Protein 5WXD (pdb70)

Secondary structure (DSSP, 8-state):
--EEEEEEEEEEEEGGGEEEEEEEEEEETTEEEEEEESS-SS-S-EE-SGGGTTS-HHHHHHHHHHHHHHHHHHHHHHHHHHHHHT--TTS--EEEEEEEEEE-TT--EEEEEEEEEETTEEEEEE-TTSS-EEE-SHHHHHHHHHHHHTTHHHHHHHIIIIIIHHHHHHHHHHTTTTTT--BPPEEEEEEEESSSSEEEEEEEEEEEBSS--EEEEEETTEE-TTT-EEPPPEE-SSS-EEEEEEEEEETT--TTEEEEEE-TT-SS-EEE--/---B--EEEEEESSPP-TTS-EEEEEEEEEEBSS--EEEEEETTEE-SS-EE---EE-TTS-EEEEEEEEE---SS--EEEEEE-TT-SS-EEEEPPTT-/-----SS----

CATH classification: 3.30.500.10 (+1 more: 2.60.40.10)

GO terms:
  GO:0002502 peptide antigen assembly with MHC class I protein complex (P, IDA)
  GO:0042824 MHC class I peptide loading complex (C, IDA)
  GO:0001913 T cell mediated cytotoxicity (P, IDA)
  GO:0002419 T cell mediated cytotoxicity directed against tumor cell target (P, IDA)
  GO:0062061 TAP complex binding (F, IDA)
  GO:0036037 CD8-positive, alpha-beta T cell activation (P, IDA)
  GO:0005886 plasma membrane (C, IDA)
  GO:0042590 antigen processing and presentation of exogenous peptide antigen via MHC class I (P, IDA)
  GO:0030881 beta-2-microglobulin binding (F, IDA)
  GO:0042605 peptide antigen binding (F, IDA)
  GO:0042608 T cell receptor binding (F, IDA)
  GO:0042610 CD8 receptor binding (F, IDA)
  GO:0042612 MHC class I protein complex (C, IDA)
  GO:0019885 antigen processing and presentation of endogenous peptide antigen via MHC class I (P, IDA)
  GO:0050852 T cell receptor signaling pathway (P, IDA)
  GO:0005886 plasma membrane (C, EXP)
  GO:0002485 antigen processing and presentation of endogenous peptide antigen via MHC class I via ER pathway, TAP-dependent (P, IMP)
  GO:0005515 protein binding (F, IPI)
  GO:0098553 lumenal side of endoplasmic reticulum membrane (C, TAS)
  GO:0031901 early endosome membrane (C, TAS)

InterPro domains:
  IPR001039 MHC class I alpha chain, alpha1 alpha2 domains [PR01638] (83-112)
  IPR001039 MHC class I alpha chain, alpha1 alpha2 domains [PR01638] (115-131)
  IPR001039 MHC class I alpha chain, alpha1 alpha2 domains [PR01638] (136-153)
  IPR001039 MHC class I alpha chain, alpha1 alpha2 domains [PR01638] (181-199)
  IPR003006 Immunoglobulin/major histocompatibility complex, conserved site [PS00290] (281-287)
  IPR003597 Immunoglobulin C1-set [PF07654] (218-290)
  IPR003597 Immunoglobulin C1-set [SM00407] (222-293)
  IPR007110 Immunoglobulin-like domain [PS50835] (209-295)
  IPR010579 MHC class I, alpha chain, C-terminal [PF06623] (337-364)
  IPR011161 MHC class I-like antigen recognition-like [PF00129] (25-203)
  IPR011162 MHC classes I/II-like antigen recognition protein [SSF54452] (26-205)
  IPR013783 Immuno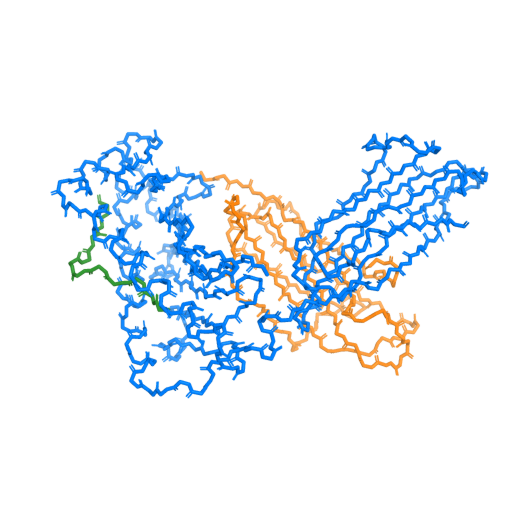globulin-like fold [G3DSA:2.60.40.10] (206-308)
  IPR036179 Immunoglobulin-like domain superfamily [SSF48726] (208-299)
  IPR037055 MHC class I-like antigen recognition-like superfamily [G3DSA:3.30.500.10] (24-205)
  IPR050208 Antigen-presenting and immune regulatory MHC class I-related [PTHR16675] (14-336)

Radius of gyration: 22.72 Å; Cα contacts (8 Å, |Δi|>4): 832; chains: 3; bounding box: 46×69×47 Å

Structure (mmCIF, N/CA/C/O backbone):
data_5WXD
#
_entry.id   5WXD
#
_cell.length_a   67.470
_cell.length_b   78.983
_cell.length_c   88.052
_cell.angle_alpha   90.00
_cell.angle_beta   90.00
_cell.angle_gamma   90.00
#
_symmetry.space_group_name_H-M   'P 21 21 21'
#
loop_
_entity.id
_entity.type
_entity.pdbx_description
1 polymer 'HLA class I histocompatibility antigen, A-24 alpha chain'
2 polymer Beta-2-microglobulin
3 polymer H7-25
#
loop_
_atom_site.group_PDB
_atom_site.id
_atom_site.type_symbol
_atom_site.label_atom_id
_atom_site.label_alt_id
_atom_site.label_comp_id
_atom_site.label_asym_id
_atom_site.label_entity_id
_atom_site.label_seq_id
_atom_site.pdbx_PDB_ins_code
_atom_site.Cartn_x
_atom_site.Cartn_y
_atom_site.Cartn_z
_atom_site.occupancy
_atom_site.B_iso_or_equiv
_atom_site.auth_seq_id
_atom_site.auth_comp_id
_atom_site.auth_asym_id
_atom_site.auth_atom_id
_atom_site.pdbx_PDB_model_num
ATOM 1 N N . GLY A 1 1 ? 34.079 165.343 17.994 1.00 65.97 1 GLY A N 1
ATOM 2 C CA . GLY A 1 1 ? 33.023 164.978 18.923 1.00 54.78 1 GLY A CA 1
ATOM 3 C C . GLY A 1 1 ? 32.268 163.723 18.527 1.00 52.40 1 GLY A C 1
ATOM 4 O O . GLY A 1 1 ? 32.864 162.661 18.344 1.00 55.86 1 GLY A O 1
ATOM 5 N N . SER A 1 2 ? 30.948 163.837 18.416 1.00 51.53 2 SER A N 1
ATOM 6 C CA . SER A 1 2 ? 30.133 162.727 17.948 1.00 54.88 2 SER A CA 1
ATOM 7 C C . SER A 1 2 ? 30.210 162.626 16.431 1.00 49.88 2 SER A C 1
ATOM 8 O O . SER A 1 2 ? 30.470 163.610 15.733 1.00 49.18 2 SER A O 1
ATOM 11 N N . HIS A 1 3 ? 29.982 161.418 15.921 1.00 44.03 3 HIS A N 1
ATOM 12 C CA . HIS A 1 3 ? 30.183 161.148 14.507 1.00 42.44 3 HIS A CA 1
ATOM 13 C C . HIS A 1 3 ? 29.022 160.332 13.961 1.00 41.68 3 HIS A C 1
ATOM 14 O O . HIS A 1 3 ? 28.272 159.697 14.707 1.00 41.22 3 HIS A O 1
ATOM 21 N N . SER A 1 4 ? 28.894 160.352 12.636 1.00 45.08 4 SER A N 1
ATOM 22 C CA . SER A 1 4 ? 27.767 159.745 11.948 1.00 44.82 4 SER A CA 1
ATOM 23 C C . SER A 1 4 ? 28.240 159.126 10.642 1.00 39.71 4 SER A C 1
ATOM 24 O O . SER A 1 4 ? 29.186 159.608 10.014 1.00 43.31 4 SER A O 1
ATOM 27 N N . MET A 1 5 ? 27.569 158.047 10.244 1.00 35.94 5 MET A N 1
ATOM 28 C CA . MET A 1 5 ? 27.798 157.402 8.957 1.00 38.16 5 MET A CA 1
ATOM 29 C C . MET A 1 5 ? 26.454 156.995 8.376 1.00 35.28 5 MET A C 1
ATOM 30 O O . MET A 1 5 ? 25.662 156.337 9.055 1.00 34.11 5 MET A O 1
ATOM 35 N N . ARG A 1 6 ? 26.201 157.381 7.124 1.00 32.45 6 ARG A N 1
ATOM 36 C CA . ARG A 1 6 ? 24.918 157.145 6.479 1.00 30.68 6 ARG A CA 1
ATOM 37 C C . ARG A 1 6 ? 25.106 156.660 5.047 1.00 31.09 6 ARG A C 1
ATOM 38 O O . ARG A 1 6 ? 26.057 157.043 4.360 1.00 30.61 6 ARG A O 1
ATOM 46 N N . TYR A 1 7 ? 24.179 155.809 4.607 1.00 28.80 7 TYR A N 1
ATOM 47 C CA . TYR A 1 7 ? 24.060 155.385 3.218 1.00 31.45 7 TYR A CA 1
ATOM 48 C C . TYR A 1 7 ? 22.721 155.879 2.685 1.00 32.04 7 TYR A C 1
ATOM 49 O O . TYR A 1 7 ? 21.689 155.700 3.339 1.00 29.50 7 TYR A O 1
ATOM 58 N N . PHE A 1 8 ? 22.737 156.505 1.508 1.00 30.74 8 PHE A N 1
ATOM 59 C CA . PHE A 1 8 ? 21.541 157.087 0.905 1.00 32.21 8 PHE A CA 1
ATOM 60 C C . PHE A 1 8 ? 21.267 156.385 -0.419 1.00 32.88 8 PHE A C 1
ATOM 61 O O . PHE A 1 8 ? 22.118 156.394 -1.313 1.00 36.09 8 PHE A O 1
ATOM 69 N N . SER A 1 9 ? 20.083 155.790 -0.547 1.00 29.61 9 SER A N 1
ATOM 70 C CA . SER A 1 9 ? 19.698 155.051 -1.744 1.00 27.77 9 SER A CA 1
ATOM 71 C C . SER A 1 9 ? 18.534 155.752 -2.432 1.00 33.28 9 SER A C 1
ATOM 72 O O . SER A 1 9 ? 17.536 156.084 -1.783 1.00 35.70 9 SER A O 1
ATOM 75 N N . THR A 1 10 ? 18.669 155.984 -3.740 1.00 30.95 10 THR A N 1
ATOM 76 C CA . THR A 1 10 ? 17.632 156.608 -4.558 1.00 24.99 10 THR A CA 1
ATOM 77 C C . THR A 1 10 ? 17.352 155.722 -5.763 1.00 26.90 10 THR A C 1
ATOM 78 O O . THR A 1 10 ? 18.270 155.398 -6.525 1.00 31.47 10 THR A O 1
ATOM 82 N N . SER A 1 11 ? 16.090 155.331 -5.928 1.00 29.07 11 SER A N 1
ATOM 83 C CA . SER A 1 11 ? 15.640 154.523 -7.053 1.00 29.51 11 SER A CA 1
ATOM 84 C C . SER A 1 11 ? 14.532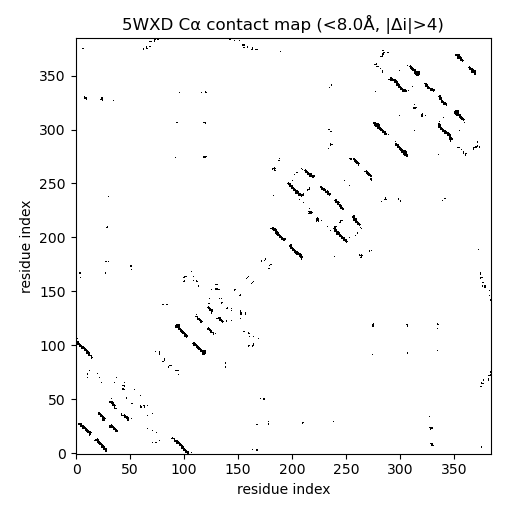 155.267 -7.783 1.00 31.76 11 SER A C 1
ATOM 85 O O . SER A 1 11 ? 13.652 155.859 -7.152 1.00 35.95 11 SER A O 1
ATOM 88 N N . VAL A 1 12 ? 14.584 155.246 -9.112 1.00 29.68 12 VAL A N 1
ATOM 89 C CA . VAL A 1 12 ? 13.632 155.975 -9.943 1.00 30.65 12 VAL A CA 1
ATOM 90 C C . VAL A 1 12 ? 13.251 155.103 -11.129 1.00 34.13 12 VAL A C 1
ATOM 91 O O . VAL A 1 12 ? 14.124 154.613 -11.852 1.00 38.96 12 VAL A O 1
ATOM 95 N N . SER A 1 13 ? 11.954 154.900 -11.323 1.00 37.06 13 SER A N 1
ATOM 96 C CA . SER A 1 13 ? 11.478 154.169 -12.485 1.00 39.22 13 SER A CA 1
ATOM 97 C C . SER A 1 13 ? 11.417 155.083 -13.702 1.00 44.61 13 SER A C 1
ATOM 98 O O . SER A 1 13 ? 11.226 156.297 -13.589 1.00 48.54 13 SER A O 1
ATOM 101 N N . ARG A 1 14 ? 11.591 154.485 -14.875 1.00 43.88 14 ARG A N 1
ATOM 102 C CA . ARG A 1 14 ? 11.555 155.205 -16.147 1.00 41.58 14 ARG A CA 1
ATOM 103 C C . ARG A 1 14 ? 10.786 154.347 -17.140 1.00 51.89 14 ARG A C 1
ATOM 104 O O . ARG A 1 14 ? 11.380 153.622 -17.948 1.00 61.05 14 ARG A O 1
ATOM 112 N N . PRO A 1 15 ? 9.446 154.431 -17.127 1.00 51.38 15 PRO A N 1
ATOM 113 C CA . PRO A 1 15 ? 8.629 153.346 -17.716 1.00 60.01 15 PRO A CA 1
ATOM 114 C C . PRO A 1 15 ? 8.942 152.960 -19.155 1.00 59.44 15 PRO A C 1
ATOM 115 O O . PRO A 1 15 ? 9.091 151.767 -19.452 1.00 64.24 15 PRO A O 1
ATOM 119 N N . GLY A 1 16 ? 9.049 153.930 -20.062 1.00 48.84 16 GLY A N 1
ATOM 120 C CA . GLY A 1 16 ? 9.351 153.595 -21.445 1.00 53.08 16 GLY A CA 1
ATOM 121 C C . GLY A 1 16 ? 10.797 153.201 -21.674 1.00 52.82 16 GLY A C 1
ATOM 122 O O . GLY A 1 16 ? 11.109 152.460 -22.615 1.00 57.45 16 GLY A O 1
ATOM 123 N N . ARG A 1 17 ? 11.694 153.693 -20.832 1.00 47.86 17 ARG A N 1
ATOM 124 C CA . ARG A 1 17 ? 13.129 153.494 -20.968 1.00 49.37 17 ARG A CA 1
ATOM 125 C C . ARG A 1 17 ? 13.645 152.256 -20.242 1.00 55.75 17 ARG A C 1
ATOM 126 O O . ARG A 1 17 ? 14.861 152.021 -20.226 1.00 59.48 17 ARG A O 1
ATOM 134 N N . GLY A 1 18 ? 12.757 151.431 -19.696 1.00 56.96 18 GLY A N 1
ATOM 135 C CA . GLY A 1 18 ? 13.199 150.195 -19.068 1.00 52.44 18 GLY A CA 1
ATOM 136 C C . GLY A 1 18 ? 13.476 150.273 -17.575 1.00 59.95 18 GLY A C 1
ATOM 137 O O . GLY A 1 18 ? 12.802 151.018 -16.856 1.00 61.17 18 GLY A O 1
ATOM 138 N N . GLU A 1 19 ? 14.457 149.495 -17.095 1.00 65.15 19 GLU A N 1
ATOM 139 C CA . GLU A 1 19 ? 14.754 149.265 -15.677 1.00 59.65 19 GLU A CA 1
ATOM 140 C C . GLU A 1 19 ? 14.858 150.549 -14.857 1.00 53.23 19 GLU A C 1
ATOM 141 O O . GLU A 1 19 ? 15.324 151.574 -15.369 1.00 53.03 19 GLU A O 1
ATOM 147 N N . PRO A 1 20 ? 14.422 150.545 -13.595 1.00 53.53 20 PRO A N 1
ATOM 148 C CA . PRO A 1 20 ? 14.638 151.716 -12.739 1.00 49.71 20 PRO A CA 1
ATOM 149 C C . PRO A 1 20 ? 16.119 151.999 -12.510 1.00 42.57 20 PRO A C 1
ATOM 150 O O . PRO A 1 20 ? 16.973 151.118 -12.630 1.00 39.68 20 PRO A O 1
ATOM 154 N N . ARG A 1 21 ? 16.414 153.256 -12.188 1.00 37.12 21 ARG A N 1
ATOM 155 C CA . ARG A 1 21 ? 17.776 153.721 -11.950 1.00 32.98 21 ARG A CA 1
ATOM 156 C C . ARG A 1 21 ? 18.038 153.780 -10.451 1.00 38.42 21 ARG A C 1
ATOM 157 O O . ARG A 1 21 ? 17.292 154.433 -9.716 1.00 39.17 21 ARG A O 1
ATOM 165 N N . PHE A 1 22 ? 19.098 153.110 -10.005 1.00 40.02 22 PHE A N 1
ATOM 166 C CA . PHE A 1 22 ? 19.444 153.034 -8.591 1.00 33.71 22 PHE A CA 1
ATOM 167 C C . PHE A 1 22 ? 20.769 153.745 -8.351 1.00 32.97 22 PHE A C 1
ATOM 168 O O . PHE A 1 22 ? 21.762 153.465 -9.030 1.00 39.10 22 PHE A O 1
ATOM 176 N N . ILE A 1 23 ? 20.778 154.654 -7.379 1.00 28.16 23 ILE A N 1
ATOM 177 C CA . ILE A 1 23 ? 21.955 155.436 -7.020 1.00 28.46 23 ILE A CA 1
ATOM 178 C C . ILE A 1 23 ? 22.097 155.418 -5.507 1.00 31.07 23 ILE A C 1
ATOM 179 O O . ILE A 1 23 ? 21.154 155.767 -4.788 1.00 31.69 23 ILE A O 1
ATOM 184 N N . ALA A 1 24 ? 23.272 155.009 -5.026 1.00 32.47 24 ALA A N 1
ATOM 185 C CA . ALA A 1 24 ? 23.556 154.933 -3.600 1.00 27.42 24 ALA A CA 1
ATOM 186 C C . ALA A 1 24 ? 24.905 155.572 -3.304 1.00 26.16 24 ALA A C 1
ATOM 187 O O . ALA A 1 24 ? 25.846 155.451 -4.092 1.00 26.98 24 ALA A O 1
ATOM 189 N N . VAL A 1 25 ? 24.990 156.259 -2.168 1.00 25.65 25 VAL A N 1
ATOM 190 C CA . VAL A 1 25 ? 26.199 156.975 -1.780 1.00 28.46 25 VAL A CA 1
ATOM 191 C C . VAL A 1 25 ? 26.437 156.787 -0.291 1.00 32.98 25 VAL A C 1
ATOM 192 O O . VAL A 1 25 ? 25.497 156.817 0.510 1.00 33.73 25 VAL A O 1
ATOM 196 N N . GLY A 1 26 ? 27.702 156.589 0.074 1.00 31.61 26 GLY A N 1
ATOM 197 C CA . GLY A 1 26 ? 28.094 156.569 1.467 1.00 36.09 26 GLY A CA 1
ATOM 198 C C . GLY A 1 26 ? 28.561 157.926 1.968 1.00 42.26 26 GLY A C 1
ATOM 199 O O . GLY A 1 26 ? 29.071 158.748 1.214 1.00 45.88 26 GLY A O 1
ATOM 200 N N . TYR A 1 27 ? 28.389 158.146 3.268 1.00 38.07 27 TYR A N 1
ATOM 201 C CA . TYR A 1 27 ? 28.874 159.354 3.921 1.00 40.11 27 TYR A CA 1
ATOM 202 C C . TYR A 1 27 ? 29.358 159.032 5.325 1.00 43.31 27 TYR A C 1
ATOM 203 O O . TYR A 1 27 ? 28.749 158.223 6.029 1.00 43.73 27 TYR A O 1
ATOM 212 N N . VAL A 1 28 ? 30.459 159.666 5.718 1.00 43.70 28 VAL A N 1
ATOM 213 C CA . VAL A 1 28 ? 30.883 159.749 7.111 1.00 39.86 28 VAL A CA 1
ATOM 214 C C . VAL A 1 28 ? 30.886 161.223 7.481 1.00 38.16 28 VAL A C 1
ATOM 215 O O . VAL A 1 28 ? 31.668 162.003 6.923 1.00 38.97 28 VAL A O 1
ATOM 219 N N . ASP A 1 29 ? 30.005 161.603 8.407 1.00 42.35 29 ASP A N 1
ATOM 220 C CA . ASP A 1 29 ? 29.718 163.011 8.710 1.00 48.50 29 ASP A CA 1
ATOM 221 C C . ASP A 1 29 ? 29.321 163.677 7.391 1.00 47.56 29 ASP A C 1
ATOM 222 O O . ASP A 1 29 ? 28.440 163.157 6.693 1.00 52.94 29 ASP A O 1
ATOM 227 N N . ASP A 1 30 ? 29.930 164.798 7.013 1.00 41.85 30 ASP A N 1
ATOM 228 C CA . ASP A 1 30 ? 29.664 165.454 5.742 1.00 41.86 30 ASP A CA 1
ATOM 229 C C . ASP A 1 30 ? 30.648 165.041 4.652 1.00 42.12 30 ASP A C 1
ATOM 230 O O . ASP A 1 30 ? 30.621 165.612 3.555 1.00 41.33 30 ASP A O 1
ATOM 235 N N . THR A 1 31 ? 31.526 164.082 4.934 1.00 42.64 31 THR A N 1
ATOM 236 C CA . THR A 1 31 ? 32.473 163.567 3.953 1.00 41.64 31 THR A CA 1
ATOM 237 C C . THR A 1 31 ? 31.877 162.345 3.265 1.00 43.54 31 THR A C 1
ATOM 238 O O . THR A 1 31 ? 31.469 161.390 3.934 1.00 44.50 31 THR A O 1
ATOM 242 N N . GLN A 1 32 ? 31.826 162.380 1.935 1.00 40.66 32 GLN A N 1
ATOM 243 C CA . GLN A 1 32 ? 31.450 161.214 1.150 1.00 38.26 32 GLN A CA 1
ATOM 244 C C . GLN A 1 32 ? 32.644 160.283 0.984 1.00 40.80 32 GLN A C 1
ATOM 245 O O . GLN A 1 32 ? 33.794 160.722 0.911 1.00 42.85 32 GLN A O 1
ATOM 251 N N . PHE A 1 33 ? 32.363 158.981 0.925 1.00 44.59 33 PHE A N 1
ATOM 252 C CA . PHE A 1 33 ? 33.439 158.015 0.739 1.00 49.11 33 PHE A CA 1
ATOM 253 C C . PHE A 1 33 ? 33.190 157.060 -0.430 1.00 48.89 33 PHE A C 1
ATOM 254 O O . PHE A 1 33 ? 34.048 156.968 -1.312 1.00 51.51 33 PHE A O 1
ATOM 262 N N . VAL A 1 34 ? 32.090 156.306 -0.452 1.00 45.68 34 VAL A N 1
ATOM 263 C CA . VAL A 1 34 ? 31.831 155.447 -1.612 1.00 47.69 34 VAL A CA 1
ATOM 264 C C . VAL A 1 34 ? 30.610 155.893 -2.414 1.00 43.25 34 VAL A C 1
ATOM 265 O O . VAL A 1 34 ? 29.923 156.855 -2.049 1.00 43.06 34 VAL A O 1
ATOM 269 N N . ARG A 1 35 ? 30.340 155.189 -3.517 1.00 43.98 35 ARG A N 1
ATOM 270 C CA . ARG A 1 35 ? 29.172 155.423 -4.361 1.00 40.80 35 ARG A CA 1
ATOM 271 C C . ARG A 1 35 ? 28.875 154.147 -5.140 1.00 42.21 35 ARG A C 1
ATOM 272 O O . ARG A 1 35 ? 29.735 153.273 -5.281 1.00 44.27 35 ARG A O 1
ATOM 280 N N . PHE A 1 36 ? 27.646 154.050 -5.648 1.00 39.22 36 PHE A N 1
ATOM 281 C CA . PHE A 1 36 ? 27.280 152.987 -6.575 1.00 39.75 36 PHE A CA 1
ATOM 282 C C . PHE A 1 36 ? 26.199 153.502 -7.515 1.00 41.74 36 PHE A C 1
ATOM 283 O O . PHE A 1 36 ? 25.330 154.278 -7.106 1.00 40.96 36 PHE A O 1
ATOM 291 N N . ASP A 1 37 ? 26.251 153.059 -8.771 1.00 39.62 37 ASP A N 1
ATOM 292 C CA . ASP A 1 37 ? 25.327 153.521 -9.802 1.00 40.14 37 ASP A CA 1
ATOM 293 C C . ASP A 1 37 ? 24.868 152.338 -10.639 1.00 43.57 37 ASP A C 1
ATOM 294 O O . ASP A 1 37 ? 25.695 151.541 -11.096 1.00 42.68 37 ASP A O 1
ATOM 299 N N . SER A 1 38 ? 23.552 152.236 -10.848 1.00 40.55 38 SER A N 1
ATOM 300 C CA . SER A 1 38 ? 23.015 151.141 -11.650 1.00 38.49 38 SER A CA 1
ATOM 301 C C . SER A 1 38 ? 23.473 151.246 -13.100 1.00 44.73 38 SER A C 1
ATOM 302 O O . SER A 1 38 ? 23.859 150.246 -13.715 1.00 47.94 38 SER A O 1
ATOM 305 N N . ASP A 1 39 ? 23.454 152.455 -13.660 1.00 41.91 39 ASP A N 1
ATOM 306 C CA . ASP A 1 39 ? 23.783 152.631 -15.068 1.00 40.09 39 ASP A CA 1
ATOM 307 C C . ASP A 1 39 ? 25.278 152.749 -15.328 1.00 41.23 39 ASP A C 1
ATOM 308 O O . ASP A 1 39 ? 25.681 152.821 -16.494 1.00 46.49 39 ASP A O 1
ATOM 313 N N . ALA A 1 40 ? 26.102 152.766 -14.285 1.00 44.00 40 ALA A N 1
ATOM 314 C CA . ALA A 1 40 ? 27.543 152.818 -14.480 1.00 46.08 40 ALA A CA 1
ATOM 315 C C . ALA A 1 40 ? 28.041 151.498 -15.055 1.00 48.50 40 ALA A C 1
ATOM 316 O O . ALA A 1 40 ? 27.568 150.420 -14.680 1.00 49.91 40 ALA A O 1
ATOM 318 N N . ALA A 1 41 ? 28.991 151.587 -15.987 1.00 43.04 41 ALA A N 1
ATOM 319 C CA . ALA A 1 41 ? 29.536 150.380 -16.594 1.00 47.84 41 ALA A CA 1
ATOM 320 C C . ALA A 1 41 ? 30.395 149.586 -15.623 1.00 47.90 41 ALA A C 1
ATOM 321 O O . ALA A 1 41 ? 30.608 148.389 -15.841 1.00 50.13 41 ALA A O 1
ATOM 323 N N . SER A 1 42 ? 30.890 150.225 -14.560 1.00 47.91 42 SER A N 1
ATOM 324 C CA . SER A 1 42 ? 31.736 149.525 -13.600 1.00 53.95 42 SER A CA 1
ATOM 325 C C . SER A 1 42 ? 30.964 148.424 -12.887 1.00 45.96 42 SER A C 1
ATOM 326 O O . SER A 1 42 ? 31.488 147.322 -12.683 1.00 41.61 42 SER A O 1
ATOM 329 N N . GLN A 1 43 ? 29.717 148.708 -12.506 1.00 43.77 43 GLN A N 1
ATOM 330 C CA . GLN A 1 43 ? 28.876 147.782 -11.750 1.00 44.44 43 GLN A CA 1
ATOM 331 C C . GLN A 1 43 ? 29.539 147.359 -10.445 1.00 50.23 43 GLN A C 1
ATOM 332 O O . GLN A 1 43 ? 29.305 146.257 -9.940 1.00 49.93 43 GLN A O 1
ATOM 338 N N . ARG A 1 44 ? 30.366 148.239 -9.896 1.00 53.19 44 ARG A N 1
ATOM 339 C CA . ARG A 1 44 ? 31.069 148.002 -8.648 1.00 54.34 44 ARG A CA 1
ATOM 340 C C . ARG A 1 44 ? 30.949 149.232 -7.761 1.00 50.35 44 ARG A C 1
ATOM 341 O O . ARG A 1 44 ? 30.801 150.357 -8.247 1.00 51.38 44 ARG A O 1
ATOM 349 N N . MET A 1 45 ? 30.999 149.003 -6.453 1.00 44.52 45 MET A N 1
ATOM 350 C CA . MET A 1 45 ? 31.105 150.106 -5.512 1.00 45.14 45 MET A CA 1
ATOM 351 C C . MET A 1 45 ? 32.427 150.828 -5.728 1.00 48.17 45 MET A C 1
ATOM 352 O O . MET A 1 45 ? 33.488 150.200 -5.746 1.00 53.95 45 MET A O 1
ATOM 357 N N . GLU A 1 46 ? 32.368 152.157 -5.900 1.00 45.97 46 GLU A N 1
ATOM 358 C CA . GLU A 1 46 ? 33.628 152.821 -6.198 1.00 46.30 46 GLU A CA 1
ATOM 359 C C . GLU A 1 46 ? 34.002 153.788 -5.083 1.00 44.89 46 GLU A C 1
ATOM 360 O O . GLU A 1 46 ? 33.119 154.421 -4.496 1.00 46.65 46 GLU A O 1
ATOM 366 N N . PRO A 1 47 ? 35.287 153.915 -4.757 1.00 46.27 47 PRO A N 1
ATOM 367 C CA . PRO A 1 47 ? 35.698 154.888 -3.737 1.00 50.98 47 PRO A CA 1
ATOM 368 C C . PRO A 1 47 ? 35.580 156.314 -4.250 1.00 55.35 47 PRO A C 1
ATOM 369 O O . PRO A 1 47 ? 36.105 156.646 -5.317 1.00 59.66 47 PRO A O 1
ATOM 373 N N . ARG A 1 48 ? 34.907 157.162 -3.483 1.00 56.44 48 ARG A N 1
ATOM 374 C CA . ARG A 1 48 ? 34.977 158.602 -3.688 1.00 51.09 48 ARG A CA 1
ATOM 375 C C . ARG A 1 48 ? 35.892 159.301 -2.685 1.00 51.03 48 ARG A C 1
ATOM 376 O O . ARG A 1 48 ? 36.004 160.530 -2.720 1.00 57.93 48 ARG A O 1
ATOM 384 N N . ALA A 1 49 ? 36.533 158.558 -1.782 1.00 52.88 49 ALA A N 1
ATOM 385 C CA . ALA A 1 49 ? 37.424 159.168 -0.812 1.00 57.59 49 ALA A CA 1
ATOM 386 C C . ALA A 1 49 ? 38.825 158.580 -0.928 1.00 60.59 49 ALA A C 1
ATOM 387 O O . ALA A 1 49 ? 38.972 157.374 -1.150 1.00 65.02 49 ALA A O 1
ATOM 389 N N . PRO A 1 50 ? 39.872 159.397 -0.774 1.00 60.20 50 PRO A N 1
ATOM 390 C CA . PRO A 1 50 ? 41.232 158.864 -0.946 1.00 69.87 50 PRO A CA 1
ATOM 391 C C . PRO A 1 50 ? 41.645 157.899 0.148 1.00 72.09 50 PRO A C 1
ATOM 392 O O . PRO A 1 50 ? 42.411 156.966 -0.123 1.00 72.88 50 PRO A O 1
ATOM 396 N N . TRP A 1 51 ? 41.165 158.092 1.376 1.00 67.42 51 TRP A N 1
ATOM 397 C CA . TRP A 1 51 ? 41.554 157.229 2.480 1.00 67.85 51 TRP A CA 1
ATOM 398 C C . TRP A 1 51 ? 40.839 155.886 2.468 1.00 64.97 51 TRP A C 1
ATOM 399 O O . TRP A 1 51 ? 41.228 154.992 3.225 1.00 72.75 51 TRP A O 1
ATO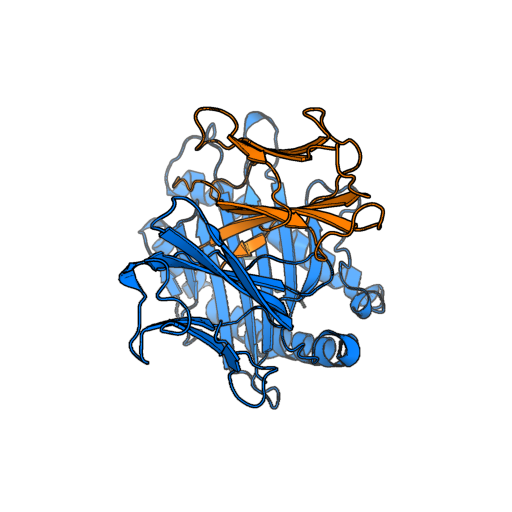M 410 N N . ILE A 1 52 ? 39.801 155.718 1.646 1.00 58.88 52 ILE A N 1
ATOM 411 C CA . ILE A 1 52 ? 39.133 154.429 1.527 1.00 63.35 52 ILE A CA 1
ATOM 412 C C . ILE A 1 52 ? 39.616 153.632 0.323 1.00 70.11 52 ILE A C 1
ATOM 413 O O . ILE A 1 52 ? 39.199 152.479 0.144 1.00 67.37 52 ILE A O 1
ATOM 418 N N . GLU A 1 53 ? 40.495 154.205 -0.503 1.00 75.93 53 GLU A N 1
ATOM 419 C CA . GLU A 1 53 ? 41.048 153.460 -1.628 1.00 78.50 53 GLU A CA 1
ATOM 420 C C . GLU A 1 53 ? 41.991 152.352 -1.176 1.00 84.71 53 GLU A C 1
ATOM 421 O O . GLU A 1 53 ? 42.300 151.453 -1.966 1.00 83.17 53 GLU A O 1
ATOM 427 N N . GLN A 1 54 ? 42.448 152.394 0.075 1.00 76.95 54 GLN A N 1
ATOM 428 C CA . GLN A 1 54 ? 43.408 151.427 0.588 1.00 69.64 54 GLN A CA 1
ATOM 429 C C . GLN A 1 54 ? 42.779 150.084 0.933 1.00 74.49 54 GLN A C 1
ATOM 430 O O . GLN A 1 54 ? 43.510 149.143 1.261 1.00 82.69 54 GLN A O 1
ATOM 436 N N . GLU A 1 55 ? 41.457 149.971 0.870 1.00 69.87 55 GLU A N 1
ATOM 437 C CA . GLU A 1 55 ? 40.798 148.746 1.292 1.00 66.35 55 GLU A CA 1
ATOM 438 C C . GLU A 1 55 ? 41.052 147.629 0.288 1.00 71.85 55 GLU A C 1
ATOM 439 O O . GLU A 1 55 ? 41.114 147.859 -0.923 1.00 66.82 55 GLU A O 1
ATOM 445 N N . GLY A 1 56 ? 41.213 146.413 0.803 1.00 74.47 56 GLY A N 1
ATOM 446 C CA . GLY A 1 56 ? 41.461 145.258 -0.024 1.00 77.90 56 GLY A CA 1
ATOM 447 C C . GLY A 1 56 ? 40.269 144.901 -0.887 1.00 76.76 56 GLY A C 1
ATOM 448 O O . GLY A 1 56 ? 39.137 145.324 -0.632 1.00 76.17 56 GLY A O 1
ATOM 449 N N . PRO A 1 57 ? 40.507 144.110 -1.936 1.00 77.78 57 PRO A N 1
ATOM 450 C CA . PRO A 1 57 ? 39.404 143.714 -2.825 1.00 68.91 57 PRO A CA 1
ATOM 451 C C . PRO A 1 57 ? 38.389 142.797 -2.165 1.00 65.28 57 PRO A C 1
ATOM 452 O O . PRO A 1 57 ? 37.248 142.723 -2.641 1.00 63.22 57 PRO A O 1
ATOM 456 N N . GLU A 1 58 ? 38.771 142.096 -1.093 1.00 64.30 58 GLU A N 1
ATOM 457 C CA . GLU A 1 58 ? 37.798 141.360 -0.292 1.00 68.93 58 GLU A CA 1
ATOM 458 C C . GLU A 1 58 ? 36.697 142.291 0.201 1.00 67.74 58 GLU A C 1
ATOM 459 O O . GLU A 1 58 ? 35.513 141.932 0.197 1.00 62.73 58 GLU A O 1
ATOM 465 N N . TYR A 1 59 ? 37.078 143.499 0.617 1.00 69.87 59 TYR A N 1
ATOM 466 C CA . TYR A 1 59 ? 36.116 144.498 1.067 1.00 70.13 59 TYR A CA 1
ATOM 467 C C . TYR A 1 59 ? 35.200 144.938 -0.070 1.00 62.94 59 TYR A C 1
ATOM 468 O O . TYR A 1 59 ? 33.971 144.933 0.065 1.00 61.95 59 TYR A O 1
ATOM 477 N N . TRP A 1 60 ? 35.790 145.326 -1.205 1.00 57.96 60 TRP A N 1
ATOM 478 C CA . TRP A 1 60 ? 34.999 145.854 -2.312 1.00 54.50 60 TRP A CA 1
ATOM 479 C C . TRP A 1 60 ? 34.023 144.816 -2.847 1.00 54.01 60 TRP A C 1
ATOM 480 O O . TRP A 1 60 ? 32.873 145.139 -3.160 1.00 51.00 60 TRP A O 1
ATOM 491 N N . ASP A 1 61 ? 34.462 143.562 -2.957 1.00 60.62 61 ASP A N 1
ATOM 492 C CA . ASP A 1 61 ? 33.572 142.513 -3.445 1.00 63.01 61 ASP A CA 1
ATOM 493 C C . ASP A 1 61 ? 32.402 142.288 -2.496 1.00 58.93 61 ASP A C 1
ATOM 494 O O . ASP A 1 61 ? 31.278 142.015 -2.936 1.00 56.49 61 ASP A O 1
ATOM 499 N N . GLU A 1 62 ? 32.652 142.376 -1.190 1.00 61.48 62 GLU A N 1
ATOM 500 C CA . GLU A 1 62 ? 31.580 142.182 -0.220 1.00 64.42 62 GLU A CA 1
ATOM 501 C C . GLU A 1 62 ? 30.565 143.315 -0.295 1.00 57.58 62 GLU A C 1
ATOM 502 O O . GLU A 1 62 ? 29.355 143.070 -0.359 1.00 53.73 62 GLU A O 1
ATOM 508 N N . GLU A 1 63 ? 31.041 144.564 -0.283 1.00 56.95 63 GLU A N 1
ATOM 509 C CA . GLU A 1 63 ? 30.135 145.709 -0.327 1.00 55.78 63 GLU A CA 1
ATOM 510 C C . GLU A 1 63 ? 29.315 145.715 -1.612 1.00 55.83 63 GLU A C 1
ATOM 511 O O . GLU A 1 63 ? 28.089 145.880 -1.579 1.00 48.13 63 GLU A O 1
ATOM 517 N N . THR A 1 64 ? 29.975 145.526 -2.757 1.00 59.13 64 THR A N 1
ATOM 518 C CA . THR A 1 64 ? 29.268 145.577 -4.030 1.00 49.58 64 THR A CA 1
ATOM 519 C C . THR A 1 64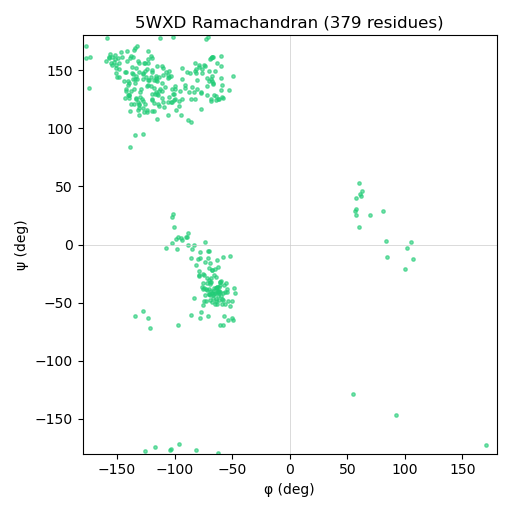 ? 28.254 144.449 -4.169 1.00 46.61 64 THR A C 1
ATOM 520 O O . THR A 1 64 ? 27.319 144.567 -4.968 1.00 41.98 64 THR A O 1
ATOM 524 N N . GLY A 1 65 ? 28.411 143.366 -3.407 1.00 48.55 65 GLY A N 1
ATOM 525 C CA . GLY A 1 65 ? 27.402 142.323 -3.416 1.00 52.91 65 GLY A CA 1
ATOM 526 C C . GLY A 1 65 ? 26.157 142.720 -2.647 1.00 52.32 65 GLY A C 1
ATOM 527 O O . GLY A 1 65 ? 25.035 142.397 -3.050 1.00 45.68 65 GLY A O 1
ATOM 528 N N . LYS A 1 66 ? 26.333 143.437 -1.535 1.00 51.42 66 LYS A N 1
ATOM 529 C CA . LYS A 1 66 ? 25.184 143.819 -0.722 1.00 49.80 66 LYS A CA 1
ATOM 530 C C . LYS A 1 66 ? 24.414 144.969 -1.357 1.00 49.22 66 LYS A C 1
ATOM 531 O O . LYS A 1 66 ? 23.179 145.010 -1.285 1.00 47.44 66 LYS A O 1
ATOM 537 N N . VAL A 1 67 ? 25.122 145.911 -1.986 1.00 47.42 67 VAL A N 1
ATOM 538 C CA . VAL A 1 67 ? 24.450 147.063 -2.580 1.00 42.95 67 VAL A CA 1
ATOM 539 C C . VAL A 1 67 ? 23.627 146.636 -3.790 1.00 44.25 67 VAL A C 1
ATOM 540 O O . VAL A 1 67 ? 22.552 147.190 -4.051 1.00 40.49 67 VAL A O 1
ATOM 544 N N . LYS A 1 68 ? 24.109 145.640 -4.539 1.00 49.03 68 LYS A N 1
ATOM 545 C CA . LYS A 1 68 ? 23.307 145.074 -5.617 1.00 45.59 68 LYS A CA 1
ATOM 546 C C . LYS A 1 68 ? 22.072 144.373 -5.067 1.00 45.77 68 LYS A C 1
ATOM 547 O O . LYS A 1 68 ? 20.991 144.452 -5.664 1.00 43.69 68 LYS A O 1
ATOM 553 N N . ALA A 1 69 ? 22.205 143.698 -3.922 1.00 46.00 69 ALA A N 1
ATOM 554 C CA . ALA A 1 69 ? 21.045 143.068 -3.297 1.00 44.87 69 ALA A CA 1
ATOM 555 C C . ALA A 1 69 ? 20.002 144.110 -2.915 1.00 52.13 69 ALA A C 1
ATOM 556 O O . ALA A 1 69 ? 18.795 143.892 -3.080 1.00 62.55 69 ALA A O 1
ATOM 558 N N . HIS A 1 70 ? 20.455 145.260 -2.410 1.00 47.86 70 HIS A N 1
ATOM 559 C CA . HIS A 1 70 ? 19.528 146.336 -2.078 1.00 45.54 70 HIS A CA 1
ATOM 560 C C . HIS A 1 70 ? 18.902 146.930 -3.334 1.00 43.45 70 HIS A C 1
ATOM 561 O O . HIS A 1 70 ? 17.706 147.246 -3.352 1.00 41.65 70 HIS A O 1
ATOM 568 N N . SER A 1 71 ? 19.697 147.089 -4.396 1.00 48.72 71 SER A N 1
ATOM 569 C CA . SER A 1 71 ? 19.195 147.715 -5.615 1.00 48.26 71 SER A CA 1
ATOM 570 C C . SER A 1 71 ? 17.997 146.953 -6.168 1.00 49.71 71 SER A C 1
ATOM 571 O O . SER A 1 71 ? 16.965 147.548 -6.498 1.00 48.13 71 SER A O 1
ATOM 574 N N . GLN A 1 72 ? 18.112 145.626 -6.260 1.00 46.20 72 GLN A N 1
ATOM 575 C CA . GLN A 1 72 ? 16.993 144.829 -6.750 1.00 47.03 72 GLN A CA 1
ATOM 576 C C . GLN A 1 72 ? 15.869 144.767 -5.727 1.00 48.62 72 GLN A C 1
ATOM 577 O O . GLN A 1 72 ? 14.697 144.633 -6.099 1.00 53.75 72 GLN A O 1
ATOM 583 N N . THR A 1 73 ? 16.209 144.864 -4.441 1.00 45.23 73 THR A N 1
ATOM 584 C CA . THR A 1 73 ? 15.192 144.958 -3.399 1.00 46.08 73 THR A CA 1
ATOM 585 C C . THR A 1 73 ? 14.307 146.173 -3.628 1.00 46.86 73 THR A C 1
ATOM 586 O O . THR A 1 73 ? 13.075 146.086 -3.573 1.00 48.31 73 THR A O 1
ATOM 590 N N . ASP A 1 74 ? 14.933 147.320 -3.895 1.00 47.90 74 ASP A N 1
ATOM 591 C CA . ASP A 1 74 ? 14.187 148.550 -4.119 1.00 45.95 74 ASP A CA 1
ATOM 592 C C . ASP A 1 74 ? 13.461 148.527 -5.454 1.00 47.23 74 ASP A C 1
ATOM 593 O O . ASP A 1 74 ? 12.366 149.091 -5.566 1.00 50.36 74 ASP A O 1
ATOM 598 N N . ARG A 1 75 ? 14.038 147.877 -6.471 1.00 41.67 75 ARG A N 1
ATOM 599 C CA . ARG A 1 75 ? 13.337 147.761 -7.748 1.00 40.31 75 ARG A CA 1
ATOM 600 C C . ARG A 1 75 ? 12.030 146.997 -7.589 1.00 42.04 75 ARG A C 1
ATOM 601 O O . ARG A 1 75 ? 11.006 147.372 -8.174 1.00 43.68 75 ARG A O 1
ATOM 609 N N . GLU A 1 76 ? 12.046 145.915 -6.807 1.00 45.69 76 GLU A N 1
ATOM 610 C CA . GLU A 1 76 ? 10.811 145.203 -6.506 1.00 52.42 76 GLU A CA 1
ATOM 611 C C . GLU A 1 76 ? 9.965 145.963 -5.498 1.00 47.60 76 GLU A C 1
ATOM 612 O O . GLU A 1 76 ? 8.732 145.913 -5.569 1.00 46.86 76 GLU A O 1
ATOM 618 N N . ASN A 1 77 ? 10.607 146.670 -4.561 1.00 46.69 77 ASN A N 1
ATOM 619 C CA . ASN A 1 77 ? 9.870 147.565 -3.675 1.00 45.02 77 ASN A CA 1
ATOM 620 C C . ASN A 1 77 ? 9.037 148.557 -4.471 1.00 41.75 77 ASN A C 1
ATOM 621 O O . ASN A 1 77 ? 7.912 148.888 -4.082 1.00 44.33 77 ASN A O 1
ATOM 626 N N . LEU A 1 78 ? 9.576 149.041 -5.593 1.00 36.03 78 LEU A N 1
ATOM 627 C CA . LEU A 1 78 ? 8.830 149.968 -6.434 1.00 37.00 78 LEU A CA 1
ATOM 628 C C . LEU A 1 78 ? 7.634 149.279 -7.079 1.00 40.34 78 LEU A C 1
ATOM 629 O O . LEU A 1 78 ? 6.540 149.851 -7.135 1.00 37.93 78 LEU A O 1
ATOM 634 N N . ARG A 1 79 ? 7.821 148.045 -7.559 1.00 42.71 79 ARG A N 1
ATOM 635 C CA . ARG A 1 79 ? 6.711 147.301 -8.147 1.00 44.63 79 ARG A CA 1
ATOM 636 C C . ARG A 1 79 ? 5.619 147.038 -7.120 1.00 45.86 79 ARG A C 1
ATOM 637 O O . ARG A 1 79 ? 4.426 147.153 -7.427 1.00 46.07 79 ARG A O 1
ATOM 645 N N . ILE A 1 80 ? 6.007 146.689 -5.892 1.00 44.07 80 ILE A N 1
ATOM 646 C CA . ILE A 1 80 ? 5.018 146.445 -4.847 1.00 43.85 80 ILE A CA 1
ATOM 647 C C . ILE A 1 80 ? 4.239 147.718 -4.551 1.00 48.37 80 ILE A C 1
ATOM 648 O O . ILE A 1 80 ? 3.030 147.681 -4.294 1.00 51.06 80 ILE A O 1
ATOM 653 N N . ALA A 1 81 ? 4.916 148.867 -4.596 1.00 46.08 81 ALA A N 1
ATOM 654 C CA . ALA A 1 81 ? 4.267 150.122 -4.238 1.00 41.79 81 ALA A CA 1
ATOM 655 C C . ALA A 1 81 ? 3.294 150.582 -5.319 1.00 49.35 81 ALA A C 1
ATOM 656 O O . ALA A 1 81 ? 2.185 151.029 -5.003 1.00 49.62 81 ALA A O 1
ATOM 658 N N . LEU A 1 82 ? 3.687 150.482 -6.594 1.00 48.10 82 LEU A N 1
ATOM 659 C CA . LEU A 1 82 ? 2.751 150.789 -7.674 1.00 49.00 82 LEU A CA 1
ATOM 660 C C . LEU A 1 82 ? 1.528 149.882 -7.610 1.00 50.57 82 LEU A C 1
ATOM 661 O O . LEU A 1 82 ? 0.419 150.297 -7.967 1.00 55.30 82 LEU A O 1
ATOM 666 N N . ARG A 1 83 ? 1.703 148.648 -7.128 1.00 44.48 83 ARG A N 1
ATOM 667 C CA . ARG A 1 83 ? 0.557 147.778 -6.880 1.00 48.24 83 ARG A CA 1
ATOM 668 C C . ARG A 1 83 ? -0.215 148.251 -5.657 1.00 48.77 83 ARG A C 1
ATOM 669 O O . ARG A 1 83 ? -1.448 148.382 -5.693 1.00 49.22 83 ARG A O 1
ATOM 677 N N . TYR A 1 84 ? 0.507 148.516 -4.561 1.00 53.40 84 TYR A N 1
ATOM 678 C CA . TYR A 1 84 ? -0.128 148.875 -3.294 1.00 52.60 84 TYR A CA 1
ATOM 679 C C . TYR A 1 84 ? -1.044 150.080 -3.447 1.00 55.36 84 TYR A C 1
ATOM 680 O O . TYR A 1 84 ? -2.211 150.039 -3.042 1.00 56.75 84 TYR A O 1
ATOM 689 N N . TYR A 1 85 ? -0.532 151.164 -4.031 1.00 53.15 85 TYR A N 1
ATOM 690 C CA . TYR A 1 85 ? -1.296 152.394 -4.198 1.00 53.65 85 TYR A CA 1
ATOM 691 C C . TYR A 1 85 ? -2.147 152.405 -5.459 1.00 56.03 85 TYR A C 1
ATOM 692 O O . TYR A 1 85 ? -2.991 153.295 -5.608 1.00 58.54 85 TYR A O 1
ATOM 701 N N . ASN A 1 86 ? -1.939 151.447 -6.361 1.00 54.59 86 ASN A N 1
ATOM 702 C CA . ASN A 1 86 ? -2.644 151.380 -7.641 1.00 60.77 86 ASN A CA 1
ATOM 703 C C . ASN A 1 86 ? -2.388 152.632 -8.478 1.00 62.68 86 ASN A C 1
ATOM 704 O O . ASN A 1 86 ? -3.311 153.304 -8.939 1.00 64.39 86 ASN A O 1
ATOM 709 N N . GLN A 1 87 ? -1.112 152.955 -8.662 1.00 55.82 87 GLN A N 1
ATOM 710 C CA . GLN A 1 87 ? -0.719 153.959 -9.638 1.00 53.87 87 GLN A CA 1
ATOM 711 C C . GLN A 1 87 ? -0.384 153.287 -10.961 1.00 51.01 87 GLN A C 1
ATOM 712 O O . GLN A 1 87 ? 0.182 152.191 -10.990 1.00 49.79 87 GLN A O 1
ATOM 718 N N . SER A 1 88 ? -0.751 153.943 -12.060 1.00 50.91 88 SER A N 1
ATOM 719 C CA . SER A 1 88 ? -0.489 153.371 -13.374 1.00 59.98 88 SER A CA 1
ATOM 720 C C . SER A 1 88 ? 1.012 153.281 -13.631 1.00 53.21 88 SER A C 1
ATOM 721 O O . SER A 1 88 ? 1.802 154.093 -13.141 1.00 53.12 88 SER A O 1
ATOM 724 N N . GLU A 1 89 ? 1.404 152.269 -14.411 1.00 44.40 89 GLU A N 1
ATOM 725 C CA . GLU A 1 89 ? 2.813 152.063 -14.722 1.00 49.64 89 GLU A CA 1
ATOM 726 C C . GLU A 1 89 ? 3.374 153.123 -15.656 1.00 57.61 89 GLU A C 1
ATOM 727 O O . GLU A 1 89 ? 4.596 153.185 -15.820 1.00 60.30 89 GLU A O 1
ATOM 733 N N . ALA A 1 90 ? 2.525 153.957 -16.261 1.00 56.52 90 ALA A N 1
ATOM 734 C CA . ALA A 1 90 ? 3.029 155.031 -17.110 1.00 51.93 90 ALA A CA 1
ATOM 735 C C . ALA A 1 90 ? 3.752 156.095 -16.297 1.00 54.13 90 ALA A C 1
ATOM 736 O O . ALA A 1 90 ? 4.654 156.765 -16.815 1.00 62.39 90 ALA A O 1
ATOM 738 N N . GLY A 1 91 ? 3.366 156.267 -15.037 1.00 58.37 91 GLY A N 1
ATOM 739 C CA . GLY A 1 91 ? 4.010 157.257 -14.201 1.00 61.40 91 GLY A CA 1
ATOM 740 C C . GLY A 1 91 ? 5.370 156.800 -13.711 1.00 61.52 91 GLY A C 1
ATOM 741 O O . GLY A 1 91 ? 5.640 155.608 -13.548 1.00 64.85 91 GLY A O 1
ATOM 742 N N . SER A 1 92 ? 6.239 157.777 -13.475 1.00 53.26 92 SER A N 1
ATOM 743 C CA . SER A 1 92 ? 7.575 157.540 -12.946 1.00 46.16 92 SER A CA 1
ATOM 744 C C . SER A 1 92 ? 7.587 157.917 -11.471 1.00 39.11 92 SER A C 1
ATOM 745 O O . SER A 1 92 ? 7.285 159.062 -11.119 1.00 47.41 92 SER A O 1
ATOM 748 N N . HIS A 1 93 ? 7.945 156.964 -10.616 1.00 34.70 93 HIS A N 1
ATOM 749 C CA . HIS A 1 93 ? 7.882 157.156 -9.177 1.00 37.89 93 HIS A CA 1
ATOM 750 C C . HIS A 1 93 ? 9.249 156.915 -8.543 1.00 35.69 93 HIS A C 1
ATOM 751 O O . HIS A 1 93 ? 10.122 156.260 -9.119 1.00 31.85 93 HIS A O 1
ATOM 758 N N . THR A 1 94 ? 9.421 157.455 -7.339 1.00 35.20 94 THR A N 1
ATOM 759 C CA . THR A 1 94 ? 10.711 157.511 -6.668 1.00 31.83 94 THR A CA 1
ATOM 760 C C . THR A 1 94 ? 10.625 156.835 -5.308 1.00 38.86 94 THR A C 1
ATOM 761 O O . THR A 1 94 ? 9.616 156.955 -4.608 1.00 42.34 94 THR A O 1
ATOM 765 N N . LEU A 1 95 ? 11.686 156.121 -4.942 1.00 37.48 95 LEU A N 1
ATOM 766 C CA . LEU A 1 95 ? 11.818 155.538 -3.611 1.00 36.15 95 LEU A CA 1
ATOM 767 C C . LEU A 1 95 ? 13.197 155.882 -3.072 1.00 36.14 95 LEU A C 1
ATOM 768 O O . LEU A 1 95 ? 14.211 155.437 -3.620 1.00 32.60 95 LEU A O 1
ATOM 773 N N . GLN A 1 96 ? 13.237 156.659 -1.998 1.00 37.09 96 GLN A N 1
ATOM 774 C CA . GLN A 1 96 ? 14.485 156.999 -1.337 1.00 30.07 96 GLN A CA 1
ATOM 775 C C . GLN A 1 96 ? 14.632 156.176 -0.065 1.00 27.59 96 GLN A C 1
ATOM 776 O O . GLN A 1 96 ? 13.649 155.873 0.615 1.00 29.18 96 GLN A O 1
ATOM 782 N N . MET A 1 97 ? 15.871 155.809 0.250 1.00 27.85 97 MET A N 1
ATOM 783 C CA . MET A 1 97 ? 16.140 154.980 1.414 1.00 29.76 97 MET A CA 1
ATOM 784 C C . MET A 1 97 ? 17.410 155.458 2.101 1.00 28.64 97 MET A C 1
ATOM 785 O O . MET A 1 97 ? 18.404 155.765 1.437 1.00 29.71 97 MET A O 1
ATOM 790 N N . MET A 1 98 ? 17.372 155.524 3.432 1.00 27.56 98 MET A N 1
ATOM 791 C CA . MET A 1 98 ? 18.528 155.930 4.220 1.00 26.82 98 MET A CA 1
ATOM 792 C C . MET A 1 98 ? 18.676 155.013 5.424 1.00 30.75 98 MET A C 1
ATOM 793 O O . MET A 1 98 ? 17.683 154.605 6.032 1.00 31.09 98 MET A O 1
ATOM 798 N N . PHE A 1 99 ? 19.923 154.695 5.764 1.00 28.25 99 PHE A N 1
ATOM 799 C CA . PHE A 1 99 ? 20.219 153.974 6.990 1.00 25.67 99 PHE A CA 1
ATOM 800 C C . PHE A 1 99 ? 21.607 154.369 7.470 1.00 28.19 99 PHE A C 1
ATOM 801 O O . PHE A 1 99 ? 22.458 154.792 6.683 1.00 29.74 99 PHE A O 1
ATOM 809 N N . GLY A 1 100 ? 21.822 154.245 8.773 1.00 32.02 100 GLY A N 1
ATOM 810 C CA . GLY A 1 100 ? 23.097 154.606 9.355 1.00 34.85 100 GLY A CA 1
ATOM 811 C C . GLY A 1 100 ? 23.038 154.606 10.871 1.00 36.28 100 GLY A C 1
ATOM 812 O O . GLY A 1 100 ? 22.045 154.204 11.477 1.00 30.57 100 GLY A O 1
ATOM 813 N N . CYS A 1 101 ? 24.130 155.084 11.467 1.00 40.76 101 CYS A N 1
ATOM 814 C CA . CYS A 1 101 ? 24.288 155.041 12.913 1.00 45.40 101 CYS A CA 1
ATOM 815 C C . CYS A 1 101 ? 25.127 156.229 13.371 1.00 45.44 101 CYS A C 1
ATOM 816 O O . CYS A 1 101 ? 25.841 156.853 12.581 1.00 42.17 101 CYS A O 1
ATOM 819 N N . ASP A 1 102 ? 25.021 156.540 14.662 1.00 48.54 102 ASP A N 1
ATOM 820 C CA . ASP A 1 102 ? 25.781 157.609 15.295 1.00 45.74 102 ASP A CA 1
ATOM 821 C C . ASP A 1 102 ? 26.563 157.053 16.476 1.00 47.74 102 ASP A C 1
ATOM 822 O O . ASP A 1 102 ? 26.153 156.075 17.109 1.00 46.30 102 ASP A O 1
ATOM 827 N N . VAL A 1 103 ? 27.701 157.684 16.766 1.00 49.95 103 VAL A N 1
ATOM 828 C CA . VAL A 1 103 ? 28.535 157.304 17.897 1.00 53.05 103 VAL A CA 1
ATOM 829 C C . VAL A 1 103 ? 28.902 158.553 18.687 1.00 57.09 103 VAL A C 1
ATOM 830 O O . VAL A 1 103 ? 28.866 159.675 18.177 1.00 60.95 103 VAL A O 1
ATOM 834 N N . GLY A 1 104 ? 29.253 158.341 19.956 1.00 60.12 104 GLY A N 1
ATOM 835 C CA . GLY A 1 104 ? 29.695 159.418 20.814 1.00 61.20 104 GLY A CA 1
ATOM 836 C C . GLY A 1 104 ? 31.162 159.757 20.607 1.00 58.42 104 GLY A C 1
ATOM 837 O O . GLY A 1 104 ? 31.850 159.197 19.754 1.00 63.78 104 GLY A O 1
ATOM 838 N N . SER A 1 105 ? 31.644 160.702 21.423 1.00 49.72 105 SER A N 1
ATOM 839 C CA . SER A 1 105 ? 33.036 161.134 21.316 1.00 52.18 105 SER A CA 1
ATOM 840 C C . SER A 1 105 ? 33.995 159.978 21.579 1.00 61.72 105 SER A C 1
ATOM 841 O O . SER A 1 105 ? 35.020 159.845 20.901 1.00 70.41 105 SER A O 1
ATOM 844 N N . ASP A 1 106 ? 33.678 159.129 22.556 1.00 60.17 106 ASP A N 1
ATOM 845 C CA . ASP A 1 106 ? 34.487 157.949 22.827 1.00 59.78 106 ASP A CA 1
ATOM 846 C C . ASP A 1 106 ? 34.208 156.804 21.861 1.00 62.14 106 ASP A C 1
ATOM 847 O O . ASP A 1 106 ? 34.982 155.841 21.828 1.00 70.78 106 ASP A O 1
ATOM 852 N N . GLY A 1 107 ? 33.134 156.886 21.076 1.00 59.68 107 GLY A N 1
ATOM 853 C CA . GLY A 1 107 ? 32.823 155.877 20.082 1.00 56.43 107 GLY A CA 1
ATOM 854 C C . GLY A 1 107 ? 31.680 154.944 20.423 1.00 56.53 107 GLY A C 1
ATOM 855 O O . GLY A 1 107 ? 31.398 154.037 19.631 1.00 54.17 107 GLY A O 1
ATOM 856 N N . ARG A 1 108 ? 31.010 155.121 21.559 1.00 58.52 108 ARG A N 1
ATOM 857 C CA . ARG A 1 108 ? 29.895 154.243 21.883 1.00 65.23 108 ARG A CA 1
ATOM 858 C C . ARG A 1 108 ? 28.684 154.570 21.017 1.00 57.43 108 ARG A C 1
ATOM 859 O O . ARG A 1 108 ? 28.509 155.697 20.548 1.00 50.57 108 ARG A O 1
ATOM 867 N N . PHE A 1 109 ? 27.844 153.559 20.810 1.00 53.73 109 PHE A N 1
ATOM 868 C CA . PHE A 1 109 ? 26.647 153.713 19.996 1.00 46.66 109 PHE A CA 1
ATOM 869 C C . PHE A 1 109 ? 25.731 154.783 20.584 1.00 52.06 109 PHE A C 1
ATOM 870 O O . PHE A 1 109 ? 25.610 154.931 21.803 1.00 56.37 109 PHE A O 1
ATOM 878 N N . LEU A 1 110 ? 25.087 155.542 19.697 1.00 53.11 110 LEU A N 1
ATOM 879 C CA . LEU A 1 110 ? 24.172 156.602 20.113 1.00 51.48 110 LEU A CA 1
ATOM 880 C C . LEU A 1 110 ? 22.778 156.371 19.547 1.00 48.27 110 LEU A C 1
ATOM 881 O O . LEU A 1 110 ? 21.865 156.022 20.299 1.00 45.93 110 LEU A O 1
ATOM 886 N N . ARG A 1 111 ? 22.585 156.557 18.246 1.00 46.50 111 ARG A N 1
ATOM 887 C CA . ARG A 1 111 ? 21.292 156.407 17.600 1.00 50.49 111 ARG A CA 1
ATOM 888 C C . ARG A 1 111 ? 21.450 155.565 16.344 1.00 46.44 111 ARG A C 1
ATOM 889 O O . ARG A 1 111 ? 22.562 155.256 15.909 1.00 43.74 111 ARG A O 1
ATOM 897 N N . GLY A 1 112 ? 20.319 155.188 15.759 1.00 43.35 112 GLY A N 1
ATOM 898 C CA . GLY A 1 112 ? 20.343 154.464 14.504 1.00 38.72 112 GLY A CA 1
ATOM 899 C C . GLY A 1 112 ? 19.121 154.797 13.679 1.00 39.04 112 GLY A C 1
ATOM 900 O O . GLY A 1 112 ? 18.078 155.204 14.202 1.00 41.35 112 GLY A O 1
ATOM 901 N N . TYR A 1 113 ? 19.264 154.612 12.372 1.00 30.78 113 TYR A N 1
ATOM 902 C CA . TYR A 1 113 ? 18.238 155.020 11.424 1.00 30.72 113 TYR A CA 1
ATOM 903 C C . TYR A 1 113 ? 18.103 153.961 10.344 1.00 29.09 113 TYR A C 1
ATOM 904 O O . TYR A 1 113 ? 19.108 153.531 9.771 1.00 32.87 113 TYR A O 1
ATOM 913 N N . HIS A 1 114 ? 16.874 153.513 10.094 1.00 29.60 114 HIS A N 1
ATOM 914 C CA . HIS A 1 114 ? 16.572 152.689 8.925 1.00 27.25 114 HIS A CA 1
ATOM 915 C C . HIS A 1 114 ? 15.243 153.208 8.389 1.00 35.86 114 HIS A C 1
ATOM 916 O O . HIS A 1 114 ? 14.221 153.091 9.074 1.00 41.42 114 HIS A O 1
ATOM 923 N N . GLN A 1 115 ? 15.229 153.782 7.183 1.00 37.37 115 GLN A N 1
ATOM 924 C CA . GLN A 1 115 ? 13.983 154.401 6.733 1.00 37.84 115 GLN A CA 1
ATOM 925 C C . GLN A 1 115 ? 13.894 154.466 5.211 1.00 33.59 115 GLN A C 1
ATOM 926 O O . GLN A 1 115 ? 14.908 154.449 4.505 1.00 32.80 115 GLN A O 1
ATOM 932 N N . TYR A 1 116 ? 12.649 154.537 4.727 1.00 35.26 116 TYR A N 1
ATOM 933 C CA . TYR A 1 116 ? 12.301 154.680 3.319 1.00 36.89 116 TYR A CA 1
ATOM 934 C C . TYR A 1 116 ? 11.390 155.888 3.127 1.00 37.92 116 TYR A C 1
ATOM 935 O O . TYR A 1 116 ? 10.699 156.327 4.053 1.00 39.19 116 TYR A O 1
ATOM 944 N N . ALA A 1 117 ? 11.393 156.431 1.909 1.00 37.09 117 ALA A N 1
ATOM 945 C CA . ALA A 1 117 ? 10.447 157.476 1.530 1.00 36.60 117 ALA A CA 1
ATOM 946 C C . ALA A 1 117 ? 10.006 157.276 0.089 1.00 36.69 117 ALA A C 1
ATOM 947 O O . ALA A 1 117 ? 10.840 157.053 -0.795 1.00 37.72 117 ALA A O 1
ATOM 949 N N . TYR A 1 118 ? 8.700 157.376 -0.144 1.00 37.81 118 TYR A N 1
ATOM 950 C CA . TYR A 1 118 ? 8.111 157.176 -1.463 1.00 39.67 118 TYR A CA 1
ATOM 951 C C . TYR A 1 118 ? 7.629 158.517 -1.998 1.00 40.66 118 TYR A C 1
ATOM 952 O O . TYR A 1 118 ? 6.764 159.157 -1.388 1.00 46.10 118 TYR A O 1
ATOM 961 N N . ASP A 1 119 ? 8.204 158.940 -3.127 1.00 36.14 119 ASP A N 1
ATOM 962 C CA . ASP A 1 119 ? 7.835 160.183 -3.807 1.00 38.37 119 ASP A CA 1
ATOM 963 C C . ASP A 1 119 ? 7.991 161.396 -2.891 1.00 40.16 119 ASP A C 1
ATOM 964 O O . ASP A 1 119 ? 7.167 162.313 -2.895 1.00 43.94 119 ASP A O 1
ATOM 969 N N . GLY A 1 120 ? 9.064 161.407 -2.102 1.00 36.34 120 GLY A N 1
ATOM 970 C CA . GLY A 1 120 ? 9.370 162.527 -1.241 1.00 36.09 120 GLY A CA 1
ATOM 971 C C . GLY A 1 120 ? 8.678 162.527 0.107 1.00 40.89 120 GLY A C 1
ATOM 972 O O . GLY A 1 120 ? 9.039 163.341 0.967 1.00 39.93 120 GLY A O 1
ATOM 973 N N . LYS A 1 121 ? 7.698 161.654 0.321 1.00 42.44 121 LYS A N 1
ATOM 974 C CA . LYS A 1 121 ? 6.995 161.558 1.591 1.00 45.05 121 LYS A CA 1
ATOM 975 C C . LYS A 1 121 ? 7.408 160.292 2.327 1.00 47.37 121 LYS A C 1
ATOM 976 O O . LYS A 1 121 ? 7.739 159.275 1.709 1.00 39.97 121 LYS A O 1
ATOM 982 N N . ASP A 1 122 ? 7.397 160.373 3.657 1.00 46.56 122 ASP A N 1
ATOM 983 C CA . ASP A 1 122 ? 7.727 159.217 4.480 1.00 42.62 122 ASP A CA 1
ATOM 984 C C . ASP A 1 122 ? 6.779 158.063 4.187 1.00 40.85 122 ASP A C 1
ATOM 985 O O . ASP A 1 122 ? 5.555 158.219 4.227 1.00 47.84 122 ASP A O 1
ATOM 990 N N . TYR A 1 123 ? 7.353 156.902 3.879 1.00 38.51 123 TYR A N 1
ATOM 991 C CA . TYR A 1 123 ? 6.572 155.684 3.715 1.00 45.03 123 TYR A CA 1
ATOM 992 C C . TYR A 1 123 ? 6.613 154.873 5.002 1.00 46.27 123 TYR A C 1
ATOM 993 O O . TYR A 1 123 ? 5.604 154.746 5.704 1.00 49.02 123 TYR A O 1
ATOM 1002 N N . ILE A 1 124 ? 7.788 154.326 5.311 1.00 40.37 124 ILE A N 1
ATOM 1003 C CA . ILE A 1 124 ? 8.045 153.608 6.551 1.00 36.26 124 ILE A CA 1
ATOM 1004 C C . ILE A 1 124 ? 9.374 154.098 7.116 1.00 43.68 124 ILE A C 1
ATOM 1005 O O . ILE A 1 124 ? 10.143 154.784 6.442 1.00 45.39 124 ILE A O 1
ATOM 1010 N N . ALA A 1 125 ? 9.649 153.716 8.364 1.00 42.07 125 ALA A N 1
ATOM 1011 C CA . ALA A 1 125 ? 10.866 154.124 9.058 1.00 38.92 125 ALA A CA 1
ATOM 1012 C C . ALA A 1 125 ? 10.938 153.397 10.391 1.00 41.23 125 ALA A C 1
ATOM 1013 O O . ALA A 1 125 ? 9.933 152.892 10.903 1.00 44.68 125 ALA A O 1
ATOM 1015 N N . LEU A 1 126 ? 12.138 153.364 10.955 1.00 38.34 126 LEU A N 1
ATOM 1016 C CA . LEU A 1 126 ? 12.385 152.652 12.199 1.00 44.98 126 LEU A CA 1
ATOM 1017 C C . LEU A 1 126 ? 12.432 153.649 13.347 1.00 46.01 126 LEU A C 1
ATOM 1018 O O . LEU A 1 126 ? 13.137 154.662 13.271 1.00 41.78 126 LEU A O 1
ATOM 1023 N N . LYS A 1 127 ? 11.675 153.362 14.401 1.00 41.51 127 LYS A N 1
ATOM 1024 C CA . LYS A 1 127 ? 11.633 154.250 15.549 1.00 42.24 127 LYS A CA 1
ATOM 1025 C C . LYS A 1 127 ? 12.983 154.256 16.260 1.00 44.63 127 LYS A C 1
ATOM 1026 O O . LYS A 1 127 ? 13.821 153.370 16.067 1.00 41.64 127 LYS A O 1
ATOM 1032 N N . GLU A 1 128 ? 13.200 155.293 17.074 1.00 46.32 128 GLU A N 1
ATOM 1033 C CA . GLU A 1 128 ? 14.472 155.416 17.779 1.00 48.37 128 GLU A CA 1
ATOM 1034 C C . GLU A 1 128 ? 14.708 154.234 18.709 1.00 42.39 128 GLU A C 1
ATOM 1035 O O . GLU A 1 128 ? 15.843 153.769 18.852 1.00 45.80 128 GLU A O 1
ATOM 1041 N N . ASP A 1 129 ? 13.650 153.720 19.337 1.00 42.52 129 ASP A N 1
ATOM 1042 C CA . ASP A 1 129 ? 13.822 152.573 20.223 1.00 45.61 129 ASP A CA 1
ATOM 1043 C C . ASP A 1 129 ? 14.308 151.336 19.481 1.00 46.09 129 ASP A C 1
ATOM 1044 O O . ASP A 1 129 ? 14.717 150.365 20.128 1.00 48.33 129 ASP A O 1
ATOM 1049 N N . LEU A 1 130 ? 14.257 151.351 18.151 1.00 53.72 130 LEU A N 1
ATOM 1050 C CA . LEU A 1 130 ? 14.715 150.301 17.246 1.00 49.82 130 LEU A CA 1
ATOM 1051 C C . LEU A 1 130 ? 14.002 148.973 17.466 1.00 48.76 130 LEU A C 1
ATOM 1052 O O . LEU A 1 130 ? 14.477 147.935 16.988 1.00 50.05 130 LEU A O 1
ATOM 1057 N N . ARG A 1 131 ? 12.884 148.964 18.188 1.00 44.49 131 ARG A N 1
ATOM 1058 C CA . ARG A 1 131 ? 12.028 147.792 18.269 1.00 47.66 131 ARG A CA 1
ATOM 1059 C C . ARG A 1 131 ? 10.724 147.928 17.495 1.00 48.58 131 ARG A C 1
ATOM 1060 O O . ARG A 1 131 ? 9.945 146.969 17.457 1.00 54.78 131 ARG A O 1
ATOM 1068 N N . SER A 1 132 ? 10.454 149.083 16.889 1.00 46.06 132 SER A N 1
ATOM 1069 C CA . SER A 1 132 ? 9.146 149.354 16.309 1.00 47.66 132 SER A CA 1
ATOM 1070 C C . SER A 1 132 ? 9.295 150.122 15.002 1.00 50.14 132 SER A C 1
ATOM 1071 O O . SER A 1 132 ? 10.358 150.662 14.685 1.00 51.23 132 SER A O 1
ATOM 1074 N N . TRP A 1 133 ? 8.200 150.177 14.243 1.00 51.19 133 TRP A N 1
ATOM 1075 C CA . TRP A 1 133 ? 8.145 150.876 12.965 1.00 49.78 133 TRP A CA 1
ATOM 1076 C C . TRP A 1 133 ? 7.082 151.966 13.002 1.00 47.13 133 TRP A C 1
ATOM 1077 O O . TRP A 1 133 ? 6.025 151.798 13.618 1.00 43.20 133 TRP A O 1
ATOM 1088 N N . THR A 1 134 ? 7.365 153.081 12.336 1.00 43.82 134 THR A N 1
ATOM 1089 C CA . THR A 1 134 ? 6.375 154.124 12.100 1.00 47.09 134 THR A CA 1
ATOM 1090 C C . THR A 1 134 ? 5.900 154.001 10.660 1.00 46.22 134 THR A C 1
ATOM 1091 O O . THR A 1 134 ? 6.710 154.057 9.729 1.00 42.31 134 THR A O 1
ATOM 1095 N N . ALA A 1 135 ? 4.593 153.837 10.479 1.00 47.12 135 ALA A N 1
ATOM 1096 C CA . ALA A 1 135 ? 4.008 153.631 9.159 1.00 46.69 135 ALA A CA 1
ATOM 1097 C C . ALA A 1 135 ? 2.907 154.660 8.948 1.00 48.39 135 ALA A C 1
ATOM 1098 O O . ALA A 1 135 ? 1.885 154.631 9.641 1.00 53.27 135 ALA A O 1
ATOM 1100 N N . ALA A 1 136 ? 3.122 155.571 8.000 1.00 49.93 136 ALA A N 1
ATOM 1101 C CA . ALA A 1 136 ? 2.175 156.644 7.722 1.00 55.90 136 ALA A CA 1
ATOM 1102 C C . ALA A 1 136 ? 0.807 156.129 7.287 1.00 56.74 136 ALA A C 1
ATOM 1103 O O . ALA A 1 136 ? -0.171 156.241 8.033 1.00 58.39 136 ALA A O 1
ATOM 1105 N N . ASP A 1 137 ? 0.733 155.553 6.091 1.00 54.02 137 ASP A N 1
ATOM 1106 C CA . ASP A 1 137 ? -0.532 155.220 5.454 1.00 59.81 137 ASP A CA 1
ATOM 1107 C C . ASP A 1 137 ? -0.835 153.730 5.591 1.00 61.80 137 ASP A C 1
ATOM 1108 O O . ASP A 1 137 ? -0.044 152.952 6.129 1.00 63.11 137 ASP A O 1
ATOM 1113 N N . MET A 1 138 ? -1.997 153.325 5.070 1.00 55.19 138 MET A N 1
ATOM 1114 C CA . MET A 1 138 ? -2.404 151.929 5.167 1.00 57.96 138 MET A CA 1
ATOM 1115 C C . MET A 1 138 ? -1.620 151.027 4.225 1.00 56.91 138 MET A C 1
ATOM 1116 O O . MET A 1 138 ? -1.662 149.802 4.384 1.00 58.58 138 MET A O 1
ATOM 1121 N N . ALA A 1 139 ? -0.915 151.594 3.247 1.00 46.81 139 ALA A N 1
ATOM 1122 C CA . ALA A 1 139 ? 0.006 150.789 2.454 1.00 43.52 139 ALA A CA 1
ATOM 1123 C C . ALA A 1 139 ? 1.211 150.370 3.292 1.00 44.55 139 ALA A C 1
ATOM 1124 O O . ALA A 1 139 ? 1.640 149.211 3.252 1.00 49.27 139 ALA A O 1
ATOM 1126 N N . ALA A 1 140 ? 1.748 151.298 4.087 1.00 45.11 140 ALA A N 1
ATOM 1127 C CA . ALA A 1 140 ? 2.910 150.997 4.915 1.00 46.53 140 ALA A CA 1
ATOM 1128 C C . ALA A 1 140 ? 2.569 150.050 6.059 1.00 52.09 140 ALA A C 1
ATOM 1129 O O . ALA A 1 140 ? 3.425 149.263 6.480 1.00 55.59 140 ALA A O 1
ATOM 1131 N N . GLN A 1 141 ? 1.335 150.103 6.573 1.00 54.87 141 GLN A N 1
ATOM 1132 C CA . GLN A 1 141 ? 0.945 149.158 7.617 1.00 58.07 141 GLN A CA 1
ATOM 1133 C C . GLN A 1 141 ? 1.043 147.721 7.127 1.00 53.77 141 GLN A C 1
ATOM 1134 O O . GLN A 1 141 ? 1.337 146.817 7.916 1.00 47.93 141 GLN A O 1
ATOM 1140 N N . ILE A 1 142 ? 0.802 147.490 5.835 1.00 48.35 142 ILE A N 1
ATOM 1141 C CA . ILE A 1 142 ? 0.970 146.150 5.278 1.00 48.34 142 ILE A CA 1
ATOM 1142 C C . ILE A 1 142 ? 2.424 145.722 5.382 1.00 47.01 142 ILE A C 1
ATOM 1143 O O . ILE A 1 142 ? 2.741 144.632 5.875 1.00 48.67 142 ILE A O 1
ATOM 1148 N N . THR A 1 143 ? 3.330 146.579 4.910 1.00 45.97 143 THR A N 1
ATOM 1149 C CA . THR A 1 143 ? 4.755 146.285 4.990 1.00 49.45 143 THR A CA 1
ATOM 1150 C C . THR A 1 143 ? 5.214 146.196 6.439 1.00 46.65 143 THR A C 1
ATOM 1151 O O . THR A 1 143 ? 6.057 145.360 6.783 1.00 45.40 143 THR A O 1
ATOM 1155 N N . LYS A 1 144 ? 4.664 147.053 7.302 1.00 47.18 144 LYS A N 1
ATOM 1156 C CA . LYS A 1 144 ? 4.941 146.959 8.731 1.00 50.84 144 LYS A CA 1
ATOM 1157 C C . LYS A 1 144 ? 4.525 145.596 9.270 1.00 53.63 144 LYS A C 1
ATOM 1158 O O . LYS A 1 144 ? 5.318 144.903 9.916 1.00 49.35 144 LYS A O 1
ATOM 1164 N N . ARG A 1 145 ? 3.282 145.188 8.994 1.00 55.23 145 ARG A N 1
ATOM 1165 C CA . ARG A 1 145 ? 2.824 143.868 9.413 1.00 58.49 145 ARG A CA 1
ATOM 1166 C C . ARG A 1 145 ? 3.666 142.764 8.789 1.00 53.73 145 ARG A C 1
ATOM 1167 O O . ARG A 1 145 ? 3.874 141.714 9.409 1.00 53.53 145 ARG A O 1
ATOM 1175 N N . 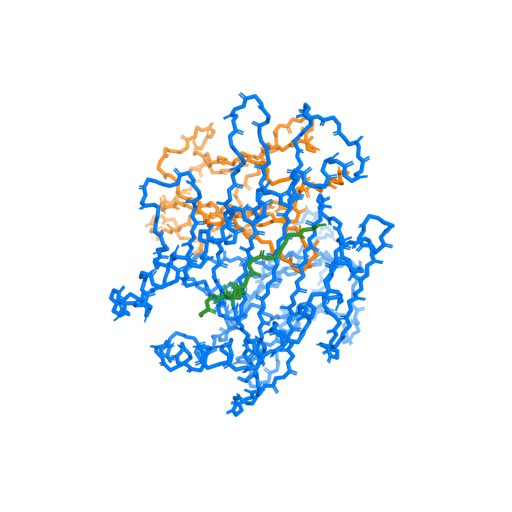LYS A 1 146 ? 4.163 142.985 7.572 1.00 51.03 146 LYS A N 1
ATOM 1176 C CA . LYS A 1 146 ? 5.092 142.042 6.958 1.00 50.15 146 LYS A CA 1
ATOM 1177 C C . LYS A 1 146 ? 6.417 142.011 7.711 1.00 52.30 146 LYS A C 1
ATOM 1178 O O . LYS A 1 146 ? 6.948 140.937 8.015 1.00 54.58 146 LYS A O 1
ATOM 1184 N N . TRP A 1 147 ? 6.958 143.188 8.033 1.00 49.00 147 TRP A N 1
ATOM 1185 C CA . TRP A 1 147 ? 8.287 143.271 8.628 1.00 49.98 147 TRP A CA 1
ATOM 1186 C C . TRP A 1 147 ? 8.284 142.953 10.120 1.00 54.72 147 TRP A C 1
ATOM 1187 O O . TRP A 1 147 ? 9.308 142.507 10.649 1.00 47.28 147 TRP A O 1
ATOM 1198 N N . GLU A 1 148 ? 7.166 143.177 10.816 1.00 63.69 148 GLU A N 1
ATOM 1199 C CA . GLU A 1 148 ? 7.059 142.685 12.187 1.00 61.69 148 GLU A CA 1
ATOM 1200 C C . GLU A 1 148 ? 7.106 141.163 12.222 1.00 56.80 148 GLU A C 1
ATOM 1201 O O . GLU A 1 148 ? 7.831 140.575 13.032 1.00 49.66 148 GLU A O 1
ATOM 1207 N N . ALA A 1 149 ? 6.332 140.504 11.351 1.00 58.62 149 ALA A N 1
ATOM 1208 C CA . ALA A 1 149 ? 6.235 139.048 11.414 1.00 58.51 149 ALA A CA 1
ATOM 1209 C C . ALA A 1 149 ? 7.545 138.390 11.008 1.00 62.22 149 ALA A C 1
ATOM 1210 O O . ALA A 1 149 ? 7.888 137.310 11.500 1.00 69.18 149 ALA A O 1
ATOM 1212 N N . ALA A 1 150 ? 8.278 139.017 10.094 1.00 56.61 150 ALA A N 1
ATOM 1213 C CA . ALA A 1 150 ? 9.556 138.495 9.632 1.00 56.97 150 ALA A CA 1
ATOM 1214 C C . ALA A 1 150 ? 10.711 138.870 10.553 1.00 55.16 150 ALA A C 1
ATOM 1215 O O . ALA A 1 150 ? 11.854 138.477 10.287 1.00 50.64 150 ALA A O 1
ATOM 1217 N N . HIS A 1 151 ? 10.434 139.610 11.629 1.00 59.27 151 HIS A N 1
ATOM 1218 C CA . HIS A 1 151 ? 11.448 139.979 12.616 1.00 62.64 151 HIS A CA 1
ATOM 1219 C C . HIS A 1 151 ? 12.554 140.817 11.980 1.00 62.40 151 HIS A C 1
ATOM 1220 O O . HIS A 1 151 ? 13.742 140.609 12.232 1.00 60.17 151 HIS A O 1
ATOM 1227 N N . VAL A 1 152 ? 12.153 141.774 11.139 1.00 57.97 152 VAL A N 1
ATOM 1228 C CA . VAL A 1 152 ? 13.125 142.619 10.453 1.00 52.14 152 VAL A CA 1
ATOM 1229 C C . VAL A 1 152 ? 13.751 143.611 11.426 1.00 55.27 152 VAL A C 1
ATOM 1230 O O . VAL A 1 152 ? 14.955 143.889 11.359 1.00 55.12 152 VAL A O 1
ATOM 1234 N N . ALA A 1 153 ? 12.953 144.140 12.360 1.00 51.51 153 ALA A N 1
ATOM 1235 C CA . ALA A 1 153 ? 13.460 145.156 13.279 1.00 49.42 153 ALA A CA 1
ATOM 1236 C C . ALA A 1 153 ? 14.623 144.624 14.106 1.00 47.58 153 ALA A C 1
ATOM 1237 O O . ALA A 1 153 ? 15.567 145.363 14.411 1.00 40.62 153 ALA A O 1
ATOM 1239 N N . GLU A 1 154 ? 14.585 143.337 14.460 1.00 51.14 154 GLU A N 1
ATOM 1240 C CA . GLU A 1 154 ? 15.658 142.760 15.262 1.00 52.30 154 GLU A CA 1
ATOM 1241 C C . GLU A 1 154 ? 16.942 142.609 14.453 1.00 56.13 154 GLU A C 1
ATOM 1242 O O . GLU A 1 154 ? 18.037 142.853 14.971 1.00 49.09 154 GLU A O 1
ATOM 1248 N N . GLN A 1 155 ? 16.830 142.214 13.181 1.00 61.29 155 GLN A N 1
ATOM 1249 C CA . GLN A 1 155 ? 18.027 141.972 12.379 1.00 55.87 155 GLN A CA 1
ATOM 1250 C C . GLN A 1 155 ? 18.759 143.270 12.059 1.00 52.83 155 GLN A C 1
ATOM 1251 O O . GLN A 1 155 ? 19.994 143.324 12.122 1.00 54.37 155 GLN A O 1
ATOM 1257 N N . GLN A 1 156 ? 18.018 144.323 11.704 1.00 53.66 156 GLN A N 1
ATOM 1258 C CA . GLN A 1 156 ? 18.651 145.608 11.425 1.00 53.89 156 GLN A CA 1
ATOM 1259 C C . GLN A 1 156 ? 19.261 146.206 12.686 1.00 49.56 156 GLN A C 1
ATOM 1260 O O . GLN A 1 156 ? 20.353 146.785 12.639 1.00 41.63 156 GLN A O 1
ATOM 1266 N N . ARG A 1 157 ? 18.565 146.079 13.819 1.00 49.46 157 ARG A N 1
ATOM 1267 C CA . ARG A 1 157 ? 19.119 146.506 15.100 1.00 45.48 157 ARG A CA 1
ATOM 1268 C C . ARG A 1 157 ? 20.467 145.847 15.364 1.00 50.52 157 ARG A C 1
ATOM 1269 O O . ARG A 1 157 ? 21.396 146.494 15.861 1.00 47.90 157 ARG A O 1
ATOM 1277 N N . ALA A 1 158 ? 20.596 144.560 15.031 1.00 53.78 158 ALA A N 1
ATOM 1278 C CA . ALA A 1 158 ? 21.883 143.889 15.190 1.00 49.95 158 ALA A CA 1
ATOM 1279 C C . ALA A 1 158 ? 22.919 144.471 14.237 1.00 51.93 158 ALA A C 1
ATOM 1280 O O . ALA A 1 158 ? 24.070 144.706 14.622 1.00 46.84 158 ALA A O 1
ATOM 1282 N N . TYR A 1 159 ? 22.526 144.707 12.983 1.00 55.14 159 TYR A N 1
ATOM 1283 C CA . TYR A 1 159 ? 23.402 145.392 12.037 1.00 52.75 159 TYR A CA 1
ATOM 1284 C C . TYR A 1 159 ? 23.813 146.761 12.563 1.00 53.10 159 TYR A C 1
ATOM 1285 O O . TYR A 1 159 ? 25.004 147.041 12.746 1.00 50.21 159 TYR A O 1
ATOM 1294 N N . LEU A 1 160 ? 22.824 147.638 12.775 1.00 51.35 160 LEU A N 1
ATOM 1295 C CA . LEU A 1 160 ? 23.074 149.025 13.159 1.00 50.36 160 LEU A CA 1
ATOM 1296 C C . LEU A 1 160 ? 24.041 149.115 14.329 1.00 55.19 160 LEU A C 1
ATOM 1297 O O . LEU A 1 160 ? 24.999 149.896 14.305 1.00 51.67 160 LEU A O 1
ATOM 1302 N N . GLU A 1 161 ? 23.788 148.333 15.378 1.00 57.67 161 GLU A N 1
ATOM 1303 C CA . GLU A 1 161 ? 24.655 148.382 16.546 1.00 55.10 161 GLU A CA 1
ATOM 1304 C C . GLU A 1 161 ? 25.977 147.659 16.302 1.00 54.20 161 GLU A C 1
ATOM 1305 O O . GLU A 1 161 ? 27.049 148.224 16.542 1.00 55.60 161 GLU A O 1
ATOM 1311 N N . GLY A 1 162 ? 25.929 146.408 15.846 1.00 53.71 162 GLY A N 1
ATOM 1312 C CA . GLY A 1 162 ? 27.163 145.689 15.590 1.00 61.14 162 GLY A CA 1
ATOM 1313 C C . GLY A 1 162 ? 27.977 146.137 14.392 1.00 59.63 162 GLY A C 1
ATOM 1314 O O . GLY A 1 162 ? 29.108 146.599 14.553 1.00 60.50 162 GLY A O 1
ATOM 1315 N N . THR A 1 163 ? 27.409 146.039 13.187 1.00 56.55 163 THR A N 1
ATOM 1316 C CA . THR A 1 163 ? 28.218 146.229 11.985 1.00 63.20 163 THR A CA 1
ATOM 1317 C C . THR A 1 163 ? 28.391 147.705 11.630 1.00 62.31 163 THR A C 1
ATOM 1318 O O . THR A 1 163 ? 29.499 148.141 11.293 1.00 57.61 163 THR A O 1
ATOM 1322 N N . CYS A 1 164 ? 27.301 148.480 11.669 1.00 58.77 164 CYS A N 1
ATOM 1323 C CA . CYS A 1 164 ? 27.372 149.888 11.281 1.00 53.92 164 CYS A CA 1
ATOM 1324 C C . CYS A 1 164 ? 28.390 150.643 12.126 1.00 56.92 164 CYS A C 1
ATOM 1325 O O . CYS A 1 164 ? 29.162 151.460 11.609 1.00 54.71 164 CYS A O 1
ATOM 1328 N N . VAL A 1 165 ? 28.417 150.364 13.431 1.00 56.77 165 VAL A N 1
ATOM 1329 C CA . VAL A 1 165 ? 29.328 151.072 14.329 1.00 51.79 165 VAL A CA 1
ATOM 1330 C C . VAL A 1 165 ? 30.772 150.669 14.054 1.00 54.87 165 VAL A C 1
ATOM 1331 O O . VAL A 1 165 ? 31.659 151.523 13.933 1.00 56.61 165 VAL A O 1
ATOM 1335 N N . ASP A 1 166 ? 31.033 149.361 13.950 1.00 56.93 166 ASP A N 1
ATOM 1336 C CA . ASP A 1 166 ? 32.414 148.902 13.809 1.00 61.41 166 ASP A CA 1
ATOM 1337 C C . ASP A 1 166 ? 33.049 149.417 12.526 1.00 58.62 166 ASP A C 1
ATOM 1338 O O . ASP A 1 166 ? 34.245 149.731 12.503 1.00 55.70 166 ASP A O 1
ATOM 1343 N N . GLY A 1 167 ? 32.271 149.502 11.446 1.00 57.45 167 GLY A N 1
ATOM 1344 C CA . GLY A 1 167 ? 32.789 150.100 10.225 1.00 57.19 167 GLY A CA 1
ATOM 1345 C C . GLY A 1 167 ? 33.129 151.566 10.407 1.00 57.13 167 GLY A C 1
ATOM 1346 O O . GLY A 1 167 ? 34.214 152.017 10.030 1.00 54.19 167 GLY A O 1
ATOM 1347 N N . LEU A 1 168 ? 32.201 152.327 10.997 1.00 54.91 168 LEU A N 1
ATOM 1348 C CA . LEU A 1 168 ? 32.443 153.733 11.308 1.00 55.60 168 LEU A CA 1
ATOM 1349 C C . LEU A 1 168 ? 33.697 153.901 12.157 1.00 57.39 168 LEU A C 1
ATOM 1350 O O . LEU A 1 168 ? 34.417 154.900 12.033 1.00 55.68 168 LEU A O 1
ATOM 1355 N N . ARG A 1 169 ? 33.978 152.920 13.018 1.00 55.75 169 ARG A N 1
ATOM 1356 C CA . ARG A 1 169 ? 35.138 153.005 13.895 1.00 53.91 169 ARG A CA 1
ATOM 1357 C C . ARG A 1 169 ? 36.429 152.883 13.101 1.00 59.41 169 ARG A C 1
ATOM 1358 O O . ARG A 1 169 ? 37.379 153.643 13.323 1.00 62.85 169 ARG A O 1
ATOM 1366 N N . ARG A 1 170 ? 36.479 151.938 12.158 1.00 60.64 170 ARG A N 1
ATOM 1367 C CA . ARG A 1 170 ? 37.677 151.794 11.339 1.00 63.15 170 ARG A CA 1
ATOM 1368 C C . ARG A 1 170 ? 37.824 152.963 10.374 1.00 63.36 170 ARG A C 1
ATOM 1369 O O . ARG A 1 170 ? 38.939 153.452 10.151 1.00 58.17 170 ARG A O 1
ATOM 1377 N N . TYR A 1 171 ? 36.709 153.438 9.807 1.00 63.27 171 TYR A N 1
ATOM 1378 C CA . TYR A 1 171 ? 36.774 154.580 8.900 1.00 59.07 171 TYR A CA 1
ATOM 1379 C C . TYR A 1 171 ? 37.357 155.804 9.598 1.00 57.54 171 TYR A C 1
ATOM 1380 O O . TYR A 1 171 ? 38.208 156.502 9.034 1.00 53.96 171 TYR A O 1
ATOM 1389 N N . LEU A 1 172 ? 36.920 156.073 10.831 1.00 57.86 172 LEU A N 1
ATOM 1390 C CA . LEU A 1 172 ? 37.415 157.234 11.559 1.00 55.68 172 LEU A CA 1
ATOM 1391 C C . LEU A 1 172 ? 38.885 157.099 11.924 1.00 59.86 172 LEU A C 1
ATOM 1392 O O . LEU A 1 172 ? 39.548 158.111 12.169 1.00 57.99 172 LEU A O 1
ATOM 1397 N N . GLU A 1 173 ? 39.400 155.871 11.976 1.00 62.60 173 GLU A N 1
ATOM 1398 C CA . GLU A 1 173 ? 40.839 155.648 12.057 1.00 65.85 173 GLU A CA 1
ATOM 1399 C C . GLU A 1 173 ? 41.493 155.851 10.696 1.00 68.76 173 GLU A C 1
ATOM 1400 O O . GLU A 1 173 ? 42.411 156.667 10.554 1.00 69.00 173 GLU A O 1
ATOM 1406 N N . ASN A 1 174 ? 41.046 155.077 9.698 1.00 63.72 174 ASN A N 1
ATOM 1407 C CA . ASN A 1 174 ? 41.613 155.134 8.354 1.00 65.73 174 ASN A CA 1
ATOM 1408 C C . ASN A 1 174 ? 41.748 156.571 7.862 1.00 70.19 174 ASN A C 1
ATOM 1409 O O . ASN A 1 174 ? 42.774 156.950 7.281 1.00 70.20 174 ASN A O 1
ATOM 1414 N N . GLY A 1 175 ? 40.739 157.394 8.123 1.00 69.62 175 GLY A N 1
ATOM 1415 C CA . GLY A 1 175 ? 40.700 158.766 7.653 1.00 67.30 175 GLY A CA 1
ATOM 1416 C C . GLY A 1 175 ? 41.032 159.817 8.690 1.00 64.12 175 GLY A C 1
ATOM 1417 O O . GLY A 1 175 ? 40.612 160.967 8.540 1.00 62.97 175 GLY A O 1
ATOM 1418 N N . LYS A 1 176 ? 41.777 159.439 9.737 1.00 63.90 176 LYS A N 1
ATOM 1419 C CA . LYS A 1 176 ? 42.092 160.371 10.821 1.00 71.13 176 LYS A CA 1
ATOM 1420 C C . LYS A 1 176 ? 42.602 161.711 10.294 1.00 67.85 176 LYS A C 1
ATOM 1421 O O . LYS A 1 176 ? 42.291 162.766 10.865 1.00 55.07 176 LYS A O 1
ATOM 1427 N N . GLU A 1 177 ? 43.396 161.686 9.216 1.00 78.92 177 GLU A N 1
ATOM 1428 C CA . GLU A 1 177 ? 43.845 162.914 8.565 1.00 75.86 177 GLU A CA 1
ATOM 1429 C C . GLU A 1 177 ? 42.666 163.844 8.291 1.00 64.95 177 GLU A C 1
ATOM 1430 O O . GLU A 1 177 ? 42.573 164.941 8.852 1.00 63.99 177 GLU A O 1
ATOM 1436 N N . THR A 1 178 ? 41.733 163.396 7.453 1.00 59.69 178 THR A N 1
ATOM 1437 C CA . THR A 1 178 ? 40.619 164.225 7.000 1.00 54.79 178 THR A CA 1
ATOM 1438 C C . THR A 1 178 ? 39.443 164.200 7.978 1.00 56.12 178 THR A C 1
ATOM 1439 O O . THR A 1 178 ? 39.035 165.247 8.490 1.00 59.82 178 THR A O 1
ATOM 1443 N N . LEU A 1 179 ? 38.876 163.012 8.214 1.00 58.46 179 LEU A N 1
ATOM 1444 C CA . LEU A 1 179 ? 37.621 162.869 8.951 1.00 53.60 179 LEU A CA 1
ATOM 1445 C C . LEU A 1 179 ? 37.624 163.641 10.268 1.00 53.04 179 LEU A C 1
ATOM 1446 O O . LEU A 1 179 ? 36.845 164.583 10.456 1.00 54.29 179 LEU A O 1
ATOM 1451 N N . GLN A 1 180 ? 38.494 163.248 11.198 1.00 53.77 180 GLN A N 1
ATOM 1452 C CA . GLN A 1 180 ? 38.444 163.771 12.559 1.00 52.87 180 GLN A CA 1
ATOM 1453 C C . GLN A 1 180 ? 38.888 165.227 12.669 1.00 50.18 180 GLN A C 1
ATOM 1454 O O . GLN A 1 180 ? 38.793 165.794 13.762 1.00 44.94 180 GLN A O 1
ATOM 1460 N N . ARG A 1 181 ? 39.366 165.844 11.592 1.00 54.18 181 ARG A N 1
ATOM 1461 C CA . ARG A 1 181 ? 39.729 167.252 11.649 1.00 50.45 181 ARG A CA 1
ATOM 1462 C C . ARG A 1 181 ? 38.482 168.121 11.794 1.00 46.46 181 ARG A C 1
ATOM 1463 O O . ARG A 1 181 ? 37.358 167.703 11.501 1.00 43.76 181 ARG A O 1
ATOM 1471 N N . THR A 1 182 ? 38.697 169.347 12.270 1.00 42.48 182 THR A N 1
ATOM 1472 C CA . THR A 1 182 ? 37.670 170.382 12.289 1.00 43.46 182 THR A CA 1
ATOM 1473 C C . THR A 1 182 ? 38.284 171.685 11.796 1.00 42.62 182 THR A C 1
ATOM 1474 O O . THR A 1 182 ? 39.255 172.177 12.379 1.00 49.98 182 THR A O 1
ATOM 1478 N N . ASP A 1 183 ? 37.725 172.236 10.718 1.00 36.77 183 ASP A N 1
ATOM 1479 C CA . ASP A 1 183 ? 38.272 173.429 10.084 1.00 45.03 183 ASP A CA 1
ATOM 1480 C C . ASP A 1 183 ? 37.501 174.655 10.536 1.00 48.32 183 ASP A C 1
ATOM 1481 O O . ASP A 1 183 ? 36.302 174.763 10.233 1.00 48.29 183 ASP A O 1
ATOM 1486 N N . PRO A 1 184 ? 38.122 175.598 11.238 1.00 53.94 184 PRO A N 1
ATOM 1487 C CA . PRO A 1 184 ? 37.435 176.829 11.604 1.00 46.62 184 PRO A CA 1
ATOM 1488 C C . PRO A 1 184 ? 37.142 177.665 10.365 1.00 43.89 184 PRO A C 1
ATOM 1489 O O . PRO A 1 184 ? 37.941 177.672 9.406 1.00 45.50 184 PRO A O 1
ATOM 1493 N N . PRO A 1 185 ? 36.018 178.371 10.325 1.00 43.06 185 PRO A N 1
ATOM 1494 C CA . PRO A 1 185 ? 35.714 179.207 9.164 1.00 39.99 185 PRO A CA 1
ATOM 1495 C C . PRO A 1 185 ? 36.516 180.498 9.151 1.00 40.61 185 PRO A C 1
ATOM 1496 O O . PRO A 1 185 ? 36.846 181.072 10.192 1.00 43.43 185 PRO A O 1
ATOM 1500 N N . LYS A 1 186 ? 36.830 180.950 7.939 1.00 41.76 186 LYS A N 1
ATOM 1501 C CA . LYS A 1 186 ? 37.408 182.269 7.712 1.00 51.31 186 LYS A CA 1
ATOM 1502 C C . LYS A 1 186 ? 36.282 183.232 7.355 1.00 44.46 186 LYS A C 1
ATOM 1503 O O . LYS A 1 186 ? 35.590 183.041 6.350 1.00 38.84 186 LYS A O 1
ATOM 1509 N N . THR A 1 187 ? 36.109 184.265 8.174 1.00 43.04 187 THR A N 1
ATOM 1510 C CA . THR A 1 187 ? 34.931 185.116 8.130 1.00 44.75 187 THR A CA 1
ATOM 1511 C C . THR A 1 187 ? 35.312 186.560 7.828 1.00 46.28 187 THR A C 1
ATOM 1512 O O . THR A 1 187 ? 36.457 186.979 8.021 1.00 53.61 187 THR A O 1
ATOM 1516 N N . HIS A 1 188 ? 34.322 187.321 7.363 1.00 38.46 188 HIS A N 1
ATOM 1517 C CA . HIS A 1 188 ? 34.469 188.726 6.998 1.00 40.90 188 HIS A CA 1
ATOM 1518 C C . HIS A 1 188 ? 33.098 189.250 6.589 1.00 38.08 188 HIS A C 1
ATOM 1519 O O . HIS A 1 188 ? 32.140 188.487 6.435 1.00 39.14 188 HIS A O 1
ATOM 1526 N N . MET A 1 189 ? 33.022 190.565 6.402 1.00 36.35 189 MET A N 1
ATOM 1527 C CA . MET A 1 189 ? 31.804 191.236 5.977 1.00 41.70 189 MET A CA 1
ATOM 1528 C C . MET A 1 189 ? 32.023 191.947 4.649 1.00 52.91 189 MET A C 1
ATOM 1529 O O . MET A 1 189 ? 33.127 192.413 4.350 1.00 63.34 189 MET A O 1
ATOM 1534 N N . THR A 1 190 ? 30.955 192.027 3.856 1.00 50.64 190 THR A N 1
ATOM 1535 C CA . THR A 1 190 ? 30.946 192.798 2.622 1.00 54.94 190 THR A CA 1
ATOM 1536 C C . THR A 1 190 ? 29.757 193.750 2.633 1.00 61.78 190 THR A C 1
ATOM 1537 O O . THR A 1 190 ? 28.700 193.446 3.194 1.00 55.95 190 THR A O 1
ATOM 1541 N N . HIS A 1 191 ? 29.941 194.907 1.996 1.00 67.91 191 HIS A N 1
ATOM 1542 C CA . HIS A 1 191 ? 29.010 196.028 2.091 1.00 63.09 191 HIS A CA 1
ATOM 1543 C C . HIS A 1 191 ? 28.600 196.447 0.687 1.00 64.59 191 HIS A C 1
ATOM 1544 O O . HIS A 1 191 ? 29.455 196.805 -0.130 1.00 68.16 191 HIS A O 1
ATOM 1551 N N . HIS A 1 192 ? 27.295 196.397 0.409 1.00 60.39 192 HIS A N 1
ATOM 1552 C CA . HIS A 1 192 ? 26.765 196.531 -0.947 1.00 62.29 192 HIS A CA 1
ATOM 1553 C C . HIS A 1 192 ? 25.575 197.473 -1.026 1.00 73.45 192 HIS A C 1
ATOM 1554 O O . HIS A 1 192 ? 24.429 197.063 -0.799 1.00 80.46 192 HIS A O 1
ATOM 1561 N N . PRO A 1 193 ? 25.809 198.744 -1.336 1.00 67.72 193 PRO A N 1
ATOM 1562 C CA . PRO A 1 193 ? 24.696 199.691 -1.453 1.00 69.12 193 PRO A CA 1
ATOM 1563 C C . PRO A 1 193 ? 23.697 199.271 -2.524 1.00 76.02 193 PRO A C 1
ATOM 1564 O O . PRO A 1 193 ? 24.024 198.554 -3.473 1.00 69.61 193 PRO A O 1
ATOM 1568 N N . ILE A 1 194 ? 22.453 199.709 -2.340 1.00 87.96 194 ILE A N 1
ATOM 1569 C CA . ILE A 1 194 ? 21.400 199.499 -3.326 1.00 95.54 194 ILE A CA 1
ATOM 1570 C C . ILE A 1 194 ? 20.839 200.858 -3.720 1.00 98.64 194 ILE A C 1
ATOM 1571 O O . ILE A 1 194 ? 20.928 201.263 -4.884 1.00 91.75 194 ILE A O 1
ATOM 1576 N N . SER A 1 195 ? 20.250 201.565 -2.763 1.00 100.77 195 SER A N 1
ATOM 1577 C CA . SER A 1 195 ? 19.865 202.950 -2.955 1.00 96.64 195 SER A CA 1
ATOM 1578 C C . SER A 1 195 ? 20.875 203.840 -2.236 1.00 98.70 195 SER A C 1
ATOM 1579 O O . SER A 1 195 ? 21.892 203.376 -1.712 1.00 98.44 195 SER A O 1
ATOM 1582 N N . ASP A 1 196 ? 20.612 205.145 -2.243 1.00 102.05 196 ASP A N 1
ATOM 1583 C CA . ASP A 1 196 ? 21.431 206.045 -1.446 1.00 104.30 196 ASP A CA 1
ATOM 1584 C C . ASP A 1 196 ? 21.040 206.014 0.025 1.00 102.14 196 ASP A C 1
ATOM 1585 O O . ASP A 1 196 ? 21.860 206.366 0.879 1.00 100.46 196 ASP A O 1
ATOM 1590 N N . HIS A 1 197 ? 19.814 205.605 0.341 1.00 98.16 197 HIS A N 1
ATOM 1591 C CA . HIS A 1 197 ? 19.378 205.457 1.723 1.00 96.82 197 HIS A CA 1
ATOM 1592 C C . HIS A 1 197 ? 19.440 204.025 2.251 1.00 97.08 197 HIS A C 1
ATOM 1593 O O . HIS A 1 197 ? 19.014 203.786 3.386 1.00 91.60 197 HIS A O 1
ATOM 1600 N N . GLU A 1 198 ? 19.952 203.067 1.480 1.00 101.99 198 GLU A N 1
ATOM 1601 C CA . GLU A 1 198 ? 20.036 201.699 1.974 1.00 96.30 198 GLU A CA 1
ATOM 1602 C C . GLU A 1 198 ? 21.331 201.042 1.516 1.00 94.49 198 GLU A C 1
ATOM 1603 O O . GLU A 1 198 ? 21.949 201.460 0.532 1.00 93.72 198 GLU A O 1
ATOM 1609 N N . ALA A 1 199 ? 21.730 200.000 2.246 1.00 87.00 199 ALA A N 1
ATOM 1610 C CA . ALA A 1 199 ? 22.910 199.213 1.916 1.00 76.10 199 ALA A CA 1
ATOM 1611 C C . ALA A 1 199 ? 22.723 197.793 2.434 1.00 71.07 199 ALA A C 1
ATOM 1612 O O . ALA A 1 199 ? 21.919 197.541 3.336 1.00 72.69 199 ALA A O 1
ATOM 1614 N N . THR A 1 200 ? 23.484 196.864 1.859 1.00 64.43 200 THR A N 1
ATOM 1615 C CA . THR A 1 200 ? 23.380 195.446 2.186 1.00 61.59 200 THR A CA 1
ATOM 1616 C C . THR A 1 200 ? 24.636 194.998 2.921 1.00 61.52 200 THR A C 1
ATOM 1617 O O . THR A 1 200 ? 25.752 195.182 2.422 1.00 70.48 200 THR A O 1
ATOM 1621 N N . LEU A 1 201 ? 24.450 194.405 4.099 1.00 51.48 201 LEU A N 1
ATOM 1622 C CA . LEU A 1 201 ? 25.533 193.840 4.895 1.00 52.63 201 LEU A CA 1
ATOM 1623 C C . LEU A 1 201 ? 25.480 192.322 4.792 1.00 48.92 201 LEU A C 1
ATOM 1624 O O . LEU A 1 201 ? 24.465 191.713 5.140 1.00 47.15 201 LEU A O 1
ATOM 1629 N N . ARG A 1 202 ? 26.573 191.717 4.334 1.00 46.08 202 ARG A N 1
ATOM 1630 C CA . ARG A 1 202 ? 26.667 190.271 4.185 1.00 42.50 202 ARG A CA 1
ATOM 1631 C C . ARG A 1 202 ? 27.799 189.737 5.055 1.00 42.34 202 ARG A C 1
ATOM 1632 O O . ARG A 1 202 ? 28.924 190.243 4.993 1.00 46.34 202 ARG A O 1
ATOM 1640 N N . CYS A 1 203 ? 27.502 188.719 5.862 1.00 40.57 203 CYS A N 1
ATOM 1641 C CA . CYS A 1 203 ? 28.479 188.102 6.754 1.00 32.61 203 CYS A CA 1
ATOM 1642 C C . CYS A 1 203 ? 28.795 186.702 6.239 1.00 37.45 203 CYS A C 1
ATOM 1643 O O . CYS A 1 203 ? 27.896 185.864 6.120 1.00 41.72 203 CYS A O 1
ATOM 1646 N N . TRP A 1 204 ? 30.072 186.446 5.965 1.00 38.24 204 TRP A N 1
ATOM 1647 C CA . TRP A 1 204 ? 30.519 185.220 5.321 1.00 37.10 204 TRP A CA 1
ATOM 1648 C C . TRP A 1 204 ? 31.190 184.271 6.305 1.00 33.18 204 TRP A C 1
ATOM 1649 O O . TRP A 1 204 ? 31.815 184.692 7.282 1.00 39.42 204 TRP A O 1
ATOM 1660 N N . ALA A 1 205 ? 31.045 182.978 6.025 1.00 27.33 205 ALA A N 1
ATOM 1661 C CA . ALA A 1 205 ? 31.819 181.919 6.653 1.00 33.16 205 ALA A CA 1
ATOM 1662 C C . ALA A 1 205 ? 32.339 181.016 5.545 1.00 40.25 205 ALA A C 1
ATOM 1663 O O . ALA A 1 205 ? 31.548 180.483 4.758 1.00 38.76 205 ALA A O 1
ATOM 1665 N N . LEU A 1 206 ? 33.661 180.855 5.470 1.00 38.51 206 LEU A N 1
ATOM 1666 C CA . LEU A 1 206 ? 34.299 180.179 4.349 1.00 35.20 206 LEU A CA 1
ATOM 1667 C C . LEU A 1 206 ? 35.216 179.065 4.833 1.00 39.35 206 LEU A C 1
ATOM 1668 O O . LEU A 1 206 ? 35.897 179.204 5.854 1.00 43.06 206 LEU A O 1
ATOM 1673 N N . GLY A 1 207 ? 35.227 177.965 4.084 1.00 41.49 207 GLY A N 1
ATOM 1674 C CA . GLY A 1 207 ? 36.195 176.897 4.288 1.00 36.03 207 GLY A CA 1
ATOM 1675 C C . GLY A 1 207 ? 36.113 176.213 5.633 1.00 34.52 207 GLY A C 1
ATOM 1676 O O . GLY A 1 207 ? 37.145 176.003 6.283 1.00 43.58 207 GLY A O 1
ATOM 1677 N N . PHE A 1 208 ? 34.910 175.858 6.072 1.00 35.95 208 PHE A N 1
ATOM 1678 C CA . PHE A 1 208 ? 34.725 175.228 7.369 1.00 41.30 208 PHE A CA 1
ATOM 1679 C C . PHE A 1 208 ? 34.235 173.793 7.222 1.00 42.33 208 PHE A C 1
ATOM 1680 O O . PHE A 1 208 ? 33.467 173.463 6.314 1.00 44.96 208 PHE A O 1
ATOM 1688 N N . TYR A 1 209 ? 34.709 172.941 8.125 1.00 38.76 209 TYR A N 1
ATOM 1689 C CA . TYR A 1 209 ? 34.189 171.590 8.283 1.00 38.85 209 TYR A CA 1
ATOM 1690 C C . TYR A 1 209 ? 34.140 171.280 9.778 1.00 45.97 209 TYR A C 1
ATOM 1691 O O . TYR A 1 209 ? 35.048 171.664 10.518 1.00 48.72 209 TYR A O 1
ATOM 1700 N N . PRO A 1 210 ? 33.083 170.585 10.235 1.00 44.54 210 PRO A N 1
ATOM 1701 C CA . PRO A 1 210 ? 31.918 170.127 9.466 1.00 42.08 210 PRO A CA 1
ATOM 1702 C C . PRO A 1 210 ? 30.987 171.265 9.046 1.00 44.81 210 PRO A C 1
ATOM 1703 O O . PRO A 1 210 ? 31.232 172.419 9.395 1.00 45.49 210 PRO A O 1
ATOM 1707 N N . ALA A 1 211 ? 29.922 170.934 8.313 1.00 44.76 211 ALA A N 1
ATOM 1708 C CA . ALA A 1 211 ? 29.069 171.957 7.724 1.00 41.74 211 ALA A CA 1
ATOM 1709 C C . ALA A 1 211 ? 28.053 172.533 8.702 1.00 40.50 211 ALA A C 1
ATOM 1710 O O . ALA A 1 211 ? 27.496 173.602 8.429 1.00 37.18 211 ALA A O 1
ATOM 1712 N N . GLU A 1 212 ? 27.791 171.858 9.820 1.00 44.15 212 GLU A N 1
ATOM 1713 C CA . GLU A 1 212 ? 26.860 172.394 10.805 1.00 43.45 212 GLU A CA 1
ATOM 1714 C C . GLU A 1 212 ? 27.392 173.711 11.359 1.00 41.64 212 GLU A C 1
ATOM 1715 O O . GLU A 1 212 ? 28.520 173.780 11.854 1.00 43.43 212 GLU A O 1
ATOM 1721 N N . ILE A 1 213 ? 26.571 174.759 11.272 1.00 40.49 213 ILE A N 1
ATOM 1722 C CA . ILE A 1 213 ? 26.991 176.105 11.649 1.00 43.62 213 ILE A CA 1
ATOM 1723 C C . ILE A 1 213 ? 25.747 176.919 11.978 1.00 47.42 213 ILE A C 1
ATOM 1724 O O . ILE A 1 213 ? 24.632 176.564 11.591 1.00 49.72 213 ILE A O 1
ATOM 1729 N N . THR A 1 214 ? 25.937 178.018 12.705 1.00 44.57 214 THR A N 1
ATOM 1730 C CA . THR A 1 214 ? 24.854 178.935 13.041 1.00 45.43 214 THR A CA 1
ATOM 1731 C C . THR A 1 214 ? 25.300 180.353 12.725 1.00 42.63 214 THR A C 1
ATOM 1732 O O . THR A 1 214 ? 26.265 180.848 13.315 1.00 45.66 214 THR A O 1
ATOM 1736 N N . LEU A 1 215 ? 24.606 181.000 11.797 1.00 41.02 215 LEU A N 1
ATOM 1737 C CA . LEU A 1 215 ? 24.847 182.398 11.476 1.00 38.25 215 LEU A CA 1
ATOM 1738 C C . LEU A 1 215 ? 23.737 183.264 12.062 1.00 44.40 215 LEU A C 1
ATOM 1739 O O . LEU A 1 215 ? 22.572 182.861 12.113 1.00 52.81 215 LEU A O 1
ATOM 1744 N N . THR A 1 216 ? 24.110 184.461 12.513 1.00 43.52 216 THR A N 1
ATOM 1745 C CA . THR A 1 216 ? 23.187 185.308 13.253 1.00 42.34 216 THR A CA 1
ATOM 1746 C C . THR A 1 216 ? 23.498 186.773 12.970 1.00 45.95 216 THR A C 1
ATOM 1747 O O . THR A 1 216 ? 24.658 187.153 12.789 1.00 50.92 216 THR A O 1
ATOM 1751 N N . TRP A 1 217 ? 22.441 187.585 12.910 1.00 45.50 217 TRP A N 1
ATOM 1752 C CA . TRP A 1 217 ? 22.540 189.037 12.848 1.00 46.97 217 TRP A CA 1
ATOM 1753 C C . TRP A 1 217 ? 21.846 189.643 14.059 1.00 60.94 217 TRP A C 1
ATOM 1754 O O . TRP A 1 217 ? 20.895 189.071 14.601 1.00 66.16 217 TRP A O 1
ATOM 1765 N N . GLN A 1 218 ? 22.333 190.808 14.484 1.00 66.33 218 GLN A N 1
ATOM 1766 C CA . GLN A 1 218 ? 21.774 191.497 15.638 1.00 66.37 218 GLN A CA 1
ATOM 1767 C C . GLN A 1 218 ? 21.855 193.000 15.417 1.00 71.31 218 GLN A C 1
ATOM 1768 O O . GLN A 1 218 ? 22.616 193.485 14.576 1.00 71.27 218 GLN A O 1
ATOM 1774 N N . ARG A 1 219 ? 21.046 193.733 16.182 1.00 76.00 219 ARG A N 1
ATOM 1775 C CA . ARG A 1 219 ? 21.135 195.187 16.261 1.00 78.67 219 ARG A CA 1
ATOM 1776 C C . ARG A 1 219 ? 21.140 195.582 17.730 1.00 74.60 219 ARG A C 1
ATOM 1777 O O . ARG A 1 219 ? 20.188 195.279 18.458 1.00 69.54 219 ARG A O 1
ATOM 1785 N N . ASP A 1 220 ? 22.212 196.250 18.159 1.00 73.71 220 ASP A N 1
ATOM 1786 C CA . ASP A 1 220 ? 22.380 196.683 19.547 1.00 73.68 220 ASP A CA 1
ATOM 1787 C C . ASP A 1 220 ? 22.308 195.508 20.521 1.00 73.62 220 ASP A C 1
ATOM 1788 O O . ASP A 1 220 ? 21.882 195.664 21.668 1.00 75.09 220 ASP A O 1
ATOM 1793 N N . GLY A 1 221 ? 22.731 194.326 20.077 1.00 70.94 221 GLY A N 1
ATOM 1794 C CA . GLY A 1 221 ? 22.639 193.128 20.885 1.00 68.99 221 GLY A CA 1
ATOM 1795 C C . GLY A 1 221 ? 21.299 192.425 20.848 1.00 69.22 221 GLY A C 1
ATOM 1796 O O . GLY A 1 221 ? 21.126 191.426 21.557 1.00 67.42 221 GLY A O 1
ATOM 1797 N N . GLU A 1 222 ? 20.348 192.911 20.052 1.00 69.48 222 GLU A N 1
ATOM 1798 C CA . GLU A 1 222 ? 19.016 192.333 19.944 1.00 73.18 222 GLU A CA 1
ATOM 1799 C C . GLU A 1 222 ? 18.847 191.678 18.578 1.00 68.93 222 GLU A C 1
ATOM 1800 O O . GLU A 1 222 ? 19.381 192.159 17.576 1.00 68.12 222 GLU A O 1
ATOM 1806 N N . ASP A 1 223 ? 18.084 190.582 18.543 1.00 68.69 223 ASP A N 1
ATOM 1807 C CA . ASP A 1 223 ? 18.100 189.678 17.394 1.00 70.01 223 ASP A CA 1
ATOM 1808 C C . ASP A 1 223 ? 17.177 190.156 16.275 1.00 74.15 223 ASP A C 1
ATOM 1809 O O . ASP A 1 223 ? 16.014 190.502 16.507 1.00 74.82 223 ASP A O 1
ATOM 1814 N N . GLN A 1 224 ? 17.726 190.183 15.057 1.00 78.22 224 GLN A N 1
ATOM 1815 C CA . GLN A 1 224 ? 17.131 190.813 13.881 1.00 86.58 224 GLN A CA 1
ATOM 1816 C C . GLN A 1 224 ? 16.440 189.864 12.902 1.00 91.52 224 GLN A C 1
ATOM 1817 O O . GLN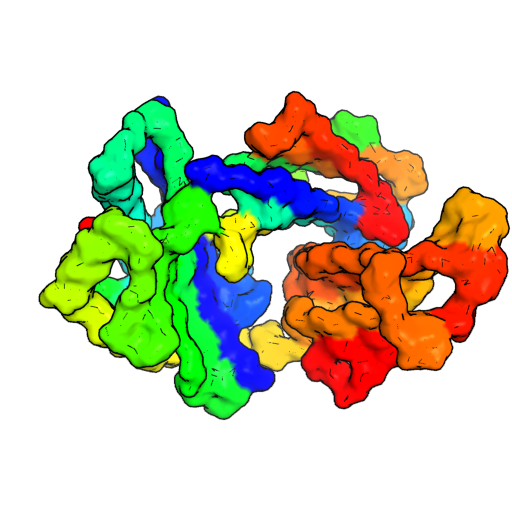 A 1 224 ? 16.175 190.273 11.766 1.00 96.22 224 GLN A O 1
ATOM 1823 N N . THR A 1 225 ? 16.150 188.620 13.287 1.00 86.02 225 THR A N 1
ATOM 1824 C CA . THR A 1 225 ? 15.738 187.602 12.320 1.00 91.57 225 THR A CA 1
ATOM 1825 C C . THR A 1 225 ? 14.582 188.044 11.417 1.00 98.55 225 THR A C 1
ATOM 1826 O O . THR A 1 225 ? 14.251 187.342 10.456 1.00 92.91 225 THR A O 1
ATOM 1830 N N . GLN A 1 226 ? 13.951 189.183 11.725 1.00 105.59 226 GLN A N 1
ATOM 1831 C CA . GLN A 1 226 ? 12.924 189.754 10.851 1.00 107.30 226 GLN A CA 1
ATOM 1832 C C . GLN A 1 226 ? 13.435 189.934 9.422 1.00 106.76 226 GLN A C 1
ATOM 1833 O O . GLN A 1 226 ? 12.941 189.297 8.486 1.00 105.56 226 GLN A O 1
ATOM 1839 N N . ASP A 1 227 ? 14.428 190.805 9.235 1.00 101.29 227 ASP A N 1
ATOM 1840 C CA . ASP A 1 227 ? 14.881 191.229 7.913 1.00 99.34 227 ASP A CA 1
ATOM 1841 C C . ASP A 1 227 ? 15.970 190.332 7.332 1.00 92.52 227 ASP A C 1
ATOM 1842 O O . ASP A 1 227 ? 16.532 190.660 6.281 1.00 84.19 227 ASP A O 1
ATOM 1847 N N . THR A 1 228 ? 16.288 189.223 7.993 1.00 90.00 228 THR A N 1
ATOM 1848 C CA . THR A 1 228 ? 17.447 188.417 7.633 1.00 79.44 228 THR A CA 1
ATOM 1849 C C . THR A 1 228 ? 17.190 187.571 6.392 1.00 78.71 228 THR A C 1
ATOM 1850 O O . THR A 1 228 ? 16.175 186.873 6.299 1.00 86.26 228 THR A O 1
ATOM 1854 N N . GLU A 1 229 ? 18.116 187.641 5.439 1.00 67.29 229 GLU A N 1
ATOM 1855 C CA . GLU A 1 229 ? 18.235 186.661 4.369 1.00 55.24 229 GLU A CA 1
ATOM 1856 C C . GLU A 1 229 ? 19.429 185.767 4.669 1.00 51.32 229 GLU A C 1
ATOM 1857 O O . GLU A 1 229 ? 20.536 186.264 4.903 1.00 52.83 229 GLU A O 1
ATOM 1863 N N . LEU A 1 230 ? 19.204 184.456 4.664 1.00 48.32 230 LEU A N 1
ATOM 1864 C CA . LEU A 1 230 ? 20.246 183.496 5.005 1.00 41.76 230 LEU A CA 1
ATOM 1865 C C . LEU A 1 230 ? 20.190 182.328 4.032 1.00 40.75 230 LEU A C 1
ATOM 1866 O O . LEU A 1 230 ? 19.158 181.658 3.923 1.00 48.33 230 LEU A O 1
ATOM 1871 N N . VAL A 1 231 ? 21.300 182.094 3.326 1.00 36.04 231 VAL A N 1
ATOM 1872 C CA . VAL A 1 231 ? 21.362 181.045 2.314 1.00 33.46 231 VAL A CA 1
ATOM 1873 C C . VAL A 1 231 ? 21.624 179.688 2.961 1.00 33.09 231 VAL A C 1
ATOM 1874 O O . VAL A 1 231 ? 22.174 179.578 4.060 1.00 35.20 231 VAL A O 1
ATOM 1878 N N . GLU A 1 232 ? 21.219 178.641 2.246 1.00 35.66 232 GLU A N 1
ATOM 1879 C CA . GLU A 1 232 ? 21.532 177.275 2.638 1.00 36.52 232 GLU A CA 1
ATOM 1880 C C . GLU A 1 232 ? 23.027 177.020 2.495 1.00 37.43 232 GLU A C 1
ATOM 1881 O O . GLU A 1 232 ? 23.668 177.516 1.565 1.00 39.87 232 GLU A O 1
ATOM 1887 N N . THR A 1 233 ? 23.581 176.250 3.432 1.00 33.75 233 THR A N 1
ATOM 1888 C CA . THR A 1 233 ? 25.008 175.951 3.412 1.00 27.83 233 THR A CA 1
ATOM 1889 C C . THR A 1 233 ? 25.377 175.231 2.120 1.00 29.50 233 THR A C 1
ATOM 1890 O O . THR A 1 233 ? 24.702 174.284 1.707 1.00 32.67 233 THR A O 1
ATOM 1894 N N . ARG A 1 234 ? 26.449 175.688 1.475 1.00 31.18 234 ARG A N 1
ATOM 1895 C CA . ARG A 1 234 ? 26.818 175.139 0.188 1.00 33.25 234 ARG A CA 1
ATOM 1896 C C . ARG A 1 234 ? 28.194 174.488 0.251 1.00 32.44 234 ARG A C 1
ATOM 1897 O O . ARG A 1 234 ? 29.091 174.991 0.936 1.00 35.14 234 ARG A O 1
ATOM 1905 N N . PRO A 1 235 ? 28.382 173.361 -0.434 1.00 31.80 235 PRO A N 1
ATOM 1906 C CA . PRO A 1 235 ? 29.701 172.717 -0.452 1.00 35.78 235 PRO A CA 1
ATOM 1907 C C . PRO A 1 235 ? 30.682 173.514 -1.299 1.00 39.65 235 PRO A C 1
ATOM 1908 O O . PRO A 1 235 ? 30.351 173.965 -2.398 1.00 36.81 235 PRO A O 1
ATOM 1912 N N . ALA A 1 236 ? 31.902 173.676 -0.783 1.00 41.57 236 ALA A N 1
ATOM 1913 C CA . ALA A 1 236 ? 32.916 174.407 -1.534 1.00 37.95 236 ALA A CA 1
ATOM 1914 C C . ALA A 1 236 ? 33.474 173.576 -2.682 1.00 38.09 236 ALA A C 1
ATOM 1915 O O . ALA A 1 236 ? 33.959 174.138 -3.670 1.00 40.92 236 ALA A O 1
ATOM 1917 N N . GLY A 1 237 ? 33.412 172.249 -2.579 1.00 39.53 237 GLY A N 1
ATOM 1918 C CA . GLY A 1 237 ? 33.968 171.363 -3.575 1.00 48.61 237 GLY A CA 1
ATOM 1919 C C . GLY A 1 237 ? 35.323 170.783 -3.219 1.00 46.49 237 GLY A C 1
ATOM 1920 O O . GLY A 1 237 ? 35.710 169.756 -3.787 1.00 49.32 237 GLY A O 1
ATOM 1921 N N . ASP A 1 238 ? 36.056 171.419 -2.310 1.00 44.45 238 ASP A N 1
ATOM 1922 C CA . ASP A 1 238 ? 37.340 170.915 -1.844 1.00 42.08 238 ASP A CA 1
ATOM 1923 C C . ASP A 1 238 ? 37.225 170.075 -0.579 1.00 38.84 238 ASP A C 1
ATOM 1924 O O . ASP A 1 238 ? 38.251 169.659 -0.033 1.00 34.76 238 ASP A O 1
ATOM 1929 N N . GLY A 1 239 ? 36.010 169.823 -0.100 1.00 41.23 239 GLY A N 1
ATOM 1930 C CA . GLY A 1 239 ? 35.796 169.159 1.167 1.00 43.14 239 GLY A CA 1
ATOM 1931 C C . GLY A 1 239 ? 35.302 170.070 2.268 1.00 42.11 239 GLY A C 1
ATOM 1932 O O . GLY A 1 239 ? 34.880 169.568 3.318 1.00 41.13 239 GLY A O 1
ATOM 1933 N N . THR A 1 240 ? 35.355 171.384 2.076 1.00 40.57 240 THR A N 1
ATOM 1934 C CA . THR A 1 240 ? 34.872 172.342 3.056 1.00 39.15 240 THR A CA 1
ATOM 1935 C C . THR A 1 240 ? 33.533 172.910 2.594 1.00 41.04 240 THR A C 1
ATOM 1936 O O . THR A 1 240 ? 32.985 172.515 1.562 1.00 43.59 240 THR A O 1
ATOM 1940 N N . PHE A 1 241 ? 33.003 173.857 3.367 1.00 35.84 241 PHE A N 1
ATOM 1941 C CA . PHE A 1 241 ? 31.671 174.384 3.116 1.00 35.04 241 PHE A CA 1
ATOM 1942 C C . PHE A 1 241 ? 31.671 175.897 3.281 1.00 35.36 241 PHE A C 1
ATOM 1943 O O . PHE A 1 241 ? 32.578 176.480 3.880 1.00 38.81 241 PHE A O 1
ATOM 1951 N N . GLN A 1 242 ? 30.631 176.526 2.730 1.00 36.57 242 GLN A N 1
ATOM 1952 C CA . GLN A 1 242 ? 30.464 177.971 2.777 1.00 35.56 242 GLN A CA 1
ATOM 1953 C C . GLN A 1 242 ? 29.013 178.316 3.085 1.00 34.03 242 GLN A C 1
ATOM 1954 O O . GLN A 1 242 ? 28.096 177.551 2.774 1.00 38.08 242 GLN A O 1
ATOM 1960 N N . LYS A 1 243 ? 28.818 179.482 3.700 1.00 32.11 243 LYS A N 1
ATOM 1961 C CA . LYS A 1 243 ? 27.486 179.988 4.007 1.00 31.60 243 LYS A CA 1
ATOM 1962 C C . LYS A 1 243 ? 27.579 181.493 4.217 1.00 30.99 243 LYS A C 1
ATOM 1963 O O . LYS A 1 243 ? 28.650 182.024 4.521 1.00 34.52 243 LYS A O 1
ATOM 1969 N N . TRP A 1 244 ? 26.447 182.179 4.055 1.00 31.63 244 TRP A N 1
ATOM 1970 C CA . TRP A 1 244 ? 26.388 183.583 4.432 1.00 38.72 244 TRP A CA 1
ATOM 1971 C C . TRP A 1 244 ? 24.957 183.978 4.761 1.00 40.37 244 TRP A C 1
ATOM 1972 O O . TRP A 1 244 ? 23.994 183.379 4.276 1.00 45.45 244 TRP A O 1
ATOM 1983 N N . ALA A 1 245 ? 24.837 185.005 5.598 1.00 36.54 245 ALA A N 1
ATOM 1984 C CA . ALA A 1 245 ? 23.567 185.641 5.906 1.00 36.83 245 ALA A CA 1
ATOM 1985 C C . ALA A 1 245 ? 23.714 187.133 5.655 1.00 34.28 245 ALA A C 1
ATOM 1986 O O . ALA A 1 245 ? 24.820 187.676 5.686 1.00 39.93 245 ALA A O 1
ATOM 1988 N N . ALA A 1 246 ? 22.593 187.802 5.401 1.00 39.63 246 ALA A N 1
ATOM 1989 C CA . ALA A 1 246 ? 22.656 189.208 5.037 1.00 45.83 246 ALA A CA 1
ATOM 1990 C C . ALA A 1 246 ? 21.414 189.932 5.531 1.00 53.08 246 ALA A C 1
ATOM 1991 O O . ALA A 1 246 ? 20.338 189.341 5.654 1.00 60.26 246 ALA A O 1
ATOM 1993 N N . VAL A 1 247 ? 21.583 191.221 5.820 1.00 50.14 247 VAL A N 1
ATOM 1994 C CA . VAL A 1 247 ? 20.491 192.107 6.200 1.00 57.52 247 VAL A CA 1
ATOM 1995 C C . VAL A 1 247 ? 20.621 193.403 5.415 1.00 62.73 247 VAL A C 1
ATOM 1996 O O . VAL A 1 247 ? 21.728 193.871 5.129 1.00 60.51 247 VAL A O 1
ATOM 2000 N N . VAL A 1 248 ? 19.478 193.978 5.054 1.00 61.29 248 VAL A N 1
ATOM 2001 C CA . VAL A 1 248 ? 19.433 195.329 4.510 1.00 59.84 248 VAL A CA 1
ATOM 2002 C C . VAL A 1 248 ? 19.321 196.295 5.676 1.00 62.47 248 VAL A C 1
ATOM 2003 O O . VAL A 1 248 ? 18.507 196.101 6.588 1.00 66.32 248 VAL A O 1
ATOM 2007 N N . VAL A 1 249 ? 20.160 197.325 5.666 1.00 67.20 249 VAL A N 1
ATOM 2008 C CA . VAL A 1 249 ? 20.243 198.244 6.796 1.00 73.27 249 VAL A CA 1
ATOM 2009 C C . VAL A 1 249 ? 20.030 199.669 6.302 1.00 82.12 249 VAL A C 1
ATOM 2010 O O . VAL A 1 249 ? 20.351 199.978 5.144 1.00 86.78 249 VAL A O 1
ATOM 2014 N N . PRO A 1 250 ? 19.456 200.554 7.116 1.00 76.90 250 PRO A N 1
ATOM 2015 C CA . PRO A 1 250 ? 19.528 201.984 6.799 1.00 73.27 250 PRO A CA 1
ATOM 2016 C C . PRO A 1 250 ? 20.970 202.462 6.883 1.00 72.31 250 PRO A C 1
ATOM 2017 O O . PRO A 1 250 ? 21.659 202.224 7.877 1.00 74.58 250 PRO A O 1
ATOM 2021 N N . SER A 1 251 ? 21.424 203.135 5.833 1.00 75.35 251 SER A N 1
ATOM 2022 C CA . SER A 1 251 ? 22.708 203.815 5.883 1.00 75.14 251 SER A CA 1
ATOM 2023 C C . SER A 1 251 ? 22.458 205.183 6.499 1.00 73.27 251 SER A C 1
ATOM 2024 O O . SER A 1 251 ? 21.497 205.857 6.131 1.00 68.51 251 SER A O 1
ATOM 2027 N N . GLY A 1 252 ? 23.307 205.605 7.430 1.00 76.05 252 GLY A N 1
ATOM 2028 C CA . GLY A 1 252 ? 24.536 204.916 7.764 1.00 74.64 252 GLY A CA 1
ATOM 2029 C C . GLY A 1 252 ? 24.584 204.057 9.012 1.00 74.13 252 GLY A C 1
ATOM 2030 O O . GLY A 1 252 ? 25.654 203.861 9.565 1.00 72.55 252 GLY A O 1
ATOM 2031 N N . GLU A 1 253 ? 23.469 203.516 9.478 1.00 70.28 253 GLU A N 1
ATOM 2032 C CA . GLU A 1 253 ? 23.536 202.761 10.724 1.00 67.02 253 GLU A CA 1
ATOM 2033 C C . GLU A 1 253 ? 23.939 201.334 10.372 1.00 78.83 253 GLU A C 1
ATOM 2034 O O . GLU A 1 253 ? 23.134 200.531 9.889 1.00 81.20 253 GLU A O 1
ATOM 2040 N N . GLU A 1 254 ? 25.201 201.022 10.663 1.00 76.92 254 GLU A N 1
ATOM 2041 C CA . GLU A 1 254 ? 25.853 199.810 10.191 1.00 68.74 254 GLU A CA 1
ATOM 2042 C C . GLU A 1 254 ? 26.603 199.140 11.332 1.00 75.94 254 GLU A C 1
ATOM 2043 O O . GLU A 1 254 ? 26.291 198.005 11.700 1.00 81.72 254 GLU A O 1
ATOM 2049 N N . GLN A 1 255 ? 27.592 199.838 11.898 1.00 80.92 255 GLN A N 1
ATOM 2050 C CA . GLN A 1 255 ? 28.244 199.382 13.121 1.00 83.28 255 GLN A CA 1
ATOM 2051 C C . GLN A 1 255 ? 27.263 199.212 14.279 1.00 75.36 255 GLN A C 1
ATOM 2052 O O . GLN A 1 255 ? 27.646 198.664 15.319 1.00 72.04 255 GLN A O 1
ATOM 2058 N N . ARG A 1 256 ? 26.021 199.684 14.136 1.00 72.31 256 ARG A N 1
ATOM 2059 C CA . ARG A 1 256 ? 24.959 199.341 15.074 1.00 74.52 256 ARG A CA 1
ATOM 2060 C C . ARG A 1 256 ? 24.526 197.886 14.950 1.00 76.30 256 ARG A C 1
ATOM 2061 O O . ARG A 1 256 ? 23.706 197.428 15.754 1.00 73.87 256 ARG A O 1
ATOM 2069 N N . TYR A 1 257 ? 25.055 197.162 13.966 1.00 83.08 257 TYR A N 1
ATOM 2070 C CA . TYR A 1 257 ? 24.766 195.756 13.727 1.00 72.88 257 TYR A CA 1
ATOM 2071 C C . TYR A 1 257 ? 25.983 194.904 14.065 1.00 61.84 257 TYR A C 1
ATOM 2072 O O . TYR A 1 257 ? 27.126 195.361 13.979 1.00 60.82 257 TYR A O 1
ATOM 2081 N N . THR A 1 258 ? 25.724 193.656 14.453 1.00 57.19 258 THR A N 1
ATOM 2082 C CA . THR A 1 258 ? 26.774 192.680 14.705 1.00 51.17 258 THR A CA 1
ATOM 2083 C C . THR A 1 258 ? 26.379 191.346 14.091 1.00 48.09 258 THR A C 1
ATOM 2084 O O . THR A 1 258 ? 25.199 190.991 14.043 1.00 49.98 258 THR A O 1
ATOM 2088 N N . CYS A 1 259 ? 27.382 190.614 13.617 1.00 45.14 259 CYS A N 1
ATOM 2089 C CA . CYS A 1 259 ? 27.203 189.269 13.092 1.00 43.02 259 CYS A CA 1
ATOM 2090 C C . CYS A 1 259 ? 27.862 188.274 14.037 1.00 39.39 259 CYS A C 1
ATOM 2091 O O . CYS A 1 259 ? 28.958 188.524 14.547 1.00 43.86 259 CYS A O 1
ATOM 2094 N N . HIS A 1 260 ? 27.197 187.144 14.264 1.00 33.92 260 HIS A N 1
ATOM 2095 C CA . HIS A 1 260 ? 27.621 186.180 15.272 1.00 35.70 260 HIS A CA 1
ATOM 2096 C C . HIS A 1 260 ? 27.702 184.799 14.642 1.00 36.37 260 HIS A C 1
ATOM 2097 O O . HIS A 1 260 ? 26.728 184.326 14.048 1.00 37.05 260 HIS A O 1
ATOM 2104 N N . VAL A 1 261 ? 28.864 184.160 14.770 1.00 37.09 261 VAL A N 1
ATOM 2105 C CA . VAL A 1 261 ? 29.153 182.880 14.134 1.00 33.80 261 VAL A CA 1
ATOM 2106 C C . VAL A 1 261 ? 29.489 181.860 15.212 1.00 35.65 261 VAL A C 1
ATOM 2107 O O . VAL A 1 261 ? 30.236 182.159 16.150 1.00 37.16 261 VAL A O 1
ATOM 2111 N N . GLN A 1 262 ? 28.937 180.655 15.081 1.00 41.02 262 GLN A N 1
ATOM 2112 C CA . GLN A 1 262 ? 29.242 179.553 15.984 1.00 44.48 262 GLN A CA 1
ATOM 2113 C C . GLN A 1 262 ? 29.602 178.325 15.162 1.00 41.91 262 GLN A C 1
ATOM 2114 O O . GLN A 1 262 ? 28.882 177.973 14.223 1.00 43.33 262 GLN A O 1
ATOM 2120 N N . HIS A 1 263 ? 30.714 177.678 15.508 1.00 42.55 263 HIS A N 1
ATOM 2121 C CA . HIS A 1 263 ? 31.128 176.462 14.822 1.00 40.66 263 HIS A CA 1
ATOM 2122 C C . HIS A 1 263 ? 31.944 175.611 15.782 1.00 40.88 263 HIS A C 1
ATOM 2123 O O . HIS A 1 263 ? 32.519 176.111 16.752 1.00 49.47 263 HIS A O 1
ATOM 2130 N N . GLU A 1 264 ? 31.982 174.307 15.494 1.00 40.65 264 GLU A N 1
ATOM 2131 C CA . GLU A 1 264 ? 32.699 173.371 16.354 1.00 41.85 264 GLU A CA 1
ATOM 2132 C C . GLU A 1 264 ? 34.180 173.714 16.433 1.00 42.38 264 GLU A C 1
ATOM 2133 O O . GLU A 1 264 ? 34.786 173.641 17.508 1.00 48.48 264 GLU A O 1
ATOM 2139 N N . GLY A 1 265 ? 34.777 174.098 15.309 1.00 43.73 265 GLY A N 1
ATOM 2140 C CA . GLY A 1 265 ? 36.184 174.446 15.299 1.00 43.63 265 GLY A CA 1
ATOM 2141 C C . GLY A 1 265 ? 36.529 175.767 15.942 1.00 48.24 265 GLY A C 1
ATOM 2142 O O . GLY A 1 265 ? 37.699 176.156 15.921 1.00 53.19 265 GLY A O 1
ATOM 2143 N N . LEU A 1 266 ? 35.553 176.476 16.504 1.00 45.67 266 LEU A N 1
ATOM 2144 C CA . LEU A 1 266 ? 35.813 177.758 17.132 1.00 41.32 266 LEU A CA 1
ATOM 2145 C C . LEU A 1 266 ? 35.876 177.570 18.637 1.00 48.20 266 LEU A C 1
ATOM 2146 O O . LEU A 1 266 ? 34.918 177.037 19.224 1.00 46.39 266 LEU A O 1
ATOM 2151 N N . PRO A 1 267 ? 36.969 177.966 19.298 1.00 47.65 267 PRO A N 1
ATOM 2152 C CA . PRO A 1 267 ? 37.007 177.838 20.766 1.00 48.26 267 PRO A CA 1
ATOM 2153 C C . PRO A 1 267 ? 35.934 178.673 21.439 1.00 44.90 267 PRO A C 1
ATOM 2154 O O . PRO A 1 267 ? 35.247 178.192 22.348 1.00 45.54 267 PRO A O 1
ATOM 2158 N N . LYS A 1 268 ? 35.768 179.915 20.996 1.00 44.94 268 LYS A N 1
ATOM 2159 C CA . LYS A 1 268 ? 34.693 180.808 21.362 1.00 43.89 268 LYS A CA 1
ATOM 2160 C C . LYS A 1 268 ? 33.995 181.301 20.099 1.00 46.48 268 LYS A C 1
ATOM 2161 O O . LYS A 1 268 ? 34.656 181.496 19.073 1.00 48.23 268 LYS A O 1
ATOM 2167 N N . PRO A 1 269 ? 32.676 181.496 20.127 1.00 41.56 269 PRO A N 1
ATOM 2168 C CA . PRO A 1 269 ? 32.003 182.096 18.970 1.00 41.34 269 PRO A CA 1
ATOM 2169 C C . PRO A 1 269 ? 32.548 183.485 18.664 1.00 44.51 269 PRO A C 1
ATOM 2170 O O . PRO A 1 269 ? 33.203 184.127 19.488 1.00 44.76 269 PRO A O 1
ATOM 2174 N N . LEU A 1 270 ? 32.269 183.947 17.449 1.00 44.15 270 LEU A N 1
ATOM 2175 C CA . LEU A 1 270 ? 32.859 185.166 16.918 1.00 45.44 270 LEU A CA 1
ATOM 2176 C C . LEU A 1 270 ? 31.814 186.263 16.780 1.00 39.86 270 LEU A C 1
ATOM 2177 O O . LEU A 1 270 ? 30.618 186.002 16.628 1.00 41.37 270 LEU A O 1
ATOM 2182 N N . THR A 1 271 ? 32.290 187.503 16.847 1.00 37.32 271 THR A N 1
ATOM 2183 C CA . THR A 1 271 ? 31.448 188.684 16.708 1.00 41.85 271 THR A CA 1
ATOM 2184 C C . THR A 1 271 ? 32.096 189.618 15.700 1.00 40.65 271 THR A C 1
ATOM 2185 O O . THR A 1 271 ? 33.233 190.057 15.899 1.00 45.19 271 THR A O 1
ATOM 2189 N N . LEU A 1 272 ? 31.376 189.923 14.627 1.00 39.46 272 LEU A N 1
ATOM 2190 C CA . LEU A 1 272 ? 31.883 190.764 13.553 1.00 38.55 272 LEU A CA 1
ATOM 2191 C C . LEU A 1 272 ? 31.109 192.073 13.517 1.00 41.74 272 LEU A C 1
ATOM 2192 O O . LEU A 1 272 ? 29.875 192.074 13.576 1.00 47.33 272 LEU A O 1
ATOM 2197 N N . ARG A 1 273 ? 31.839 193.182 13.414 1.00 41.03 273 ARG A N 1
ATOM 2198 C CA . ARG A 1 273 ? 31.249 194.511 13.387 1.00 51.11 273 ARG A CA 1
ATOM 2199 C C . ARG A 1 273 ? 31.898 195.319 12.273 1.00 47.95 273 ARG A C 1
ATOM 2200 O O . ARG A 1 273 ? 33.101 195.193 12.024 1.00 41.53 273 ARG A O 1
ATOM 2208 N N . TRP A 1 274 ? 31.093 196.136 11.601 1.00 48.83 274 TRP A N 1
ATOM 2209 C CA . TRP A 1 274 ? 31.549 196.881 10.431 1.00 48.36 274 TRP A CA 1
ATOM 2210 C C . TRP A 1 274 ? 32.443 198.058 10.816 1.00 53.83 274 TRP A C 1
ATOM 2211 O O . TRP A 1 274 ? 32.383 198.561 11.937 1.00 54.19 274 TRP A O 1
ATOM 2222 N N . ALA B 2 1 ? 2.867 162.498 -5.346 1.00 55.93 20 ALA B N 1
ATOM 2223 C CA . ALA B 2 1 ? 4.115 162.808 -6.036 1.00 59.58 20 ALA B CA 1
ATOM 2224 C C . ALA B 2 1 ? 4.494 164.274 -5.857 1.00 60.34 20 ALA B C 1
ATOM 2225 O O . ALA B 2 1 ? 4.390 165.069 -6.791 1.00 63.77 20 ALA B O 1
ATOM 2227 N N . ILE B 2 2 ? 4.958 164.621 -4.657 1.00 47.53 21 ILE B N 1
ATOM 2228 C CA . ILE B 2 2 ? 5.166 166.025 -4.319 1.00 46.88 21 ILE B CA 1
ATOM 2229 C C . ILE B 2 2 ? 6.321 166.615 -5.127 1.00 44.24 21 ILE B C 1
ATOM 2230 O O . ILE B 2 2 ? 7.176 165.907 -5.673 1.00 46.67 21 ILE B O 1
ATOM 2235 N N . GLN B 2 3 ? 6.330 167.946 -5.207 1.00 42.29 22 GLN B N 1
ATOM 2236 C CA . GLN B 2 3 ? 7.270 168.690 -6.031 1.00 39.41 22 GLN B CA 1
ATOM 2237 C C . GLN B 2 3 ? 7.964 169.753 -5.190 1.00 41.00 22 GLN B C 1
ATOM 2238 O O . GLN B 2 3 ? 7.376 170.317 -4.263 1.00 48.34 22 GLN B O 1
ATOM 2244 N N . ARG B 2 4 ? 9.226 170.021 -5.523 1.00 38.64 23 ARG B N 1
ATOM 2245 C CA . ARG B 2 4 ? 10.008 171.048 -4.847 1.00 40.04 23 ARG B CA 1
ATOM 2246 C C . ARG B 2 4 ? 10.848 171.800 -5.867 1.00 38.36 23 ARG B C 1
ATOM 2247 O O . ARG B 2 4 ? 11.565 171.184 -6.661 1.00 38.78 23 ARG B O 1
ATOM 2255 N N . THR B 2 5 ? 10.754 173.125 -5.841 1.00 39.36 24 THR B N 1
ATOM 2256 C CA . THR B 2 5 ? 11.568 173.966 -6.712 1.00 36.80 24 THR B CA 1
ATOM 2257 C C . THR B 2 5 ? 12.988 174.052 -6.159 1.00 35.07 24 THR B C 1
ATOM 2258 O O . THR B 2 5 ? 13.165 174.324 -4.967 1.00 43.52 24 THR B O 1
ATOM 2262 N N . PRO B 2 6 ? 14.012 173.832 -6.984 1.00 32.71 25 PRO B N 1
ATOM 2263 C CA . PRO B 2 6 ? 15.383 173.780 -6.464 1.00 31.81 25 PRO B CA 1
ATOM 2264 C C . PRO B 2 6 ? 15.890 175.139 -6.016 1.00 31.26 25 PRO B C 1
ATOM 2265 O O . PRO B 2 6 ? 15.515 176.181 -6.556 1.00 32.48 25 PRO B O 1
ATOM 2269 N N . LYS B 2 7 ? 16.766 175.113 -5.015 1.00 31.83 26 LYS B N 1
ATOM 2270 C CA . LYS B 2 7 ? 17.469 176.308 -4.565 1.00 35.77 26 LYS B CA 1
ATOM 2271 C C . LYS B 2 7 ? 18.813 176.356 -5.282 1.00 35.11 26 LYS B C 1
ATOM 2272 O O . LYS B 2 7 ? 19.690 175.527 -5.023 1.00 31.52 26 LYS B O 1
ATOM 2278 N N . ILE B 2 8 ? 18.977 177.324 -6.175 1.00 32.11 27 ILE B N 1
ATOM 2279 C CA . ILE B 2 8 ? 20.172 177.417 -7.005 1.00 28.97 27 ILE B CA 1
ATOM 2280 C C . ILE B 2 8 ? 21.160 178.378 -6.361 1.00 31.07 27 ILE B C 1
ATOM 2281 O O . ILE B 2 8 ? 20.793 179.491 -5.965 1.00 31.00 27 ILE B O 1
ATOM 2286 N N . GLN B 2 9 ? 22.416 177.953 -6.265 1.00 32.75 28 GLN B N 1
ATOM 2287 C CA . GLN B 2 9 ? 23.500 178.819 -5.828 1.00 28.83 28 GLN B CA 1
ATOM 2288 C C . GLN B 2 9 ? 24.673 178.641 -6.779 1.00 31.13 28 GLN B C 1
ATOM 2289 O O . GLN B 2 9 ? 25.121 177.514 -7.016 1.00 31.48 28 GLN B O 1
ATOM 2295 N N . VAL B 2 10 ? 25.149 179.749 -7.341 1.00 31.93 29 VAL B N 1
ATOM 2296 C CA . VAL B 2 10 ? 26.327 179.765 -8.199 1.00 34.44 29 VAL B CA 1
ATOM 2297 C C . VAL B 2 10 ? 27.400 180.589 -7.503 1.00 37.76 29 VAL B C 1
ATOM 2298 O O . VAL B 2 10 ? 27.101 181.619 -6.886 1.00 34.65 29 VAL B O 1
ATOM 2302 N N . TYR B 2 11 ? 28.649 180.137 -7.598 1.00 38.16 30 TYR B N 1
ATOM 2303 C CA . TYR B 2 11 ? 29.709 180.720 -6.787 1.00 39.36 30 TYR B CA 1
ATOM 2304 C C . TYR B 2 11 ? 31.036 180.068 -7.141 1.00 39.15 30 TYR B C 1
ATOM 2305 O O . TYR B 2 11 ? 31.084 178.975 -7.711 1.00 38.97 30 TYR B O 1
ATOM 2314 N N . SER B 2 12 ? 32.112 180.764 -6.793 1.00 40.91 31 SER B N 1
ATOM 2315 C CA . SER B 2 12 ? 33.467 180.249 -6.892 1.00 41.21 31 SER B CA 1
ATOM 2316 C C . SER B 2 12 ? 33.841 179.479 -5.631 1.00 47.32 31 SER B C 1
ATOM 2317 O O . SER B 2 12 ? 33.372 179.786 -4.531 1.00 49.85 31 SER B O 1
ATOM 2320 N N . ARG B 2 13 ? 34.682 178.457 -5.802 1.00 46.77 32 ARG B N 1
ATOM 2321 C CA . ARG B 2 13 ? 35.237 177.736 -4.661 1.00 48.50 32 ARG B CA 1
ATOM 2322 C C . ARG B 2 13 ? 35.990 178.695 -3.744 1.00 51.42 32 ARG B C 1
ATOM 2323 O O . ARG B 2 13 ? 35.543 178.976 -2.628 1.00 46.85 32 ARG B O 1
ATOM 2331 N N . HIS B 2 14 ? 37.140 179.207 -4.211 1.00 53.18 33 HIS B N 1
ATOM 2332 C CA . HIS B 2 14 ? 37.851 180.269 -3.517 1.00 52.58 33 HIS B CA 1
ATOM 2333 C C . HIS B 2 14 ? 37.362 181.630 -4.002 1.00 54.53 33 HIS B C 1
ATOM 2334 O O . HIS B 2 14 ? 36.948 181.768 -5.157 1.00 51.07 33 HIS B O 1
ATOM 2341 N N . PRO B 2 15 ? 37.371 182.641 -3.132 1.00 57.54 34 PRO B N 1
ATOM 2342 C CA . PRO B 2 15 ? 37.028 183.999 -3.575 1.00 53.59 34 PRO B CA 1
ATOM 2343 C C . PRO B 2 15 ? 37.860 184.404 -4.785 1.00 57.69 34 PRO B C 1
ATOM 2344 O O . PRO B 2 15 ? 39.080 184.225 -4.811 1.00 61.70 34 PRO B O 1
ATOM 2348 N N . ALA B 2 16 ? 37.186 184.954 -5.792 1.00 56.10 35 ALA B N 1
ATOM 2349 C CA . ALA B 2 16 ? 37.762 185.058 -7.126 1.00 60.72 35 ALA B CA 1
ATOM 2350 C C . ALA B 2 16 ? 38.944 186.018 -7.170 1.00 65.87 35 ALA B C 1
ATOM 2351 O O . ALA B 2 16 ? 38.926 187.087 -6.554 1.00 66.47 35 ALA B O 1
ATOM 2353 N N . GLU B 2 17 ? 39.976 185.623 -7.914 1.00 59.80 36 GLU B N 1
ATOM 2354 C CA . GLU B 2 17 ? 41.076 186.503 -8.290 1.00 55.33 36 GLU B CA 1
ATOM 2355 C C . GLU B 2 17 ? 41.234 186.410 -9.799 1.00 61.34 36 GLU B C 1
ATOM 2356 O O . GLU B 2 17 ? 41.521 185.328 -10.325 1.00 64.53 36 GLU B O 1
ATOM 2362 N N . ASN B 2 18 ? 41.026 187.530 -10.492 1.00 70.37 37 ASN B N 1
ATOM 2363 C CA . ASN B 2 18 ? 41.075 187.524 -11.948 1.00 62.40 37 ASN B CA 1
ATOM 2364 C C . ASN B 2 18 ? 42.431 187.023 -12.423 1.00 64.66 37 ASN B C 1
ATOM 2365 O O . ASN B 2 18 ? 43.475 187.546 -12.023 1.00 68.63 37 ASN B O 1
ATOM 2370 N N . GLY B 2 19 ? 42.411 186.004 -13.278 1.00 62.09 38 GLY B N 1
ATOM 2371 C CA . GLY B 2 19 ? 43.644 185.395 -13.736 1.00 60.44 38 GLY B CA 1
ATOM 2372 C C . GLY B 2 19 ? 44.242 184.399 -12.770 1.00 64.01 38 GLY B C 1
ATOM 2373 O O . GLY B 2 19 ? 45.465 184.225 -12.743 1.00 74.13 38 GLY B O 1
ATOM 2374 N N . LYS B 2 20 ? 43.414 183.743 -11.967 1.00 63.25 39 LYS B N 1
ATOM 2375 C CA . LYS B 2 20 ? 43.859 182.717 -11.037 1.00 69.83 39 LYS B CA 1
ATOM 2376 C C . LYS B 2 20 ? 42.919 181.530 -11.156 1.00 72.14 39 LYS B C 1
ATOM 2377 O O . LYS B 2 20 ? 41.703 181.711 -11.260 1.00 65.36 39 LYS B O 1
ATOM 2383 N N . SER B 2 21 ? 43.468 180.317 -11.136 1.00 71.19 40 SER B N 1
ATOM 2384 C CA . SER B 2 21 ? 42.659 179.143 -11.445 1.00 65.50 40 SER B CA 1
ATOM 2385 C C . SER B 2 21 ? 41.806 178.810 -10.232 1.00 65.57 40 SER B C 1
ATOM 2386 O O . SER B 2 21 ? 42.328 178.511 -9.151 1.00 56.80 40 SER B O 1
ATOM 2389 N N . ASN B 2 22 ? 40.496 178.910 -10.414 1.00 65.62 41 ASN B N 1
ATOM 2390 C CA . ASN B 2 22 ? 39.482 178.680 -9.406 1.00 62.98 41 ASN B CA 1
ATOM 2391 C C . ASN B 2 22 ? 38.630 177.492 -9.846 1.00 60.47 41 ASN B C 1
ATOM 2392 O O . ASN B 2 22 ? 38.905 176.827 -10.854 1.00 60.60 41 ASN B O 1
ATOM 2397 N N . PHE B 2 23 ? 37.578 177.224 -9.091 1.00 59.43 42 PHE B N 1
ATOM 2398 C CA . PHE B 2 23 ? 36.562 176.276 -9.510 1.00 55.35 42 PHE B CA 1
ATOM 2399 C C . PHE B 2 23 ? 35.219 176.982 -9.482 1.00 49.68 42 PHE B C 1
ATOM 2400 O O . PHE B 2 23 ? 34.920 177.740 -8.552 1.00 51.88 42 PHE B O 1
ATOM 2408 N N . LEU B 2 24 ? 34.434 176.763 -10.525 1.00 44.17 43 LEU B N 1
ATOM 2409 C CA . LEU B 2 24 ? 33.089 177.307 -10.608 1.00 42.20 43 LEU B CA 1
ATOM 2410 C C . LEU B 2 24 ? 32.108 176.242 -10.146 1.00 41.12 43 LEU B C 1
ATOM 2411 O O . LEU B 2 24 ? 32.075 175.140 -10.701 1.00 45.55 43 LEU B O 1
ATOM 2416 N N . ASN B 2 25 ? 31.311 176.574 -9.138 1.00 37.21 44 ASN B N 1
ATOM 2417 C CA . ASN B 2 25 ? 30.334 175.656 -8.576 1.00 34.34 44 ASN B CA 1
ATOM 2418 C C . ASN B 2 25 ? 28.935 176.207 -8.790 1.00 34.40 44 ASN B C 1
ATOM 2419 O O . ASN B 2 25 ? 28.669 177.373 -8.479 1.00 34.09 44 ASN B O 1
ATOM 2424 N N . CYS B 2 26 ? 28.051 175.374 -9.327 1.00 34.36 45 CYS B N 1
ATOM 2425 C CA . CYS B 2 26 ? 26.617 175.618 -9.282 1.00 31.06 45 CYS B CA 1
ATOM 2426 C C . CYS B 2 26 ? 25.990 174.526 -8.431 1.00 31.57 45 CYS B C 1
ATOM 2427 O O . CYS B 2 26 ? 26.115 173.338 -8.748 1.00 33.71 45 CYS B O 1
ATOM 2430 N N . TYR B 2 27 ? 25.325 174.930 -7.353 1.00 30.80 46 TYR B N 1
ATOM 2431 C CA . TYR B 2 27 ? 24.789 174.006 -6.364 1.00 29.30 46 TYR B CA 1
ATOM 2432 C C . TYR B 2 27 ? 23.279 174.175 -6.291 1.00 26.59 46 TYR B C 1
ATOM 2433 O O . TYR B 2 27 ? 22.787 175.239 -5.900 1.00 26.04 46 TYR B O 1
ATOM 2442 N N . VAL B 2 28 ? 22.550 173.134 -6.686 1.00 27.34 47 VAL B N 1
ATOM 2443 C CA . VAL B 2 28 ? 21.096 173.093 -6.593 1.00 28.30 47 VAL B CA 1
ATOM 2444 C C . VAL B 2 28 ? 20.718 172.159 -5.451 1.00 29.34 47 VAL B C 1
ATOM 2445 O O . VAL B 2 28 ? 21.387 171.145 -5.217 1.00 32.19 47 VAL B O 1
ATOM 2449 N N . SER B 2 29 ? 19.656 172.509 -4.727 1.00 28.79 48 SER B N 1
ATOM 2450 C CA . SER B 2 29 ? 19.294 171.788 -3.515 1.00 28.00 48 SER B CA 1
ATOM 2451 C C . SER B 2 29 ? 17.794 171.890 -3.287 1.00 29.51 48 SER B C 1
ATOM 2452 O O . SER B 2 29 ? 17.114 172.744 -3.861 1.00 31.21 48 SER B O 1
ATOM 2455 N N . GLY B 2 30 ? 17.287 171.006 -2.433 1.00 29.03 49 GLY B N 1
ATOM 2456 C CA . GLY B 2 30 ? 15.902 171.093 -1.995 1.00 34.40 49 GLY B CA 1
ATOM 2457 C C . GLY B 2 30 ? 14.881 170.956 -3.103 1.00 34.52 49 GLY B C 1
ATOM 2458 O O . GLY B 2 30 ? 13.884 171.688 -3.120 1.00 37.52 49 GLY B O 1
ATOM 2459 N N . PHE B 2 31 ? 15.100 170.029 -4.026 1.00 33.86 50 PHE B N 1
ATOM 2460 C CA . PHE B 2 31 ? 14.203 169.856 -5.155 1.00 33.96 50 PHE B CA 1
ATOM 2461 C C . PHE B 2 31 ? 13.682 168.426 -5.200 1.00 32.78 50 PHE B C 1
ATOM 2462 O O . PHE B 2 31 ? 14.198 167.521 -4.539 1.00 30.13 50 PHE B O 1
ATOM 2470 N N . HIS B 2 32 ? 12.651 168.247 -6.016 1.00 31.93 51 HIS B N 1
ATOM 2471 C CA . HIS B 2 32 ? 11.940 166.986 -6.150 1.00 28.92 51 HIS B CA 1
ATOM 2472 C C . HIS B 2 32 ? 10.921 167.157 -7.275 1.00 35.26 51 HIS B C 1
ATOM 2473 O O . HIS B 2 32 ? 10.230 168.177 -7.332 1.00 39.98 51 HIS B O 1
ATOM 2480 N N . PRO B 2 33 ? 10.819 166.168 -8.182 1.00 30.73 52 PRO B N 1
ATOM 2481 C CA . PRO B 2 33 ? 11.577 164.914 -8.319 1.00 29.42 52 PRO B CA 1
ATOM 2482 C C . PRO B 2 33 ? 13.080 165.073 -8.586 1.00 27.38 52 PRO B C 1
ATOM 2483 O O . PRO B 2 33 ? 13.599 166.185 -8.679 1.00 26.75 52 PRO B O 1
ATOM 2487 N N . SER B 2 34 ? 13.766 163.939 -8.730 1.00 25.77 53 SER B N 1
ATOM 2488 C CA . SER B 2 34 ? 15.225 163.939 -8.761 1.00 29.42 53 SER B CA 1
ATOM 2489 C C . SER B 2 34 ? 15.800 164.371 -10.105 1.00 33.18 53 SER B C 1
ATOM 2490 O O . SER B 2 34 ? 16.935 164.860 -10.153 1.00 33.66 53 SER B O 1
ATOM 2493 N N . ASP B 2 35 ? 15.059 164.189 -11.196 1.00 36.18 54 ASP B N 1
ATOM 2494 C CA . ASP B 2 35 ? 15.579 164.502 -12.523 1.00 33.79 54 ASP B CA 1
ATOM 2495 C C . ASP B 2 35 ? 15.751 166.009 -12.670 1.00 28.92 54 ASP B C 1
ATOM 2496 O O . ASP B 2 35 ? 14.797 166.771 -12.474 1.00 36.95 54 ASP B O 1
ATOM 2501 N N . ILE B 2 36 ? 16.963 166.442 -13.021 1.00 22.96 55 ILE B N 1
ATOM 2502 C CA . ILE B 2 36 ? 17.251 167.862 -13.187 1.00 26.10 55 ILE B CA 1
ATOM 2503 C C . ILE B 2 36 ? 18.354 168.030 -14.223 1.00 32.12 55 ILE B C 1
ATOM 2504 O O . ILE B 2 36 ? 19.198 167.149 -14.414 1.00 33.48 55 ILE B O 1
ATOM 2509 N N . GLU B 2 37 ? 18.335 169.176 -14.901 1.00 29.16 56 GLU B N 1
ATOM 2510 C CA . GLU B 2 37 ? 19.326 169.526 -15.911 1.00 27.21 56 GLU B CA 1
ATOM 2511 C C . GLU B 2 37 ? 20.024 170.802 -15.466 1.00 24.27 56 GLU B C 1
ATOM 2512 O O . GLU B 2 37 ? 19.363 171.815 -15.213 1.00 22.77 56 GLU B O 1
ATOM 2518 N N . VAL B 2 38 ? 21.351 170.756 -15.366 1.00 29.45 57 VAL B N 1
ATOM 2519 C CA . VAL B 2 38 ? 22.148 171.909 -14.966 1.00 33.52 57 VAL B CA 1
ATOM 2520 C C . VAL B 2 38 ? 23.268 172.098 -15.980 1.00 38.09 57 VAL B C 1
ATOM 2521 O O . VAL B 2 38 ? 23.933 171.130 -16.366 1.00 35.91 57 VAL B O 1
ATOM 2525 N N . ASP B 2 39 ? 23.462 173.339 -16.420 1.00 37.17 58 ASP B N 1
ATOM 2526 C CA . ASP B 2 39 ? 24.543 173.691 -17.327 1.00 39.98 58 ASP B CA 1
ATOM 2527 C C . ASP B 2 39 ? 25.272 174.912 -16.783 1.00 40.02 58 ASP B C 1
ATOM 2528 O O . ASP B 2 39 ? 24.721 175.697 -16.005 1.00 41.15 58 ASP B O 1
ATOM 2533 N N . LEU B 2 40 ? 26.527 175.056 -17.194 1.00 40.92 59 LEU B N 1
ATOM 2534 C CA . LEU B 2 40 ? 27.346 176.206 -16.843 1.00 45.25 59 LEU B CA 1
ATOM 2535 C C . LEU B 2 40 ? 27.733 176.950 -18.112 1.00 49.56 59 LEU B C 1
ATOM 2536 O O . LEU B 2 40 ? 28.130 176.336 -19.107 1.00 52.01 59 LEU B O 1
ATOM 2541 N N . LEU B 2 41 ? 27.611 178.273 -18.072 1.00 42.90 60 LEU B N 1
ATOM 2542 C CA . LEU B 2 41 ? 27.711 179.110 -19.257 1.00 48.59 60 LEU B CA 1
ATOM 2543 C C . LEU B 2 41 ? 28.917 180.031 -19.152 1.00 53.96 60 LEU B C 1
ATOM 2544 O O . LEU B 2 41 ? 29.226 180.543 -18.073 1.00 56.42 60 LEU B O 1
ATOM 2549 N N . LYS B 2 42 ? 29.605 180.230 -20.274 1.00 54.69 61 LYS B N 1
ATOM 2550 C CA . LYS B 2 42 ? 30.613 181.276 -20.405 1.00 50.33 61 LYS B CA 1
ATOM 2551 C C . LYS B 2 42 ? 30.105 182.265 -21.444 1.00 51.38 61 LYS B C 1
ATOM 2552 O O . LYS B 2 42 ? 30.066 181.952 -22.639 1.00 51.43 61 LYS B O 1
ATOM 2558 N N . ASN B 2 43 ? 29.708 183.452 -20.985 1.00 58.21 62 ASN B N 1
ATOM 2559 C CA . ASN B 2 43 ? 29.132 184.494 -21.833 1.00 57.93 62 ASN B CA 1
ATOM 2560 C C . ASN B 2 43 ? 27.891 184.021 -22.575 1.00 56.86 62 ASN B C 1
ATOM 2561 O O . ASN B 2 43 ? 27.563 184.555 -23.640 1.00 56.06 62 ASN B O 1
ATOM 2566 N N . GLY B 2 44 ? 27.197 183.020 -22.041 1.00 54.58 63 GLY B N 1
ATOM 2567 C CA . GLY B 2 44 ? 25.999 182.496 -22.659 1.00 48.26 63 GLY B CA 1
ATOM 2568 C C . GLY B 2 44 ? 26.176 181.196 -23.413 1.00 51.29 63 GLY B C 1
ATOM 2569 O O . GLY B 2 44 ? 25.183 180.651 -23.909 1.00 60.05 63 GLY B O 1
ATOM 2570 N N . GLU B 2 45 ? 27.396 180.675 -23.506 1.00 47.63 64 GLU B N 1
ATOM 2571 C CA . GLU B 2 45 ? 27.675 179.439 -24.225 1.00 49.09 64 GLU B CA 1
ATOM 2572 C C . GLU B 2 45 ? 27.988 178.327 -23.232 1.00 50.54 64 GLU B C 1
ATOM 2573 O O . GLU B 2 45 ? 28.756 178.530 -22.284 1.00 52.73 64 GLU B O 1
ATOM 2579 N N . ARG B 2 46 ? 27.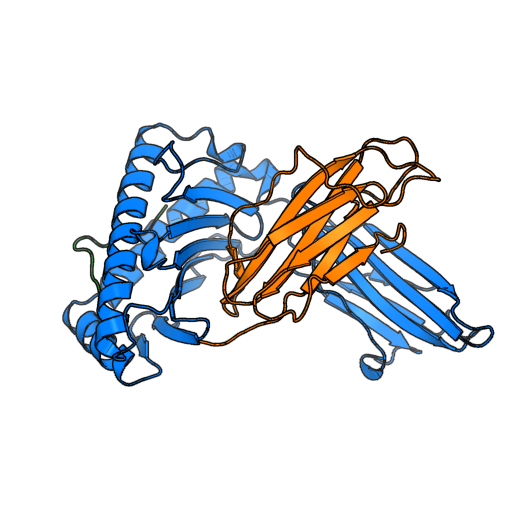405 177.153 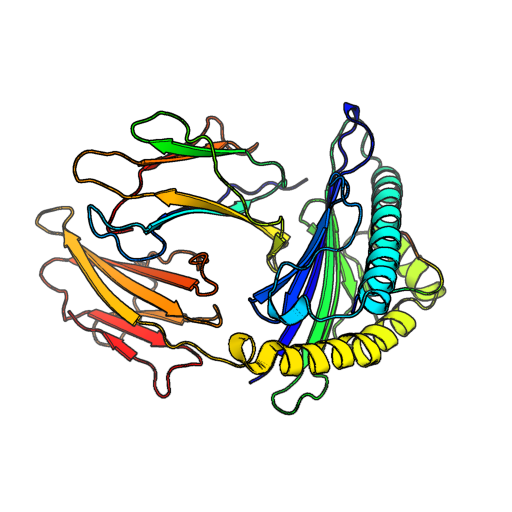-23.469 1.00 54.12 65 ARG B N 1
ATOM 2580 C CA . ARG B 2 46 ? 27.522 176.039 -22.535 1.00 50.91 65 ARG B CA 1
ATOM 2581 C C . ARG B 2 46 ? 28.956 175.521 -22.472 1.00 53.81 65 ARG B C 1
ATOM 2582 O O . ARG B 2 46 ? 29.657 175.446 -23.486 1.00 57.84 65 ARG B O 1
ATOM 2590 N N . ILE B 2 47 ? 29.392 175.167 -21.266 1.00 51.78 66 ILE B N 1
ATOM 2591 C CA . ILE B 2 47 ? 30.749 174.692 -21.024 1.00 54.42 66 ILE B CA 1
ATOM 2592 C C . ILE B 2 47 ? 30.767 173.176 -21.164 1.00 60.48 66 ILE B C 1
ATOM 2593 O O . ILE B 2 47 ? 29.870 172.482 -20.670 1.00 61.16 66 ILE B O 1
ATOM 2598 N N . GLU B 2 48 ? 31.801 172.658 -21.832 1.00 67.03 67 GLU B N 1
ATOM 2599 C CA . GLU B 2 48 ? 31.809 171.256 -22.245 1.00 73.66 67 GLU B CA 1
ATOM 2600 C C . GLU B 2 48 ? 32.151 170.311 -21.100 1.00 65.74 67 GLU B C 1
ATOM 2601 O O . GLU B 2 48 ? 31.325 169.480 -20.708 1.00 64.40 67 GLU B O 1
ATOM 2607 N N . LYS B 2 49 ? 33.355 170.414 -20.544 1.00 60.46 68 LYS B N 1
ATOM 2608 C CA . LYS B 2 49 ? 33.776 169.431 -19.550 1.00 70.10 68 LYS B CA 1
ATOM 2609 C C . LYS B 2 49 ? 33.315 169.943 -18.195 1.00 67.69 68 LYS B C 1
ATOM 2610 O O . LYS B 2 49 ? 33.869 170.902 -17.649 1.00 71.93 68 LYS B O 1
ATOM 2616 N N . VAL B 2 50 ? 32.292 169.288 -17.655 1.00 64.16 69 VAL B N 1
ATOM 2617 C CA . VAL B 2 50 ? 31.702 169.640 -16.370 1.00 60.83 69 VAL B CA 1
ATOM 2618 C C . VAL B 2 50 ? 31.319 168.348 -15.670 1.00 61.60 69 VAL B C 1
ATOM 2619 O O . VAL B 2 50 ? 30.585 167.527 -16.231 1.00 63.03 69 VAL B O 1
ATOM 2623 N N . GLU B 2 51 ? 31.799 168.172 -14.447 1.00 54.20 70 GLU B N 1
ATOM 2624 C CA . GLU B 2 51 ? 31.458 167.010 -13.647 1.00 54.51 70 GLU B CA 1
ATOM 2625 C C . GLU B 2 51 ? 30.478 167.420 -12.559 1.00 55.90 70 GLU B C 1
ATOM 2626 O O . GLU B 2 51 ? 30.531 168.537 -12.038 1.00 49.04 70 GLU B O 1
ATOM 2632 N N . HIS B 2 52 ? 29.567 166.510 -12.237 1.00 55.22 71 HIS B N 1
ATOM 2633 C CA . HIS B 2 52 ? 28.614 166.722 -11.165 1.00 46.92 71 HIS B CA 1
ATOM 2634 C C . HIS B 2 52 ? 28.878 165.712 -10.062 1.00 48.88 71 HIS B C 1
ATOM 2635 O O . HIS B 2 52 ? 29.408 164.623 -10.301 1.00 45.45 71 HIS B O 1
ATOM 2642 N N . SER B 2 53 ? 28.508 166.088 -8.842 1.00 49.37 72 SER B N 1
ATOM 2643 C CA . SER B 2 53 ? 28.641 165.171 -7.725 1.00 46.72 72 SER B CA 1
ATOM 2644 C C . SER B 2 53 ? 27.578 164.079 -7.824 1.00 43.22 72 SER B C 1
ATOM 2645 O O . SER B 2 53 ? 26.727 164.071 -8.718 1.00 38.02 72 SER B O 1
ATOM 2648 N N . ASP B 2 54 ? 27.631 163.141 -6.888 1.00 39.21 73 ASP B N 1
ATOM 2649 C CA . ASP B 2 54 ? 26.705 162.022 -6.893 1.00 35.82 73 ASP B CA 1
ATOM 2650 C C . ASP B 2 54 ? 25.376 162.417 -6.254 1.00 32.35 73 ASP B C 1
ATOM 2651 O O . ASP B 2 54 ? 25.319 163.263 -5.356 1.00 32.40 73 ASP B O 1
ATOM 2656 N N . LEU B 2 55 ? 24.299 161.794 -6.729 1.00 27.24 74 LEU B N 1
ATOM 2657 C CA . LEU B 2 55 ? 22.964 162.149 -6.263 1.00 27.01 74 LEU B CA 1
ATOM 2658 C C . LEU B 2 55 ? 22.787 161.729 -4.809 1.00 32.37 74 LEU B C 1
ATOM 2659 O O . LEU B 2 55 ? 22.969 160.557 -4.463 1.00 30.36 74 LEU B O 1
ATOM 2664 N N . SER B 2 56 ? 22.439 162.694 -3.961 1.00 33.02 75 SER B N 1
ATOM 2665 C CA . SER B 2 56 ? 22.178 162.462 -2.551 1.00 31.27 75 SER B CA 1
ATOM 2666 C C . SER B 2 56 ? 21.085 163.424 -2.111 1.00 34.77 75 SER B C 1
ATOM 2667 O O . SER B 2 56 ? 20.755 164.384 -2.813 1.00 33.78 75 SER B O 1
ATOM 2670 N N . PHE B 2 57 ? 20.506 163.156 -0.942 1.00 33.89 76 PHE B N 1
ATOM 2671 C CA . PHE B 2 57 ? 19.439 163.991 -0.411 1.00 33.96 76 PHE B CA 1
ATOM 2672 C C . PHE B 2 57 ? 19.689 164.260 1.065 1.00 33.92 76 PHE B C 1
ATOM 2673 O O . PHE B 2 57 ? 20.537 163.631 1.704 1.00 34.51 76 PHE B O 1
ATOM 2681 N N . SER B 2 58 ? 18.939 165.218 1.597 1.00 36.41 77 SER B N 1
ATOM 2682 C CA . SER B 2 58 ? 19.070 165.639 2.982 1.00 39.95 77 SER B CA 1
ATOM 2683 C C . SER B 2 58 ? 18.028 164.924 3.839 1.00 39.51 77 SER B C 1
ATOM 2684 O O . SER B 2 58 ? 17.332 164.015 3.379 1.00 39.98 77 SER B O 1
ATOM 2687 N N . LYS B 2 59 ? 17.907 165.339 5.105 1.00 44.81 78 LYS B N 1
ATOM 2688 C CA . LYS B 2 59 ? 17.011 164.649 6.029 1.00 42.78 78 LYS B CA 1
ATOM 2689 C C . LYS B 2 59 ? 15.555 164.800 5.623 1.00 38.65 78 LYS B C 1
ATOM 2690 O O . LYS B 2 59 ? 14.723 163.952 5.965 1.00 42.47 78 LYS B O 1
ATOM 2696 N N . ASP B 2 60 ? 15.227 165.868 4.909 1.00 36.50 79 ASP B N 1
ATOM 2697 C CA . ASP B 2 60 ? 13.858 166.135 4.493 1.00 42.93 79 ASP B CA 1
ATOM 2698 C C . ASP B 2 60 ? 13.543 165.471 3.157 1.00 46.52 79 ASP B C 1
ATOM 2699 O O . ASP B 2 60 ? 12.512 165.765 2.534 1.00 48.51 79 ASP B O 1
ATOM 2704 N N . TRP B 2 61 ? 14.453 164.609 2.704 1.00 43.02 80 TRP B N 1
ATOM 2705 C CA . TRP B 2 61 ? 14.332 163.824 1.483 1.00 37.96 80 TRP B CA 1
ATOM 2706 C C . TRP B 2 61 ? 14.424 164.690 0.236 1.00 39.63 80 TRP B C 1
ATOM 2707 O O . TRP B 2 61 ? 13.901 164.322 -0.821 1.00 43.03 80 TRP B O 1
ATOM 2718 N N . SER B 2 62 ? 15.089 165.835 0.342 1.00 36.57 81 SER B N 1
ATOM 2719 C CA . SER B 2 62 ? 15.243 166.766 -0.764 1.00 35.18 81 SER B CA 1
ATOM 2720 C C . SER B 2 62 ? 16.639 166.619 -1.353 1.00 35.42 81 SER B C 1
ATOM 2721 O O . SER B 2 62 ? 17.632 166.582 -0.617 1.00 41.49 81 SER B O 1
ATOM 2724 N N . PHE B 2 63 ? 16.709 166.544 -2.678 1.00 30.11 82 PHE B N 1
ATOM 2725 C CA . PHE B 2 63 ? 17.952 166.225 -3.359 1.00 27.45 82 PHE B CA 1
ATOM 2726 C C . PHE B 2 63 ? 18.865 167.441 -3.442 1.00 29.20 82 PHE B C 1
ATOM 2727 O O . PHE B 2 63 ? 18.413 168.590 -3.448 1.00 35.42 82 PHE B O 1
ATOM 2735 N N . TYR B 2 64 ? 20.168 167.172 -3.505 1.00 24.06 83 TYR B N 1
ATOM 2736 C CA . TYR B 2 64 ? 21.165 168.211 -3.724 1.00 25.62 83 TYR B CA 1
ATOM 2737 C C . TYR B 2 64 ? 22.270 167.674 -4.622 1.00 27.94 83 TYR B C 1
ATOM 2738 O O . TYR B 2 64 ? 22.786 166.576 -4.392 1.00 30.18 83 TYR B O 1
ATOM 2747 N N . LEU B 2 65 ? 22.626 168.456 -5.640 1.00 27.02 84 LEU B N 1
ATOM 2748 C CA . LEU B 2 65 ? 23.682 168.113 -6.580 1.00 28.51 84 LEU B CA 1
ATOM 2749 C C . LEU B 2 65 ? 24.630 169.293 -6.730 1.00 29.51 84 LEU B C 1
ATOM 2750 O O . LEU B 2 65 ? 24.221 170.454 -6.625 1.00 24.37 84 LEU B O 1
ATOM 2755 N N . LEU B 2 66 ? 25.901 168.990 -6.980 1.00 34.26 85 LEU B N 1
ATOM 2756 C CA . LEU B 2 66 ? 26.929 170.007 -7.161 1.00 38.10 85 LEU B CA 1
ATOM 2757 C C . LEU B 2 66 ? 27.603 169.801 -8.511 1.00 40.22 85 LEU B C 1
ATOM 2758 O O . LEU B 2 66 ? 28.275 168.786 -8.725 1.00 41.60 85 LEU B O 1
ATOM 2763 N N . TYR B 2 67 ? 27.423 170.763 -9.411 1.00 37.24 86 TYR B N 1
ATOM 2764 C CA . TYR B 2 67 ? 28.092 170.787 -10.705 1.00 36.72 86 TYR B CA 1
ATOM 2765 C C . TYR B 2 67 ? 29.271 171.747 -10.622 1.00 40.05 86 TYR B C 1
ATOM 2766 O O . TYR B 2 67 ? 29.114 172.886 -10.173 1.00 42.04 86 TYR B O 1
ATOM 2775 N N . TYR B 2 68 ? 30.447 171.289 -11.048 1.00 41.36 87 TYR B N 1
ATOM 2776 C CA . TYR B 2 68 ? 31.670 172.051 -10.842 1.00 40.56 87 TYR B CA 1
ATOM 2777 C C . TYR B 2 68 ? 32.592 171.933 -12.045 1.00 46.35 87 TYR B C 1
ATOM 2778 O O . TYR B 2 68 ? 32.628 170.905 -12.726 1.00 52.80 87 TYR B O 1
ATOM 2787 N N . THR B 2 69 ? 33.349 173.003 -12.290 1.00 46.32 88 THR B N 1
ATOM 2788 C CA . THR B 2 69 ? 34.334 173.029 -13.361 1.00 52.07 88 THR B CA 1
ATOM 2789 C C . THR B 2 69 ? 35.469 173.974 -12.990 1.00 57.02 88 THR B C 1
ATOM 2790 O O . THR B 2 69 ? 35.253 174.986 -12.315 1.00 53.22 88 THR B O 1
ATOM 2794 N N . GLU B 2 70 ? 36.671 173.641 -13.453 1.00 61.44 89 GLU B N 1
ATOM 2795 C CA . GLU B 2 70 ? 37.840 174.486 -13.254 1.00 61.48 89 GLU B CA 1
ATOM 2796 C C . GLU B 2 70 ? 37.842 175.620 -14.268 1.00 62.01 89 GLU B C 1
ATOM 2797 O O . GLU B 2 70 ? 37.607 175.402 -15.460 1.00 66.55 89 GLU B O 1
ATOM 2803 N N . PHE B 2 71 ? 38.107 176.836 -13.793 1.00 61.98 90 PHE B N 1
ATOM 2804 C CA . PHE B 2 71 ? 38.095 177.988 -14.687 1.00 63.17 90 PHE B CA 1
ATOM 2805 C C . PHE B 2 71 ? 38.966 179.107 -14.128 1.00 63.58 90 PHE B C 1
ATOM 2806 O O . PHE B 2 71 ? 39.332 179.116 -12.949 1.00 61.71 90 PHE B O 1
ATOM 2814 N N . THR B 2 72 ? 39.295 180.051 -15.008 1.00 64.29 91 THR B N 1
ATOM 2815 C CA . THR B 2 72 ? 40.146 181.196 -14.685 1.00 55.45 91 THR B CA 1
ATOM 2816 C C . THR B 2 72 ? 39.419 182.469 -15.101 1.00 51.50 91 THR B C 1
ATOM 2817 O O . THR B 2 72 ? 39.479 182.865 -16.279 1.00 54.57 91 THR B O 1
ATOM 2821 N N . PRO B 2 73 ? 38.705 183.117 -14.185 1.00 55.54 92 PRO B N 1
ATOM 2822 C CA . PRO B 2 73 ? 37.865 184.257 -14.569 1.00 59.21 92 PRO B CA 1
ATOM 2823 C C . PRO B 2 73 ? 38.680 185.454 -15.037 1.00 60.34 92 PRO B C 1
ATOM 2824 O O . PRO B 2 73 ? 39.879 185.578 -14.777 1.00 66.13 92 PRO B O 1
ATOM 2828 N N . THR B 2 74 ? 37.994 186.344 -15.745 1.00 62.35 93 THR B N 1
ATOM 2829 C CA . THR B 2 74 ? 38.530 187.617 -16.209 1.00 70.53 93 THR B CA 1
ATOM 2830 C C . THR B 2 74 ? 37.620 188.745 -15.732 1.00 73.82 93 THR B C 1
ATOM 2831 O O . THR B 2 74 ? 36.640 188.522 -15.017 1.00 76.27 93 THR B O 1
ATOM 2835 N N . GLU B 2 75 ? 37.959 189.973 -16.134 1.00 69.84 94 GLU B N 1
ATOM 2836 C CA . GLU B 2 75 ? 37.046 191.093 -15.925 1.00 78.09 94 GLU B CA 1
ATOM 2837 C C . GLU B 2 75 ? 35.887 191.046 -16.914 1.00 80.55 94 GLU B C 1
ATOM 2838 O O . GLU B 2 75 ? 34.742 191.355 -16.560 1.00 74.34 94 GLU B O 1
ATOM 2844 N N . LYS B 2 76 ? 36.173 190.658 -18.158 1.00 82.11 95 LYS B N 1
ATOM 2845 C CA . LYS B 2 76 ? 35.154 190.633 -19.202 1.00 78.03 95 LYS B CA 1
ATOM 2846 C C . LYS B 2 76 ? 34.195 189.462 -19.021 1.00 76.04 95 LYS B C 1
ATOM 2847 O O . LYS B 2 76 ? 32.972 189.639 -19.063 1.00 77.81 95 LYS B O 1
ATOM 2853 N N . ASP B 2 77 ? 34.731 188.260 -18.808 1.00 72.02 96 ASP B N 1
ATOM 2854 C CA . ASP B 2 77 ? 33.959 187.037 -19.004 1.00 68.72 96 ASP B CA 1
ATOM 2855 C C . ASP B 2 77 ? 32.757 186.974 -18.069 1.00 66.71 96 ASP B C 1
ATOM 2856 O O . ASP B 2 77 ? 32.894 187.083 -16.845 1.00 61.73 96 ASP B O 1
ATOM 2861 N N . GLU B 2 78 ? 31.578 186.787 -18.658 1.00 63.84 97 GLU B N 1
ATOM 2862 C CA . GLU B 2 78 ? 30.362 186.505 -17.910 1.00 59.03 97 GLU B CA 1
ATOM 2863 C C . GLU B 2 78 ? 30.177 185.001 -17.763 1.00 61.80 97 GLU B C 1
ATOM 2864 O O . GLU B 2 78 ? 30.342 184.242 -18.723 1.00 63.69 97 GLU B O 1
ATOM 2870 N N . TYR B 2 79 ? 29.842 184.573 -16.550 1.00 63.13 98 TYR B N 1
ATOM 2871 C CA . TYR B 2 79 ? 29.506 183.183 -16.289 1.00 51.25 98 TYR B CA 1
ATOM 2872 C C . TYR B 2 79 ? 28.115 183.127 -15.678 1.00 47.09 98 TYR B C 1
ATOM 2873 O O . TYR B 2 79 ? 27.628 184.104 -15.102 1.00 48.22 98 TYR B O 1
ATOM 2882 N N . ALA B 2 80 ? 27.466 181.975 -15.825 1.00 46.53 99 ALA B N 1
ATOM 2883 C CA . ALA B 2 80 ? 26.130 181.786 -15.279 1.00 43.24 99 ALA B CA 1
ATOM 2884 C C . ALA B 2 80 ? 25.861 180.295 -15.126 1.00 41.62 99 ALA B C 1
ATOM 2885 O O . ALA B 2 80 ? 26.685 179.447 -15.484 1.00 43.22 99 ALA B O 1
ATOM 2887 N N . CYS B 2 81 ? 24.685 179.987 -14.587 1.00 37.99 100 CYS B N 1
ATOM 2888 C CA . CYS B 2 81 ? 24.223 178.623 -14.391 1.00 37.74 100 CYS B CA 1
ATOM 2889 C C . CYS B 2 81 ? 22.773 178.541 -14.837 1.00 36.17 100 CYS B C 1
ATOM 2890 O O . CYS B 2 81 ? 21.962 179.405 -14.489 1.00 35.68 100 CYS B O 1
ATOM 2893 N N . ARG B 2 82 ? 22.454 177.506 -15.605 1.00 32.31 101 ARG B N 1
ATOM 2894 C CA . ARG B 2 82 ? 21.127 177.312 -16.167 1.00 32.58 101 ARG B CA 1
ATOM 2895 C C . ARG B 2 82 ? 20.559 175.999 -15.656 1.00 35.17 101 ARG B C 1
ATOM 2896 O O . ARG B 2 82 ? 21.193 174.949 -15.795 1.00 37.04 101 ARG B O 1
ATOM 2904 N N . VAL B 2 83 ? 19.370 176.063 -15.063 1.00 32.53 102 VAL B N 1
ATOM 2905 C CA . VAL B 2 83 ? 18.739 174.912 -14.430 1.00 28.97 102 VAL B CA 1
ATOM 2906 C C . VAL B 2 83 ? 17.314 174.798 -14.953 1.00 31.14 102 VAL B C 1
ATOM 2907 O O . VAL B 2 83 ? 16.551 175.771 -14.897 1.00 35.28 102 VAL B O 1
ATOM 2911 N N . ASN B 2 84 ? 16.956 173.620 -15.462 1.00 31.97 103 ASN B N 1
ATOM 2912 C CA . ASN B 2 84 ? 15.571 173.301 -15.774 1.00 33.29 103 ASN B CA 1
ATOM 2913 C C . ASN B 2 84 ? 15.102 172.146 -14.897 1.00 30.60 103 ASN B C 1
ATOM 2914 O O . ASN B 2 84 ? 15.866 171.227 -14.583 1.00 25.00 103 ASN B O 1
ATOM 2919 N N . HIS B 2 85 ? 13.831 172.200 -14.515 1.00 33.80 104 HIS B N 1
ATOM 2920 C CA . HIS B 2 85 ? 13.233 171.214 -13.628 1.00 33.81 104 HIS B CA 1
ATOM 2921 C C . HIS B 2 85 ? 11.739 171.201 -13.915 1.00 34.73 104 HIS B C 1
ATOM 2922 O O . HIS B 2 85 ? 11.201 172.144 -14.503 1.00 32.91 104 HIS B O 1
ATOM 2929 N N . VAL B 2 86 ? 11.072 170.119 -13.504 1.00 31.88 105 VAL B N 1
ATOM 2930 C CA . VAL B 2 86 ? 9.643 169.982 -13.778 1.00 35.70 105 VAL B CA 1
ATOM 2931 C C . VAL B 2 86 ? 8.842 171.093 -13.112 1.00 35.55 105 VAL B C 1
ATOM 2932 O O . VAL B 2 86 ? 7.709 171.372 -13.518 1.00 37.46 105 VAL B O 1
ATOM 2936 N N . THR B 2 87 ? 9.418 171.756 -12.110 1.00 33.98 106 THR B N 1
ATOM 2937 C CA . THR B 2 87 ? 8.752 172.827 -11.381 1.00 35.41 106 THR B CA 1
ATOM 2938 C C . THR B 2 87 ? 8.947 174.198 -12.015 1.00 35.45 106 THR B C 1
ATOM 2939 O O . THR B 2 87 ? 8.415 175.183 -11.493 1.00 41.48 106 THR B O 1
ATOM 2943 N N . LEU B 2 88 ? 9.686 174.291 -13.119 1.00 27.76 107 LEU B N 1
ATOM 2944 C CA . LEU B 2 88 ? 10.066 175.570 -13.708 1.00 33.53 107 LEU B CA 1
ATOM 2945 C C . LEU B 2 88 ? 9.390 175.726 -15.064 1.00 39.94 107 LEU B C 1
ATOM 2946 O O . LEU B 2 88 ? 9.622 174.920 -15.973 1.00 45.84 107 LEU B O 1
ATOM 2951 N N . SER B 2 89 ? 8.552 176.765 -15.193 1.00 42.39 108 SER B N 1
ATOM 2952 C CA . SER B 2 89 ? 7.860 177.024 -16.455 1.00 45.20 108 SER B CA 1
ATOM 2953 C C . SER B 2 89 ? 8.849 177.197 -17.600 1.00 43.71 108 SER B C 1
ATOM 2954 O O . SER B 2 89 ? 8.580 176.787 -18.737 1.00 42.62 108 SER B O 1
ATOM 2957 N N . GLN B 2 90 ? 9.998 177.795 -17.315 1.00 43.85 109 GLN B N 1
ATOM 2958 C CA . GLN B 2 90 ? 11.101 177.917 -18.253 1.00 42.30 109 GLN B CA 1
ATOM 2959 C C . GLN B 2 90 ? 12.381 177.663 -17.483 1.00 40.51 109 GLN B C 1
ATOM 2960 O O . GLN B 2 90 ? 12.392 177.724 -16.245 1.00 37.04 109 GLN B O 1
ATOM 2966 N N . PRO B 2 91 ? 13.476 177.333 -18.170 1.00 38.70 110 PRO B N 1
ATOM 2967 C CA . PRO B 2 91 ? 14.769 177.239 -17.483 1.00 36.73 110 PRO B CA 1
ATOM 2968 C C . PRO B 2 91 ? 15.129 178.564 -16.822 1.00 44.70 110 PRO B C 1
ATOM 2969 O O . PRO B 2 91 ? 14.929 179.637 -17.395 1.00 53.84 110 PRO B O 1
ATOM 2973 N N . LYS B 2 92 ? 15.644 178.488 -15.597 1.00 42.12 111 LYS B N 1
ATOM 2974 C CA . LYS B 2 92 ? 16.075 179.671 -14.862 1.00 43.41 111 LYS B CA 1
ATOM 2975 C C . LYS B 2 92 ? 17.588 179.810 -14.971 1.00 40.15 111 LYS B C 1
ATOM 2976 O O . LYS B 2 92 ? 18.320 178.832 -14.789 1.00 34.84 111 LYS B O 1
ATOM 2982 N N . ILE B 2 93 ? 18.050 181.024 -15.268 1.00 40.19 112 ILE B N 1
ATOM 2983 C CA . ILE B 2 93 ? 19.463 181.313 -15.482 1.00 41.41 112 ILE B CA 1
ATOM 2984 C C . ILE B 2 93 ? 19.927 182.229 -14.361 1.00 43.79 112 ILE B C 1
ATOM 2985 O O . ILE B 2 93 ? 19.254 183.217 -14.043 1.00 43.76 112 ILE B O 1
ATOM 2990 N N . VAL B 2 94 ? 21.060 181.888 -13.750 1.00 48.95 113 VAL B N 1
ATOM 2991 C CA . VAL B 2 94 ? 21.583 182.601 -12.589 1.00 48.70 113 VAL B CA 1
ATOM 2992 C C . VAL B 2 94 ? 23.001 183.060 -12.919 1.00 51.76 113 VAL B C 1
ATOM 2993 O O . VAL B 2 94 ? 23.899 182.228 -13.099 1.00 48.29 113 VAL B O 1
ATOM 2997 N N . LYS B 2 95 ? 23.209 184.376 -12.979 1.00 53.73 114 LYS B N 1
ATOM 2998 C CA . LYS B 2 95 ? 24.524 184.928 -13.286 1.00 57.51 114 LYS B CA 1
ATOM 2999 C C . LYS B 2 95 ? 25.407 184.929 -12.043 1.00 53.58 114 LYS B C 1
ATOM 3000 O O . LYS B 2 95 ? 24.942 185.199 -10.932 1.00 52.36 114 LYS B O 1
ATOM 3006 N N . TRP B 2 96 ? 26.687 184.619 -12.235 1.00 50.76 115 TRP B N 1
ATOM 3007 C CA . TRP B 2 96 ? 27.609 184.476 -11.114 1.00 45.07 115 TRP B CA 1
ATOM 3008 C C . TRP B 2 96 ? 28.120 185.843 -10.674 1.00 49.73 115 TRP B C 1
ATOM 3009 O O . TRP B 2 96 ? 28.662 186.605 -11.483 1.00 56.61 115 TRP B O 1
ATOM 3020 N N . ASP B 2 97 ? 27.942 186.152 -9.392 1.00 53.67 116 ASP B N 1
ATOM 3021 C CA . ASP B 2 97 ? 28.450 187.376 -8.790 1.00 53.04 116 ASP B CA 1
ATOM 3022 C C . ASP B 2 97 ? 29.736 187.074 -8.035 1.00 59.71 116 ASP B C 1
ATOM 3023 O O . ASP B 2 97 ? 29.830 186.066 -7.327 1.00 63.94 116 ASP B O 1
ATOM 3028 N N . ARG B 2 98 ? 30.733 187.946 -8.197 1.00 63.48 117 ARG B N 1
ATOM 3029 C CA . ARG B 2 98 ? 31.973 187.775 -7.449 1.00 65.31 117 ARG B CA 1
ATOM 3030 C C . ARG B 2 98 ? 31.740 187.926 -5.951 1.00 68.05 117 ARG B C 1
ATOM 3031 O O . ARG B 2 98 ? 32.474 187.342 -5.145 1.00 61.45 117 ARG B O 1
ATOM 3039 N N . ASP B 2 99 ? 30.724 188.697 -5.567 1.00 65.71 118 ASP B N 1
ATOM 3040 C CA . ASP B 2 99 ? 30.354 188.923 -4.181 1.00 71.28 118 ASP B CA 1
ATOM 3041 C C . ASP B 2 99 ? 29.214 188.016 -3.704 1.00 69.50 118 ASP B C 1
ATOM 3042 O O . ASP B 2 99 ? 28.713 188.194 -2.589 1.00 60.34 118 ASP B O 1
ATOM 3047 N N . MET B 2 100 ? 28.788 187.057 -4.520 1.00 70.15 119 MET B N 1
ATOM 3048 C CA . MET B 2 100 ? 27.932 185.977 -4.027 1.00 61.58 119 MET B CA 1
ATOM 3049 C C . MET B 2 100 ? 28.573 184.619 -4.301 1.00 59.08 119 MET B C 1
ATOM 3050 O O . MET B 2 100 ? 28.367 184.026 -5.358 1.00 63.41 119 MET B O 1
ATOM 3055 N N . LEU C 3 1 ? 30.328 150.024 5.978 1.00 36.52 1 LEU E N 1
ATOM 3056 C CA . LEU C 3 1 ? 29.879 148.650 5.799 1.00 37.61 1 LEU E CA 1
ATOM 3057 C C . LEU C 3 1 ? 28.371 148.623 5.584 1.00 37.81 1 LEU E C 1
ATOM 3058 O O . LEU C 3 1 ? 27.596 148.977 6.469 1.00 36.71 1 LEU E O 1
ATOM 3063 N N . TYR C 3 2 ? 27.974 148.183 4.395 1.00 42.84 2 TYR E N 1
ATOM 3064 C CA . TYR C 3 2 ? 26.592 148.258 3.951 1.00 42.72 2 TYR E CA 1
ATOM 3065 C C . TYR C 3 2 ? 25.732 147.213 4.658 1.00 41.35 2 TYR E C 1
ATOM 3066 O O . TYR C 3 2 ? 26.222 146.173 5.114 1.00 39.76 2 TYR E O 1
ATOM 3075 N N . LYS C 3 3 ? 24.435 147.510 4.757 1.00 40.10 3 LYS E N 1
ATOM 3076 C CA . LYS C 3 3 ? 23.496 146.571 5.355 1.00 41.32 3 LYS E CA 1
ATOM 3077 C C . LYS C 3 3 ? 23.383 145.337 4.473 1.00 55.64 3 LYS E C 1
ATOM 3078 O O . LYS C 3 3 ? 23.378 145.430 3.241 1.00 59.41 3 LYS E O 1
ATOM 3084 N N . LYS C 3 4 ? 23.361 144.169 5.110 1.00 61.97 4 LYS E N 1
ATOM 3085 C CA . LYS C 3 4 ? 22.966 142.933 4.447 1.00 66.47 4 LYS E CA 1
ATOM 3086 C C . LYS C 3 4 ? 21.937 142.241 5.333 1.00 66.46 4 LYS E C 1
ATOM 3087 O O . LYS C 3 4 ? 22.259 141.783 6.433 1.00 67.15 4 LYS E O 1
ATOM 3093 N N . LEU C 3 5 ? 20.697 142.186 4.862 1.00 67.95 5 LEU E N 1
ATOM 3094 C CA . LEU C 3 5 ? 19.681 141.374 5.513 1.00 76.64 5 LEU E CA 1
ATOM 3095 C C . LEU C 3 5 ? 19.774 139.960 4.969 1.00 84.77 5 LEU E C 1
ATOM 3096 O O . LEU C 3 5 ? 19.751 139.763 3.751 1.00 89.24 5 LEU E O 1
ATOM 3101 N N . LYS C 3 6 ? 19.919 138.985 5.875 1.00 85.99 6 LYS E N 1
ATOM 3102 C CA . LYS C 3 6 ? 20.238 137.619 5.467 1.00 89.68 6 LYS E CA 1
ATOM 3103 C C . LYS C 3 6 ? 19.276 137.122 4.397 1.00 89.52 6 LYS E C 1
ATOM 3104 O O . LYS C 3 6 ? 19.700 136.660 3.331 1.00 86.15 6 LYS E O 1
ATOM 3110 N N . ARG C 3 7 ? 17.971 137.224 4.659 1.00 88.22 7 ARG E N 1
ATOM 3111 C CA . ARG C 3 7 ? 16.938 137.024 3.645 1.00 88.28 7 ARG E CA 1
ATOM 3112 C C . ARG C 3 7 ? 16.378 138.390 3.275 1.00 86.26 7 ARG E C 1
ATOM 3113 O O . ARG C 3 7 ? 15.713 139.039 4.090 1.00 89.53 7 ARG E O 1
ATOM 3121 N N . GLU C 3 8 ? 16.655 138.816 2.044 1.00 84.54 8 GLU E N 1
ATOM 3122 C CA . GLU C 3 8 ? 16.306 140.160 1.607 1.00 83.57 8 GLU E CA 1
ATOM 3123 C C . GLU C 3 8 ? 14.793 140.335 1.617 1.00 79.50 8 GLU E C 1
ATOM 3124 O O . GLU C 3 8 ? 14.060 139.555 0.997 1.00 72.56 8 GLU E O 1
ATOM 3130 N N . MET C 3 9 ? 14.321 141.352 2.329 1.00 77.75 9 MET E N 1
ATOM 3131 C CA . MET C 3 9 ? 12.900 141.519 2.591 1.00 72.82 9 MET E CA 1
ATOM 3132 C C . MET C 3 9 ? 12.369 142.725 1.828 1.00 67.40 9 MET E C 1
ATOM 3133 O O . MET C 3 9 ? 12.962 143.810 1.870 1.00 59.41 9 MET E O 1
ATOM 3138 N N . THR C 3 10 ? 11.242 142.534 1.151 1.00 71.88 10 THR E N 1
ATOM 3139 C CA . THR C 3 10 ? 10.609 143.570 0.357 1.00 63.79 10 THR E CA 1
ATOM 3140 C C . THR C 3 10 ? 9.206 143.826 0.888 1.00 55.31 10 THR E C 1
ATOM 3141 O O . THR C 3 10 ? 8.645 143.017 1.633 1.00 56.03 10 THR E O 1
ATOM 3145 N N . PHE C 3 11 ? 8.659 144.975 0.503 1.00 49.36 11 PHE E N 1
ATOM 3146 C CA . PHE C 3 11 ? 7.319 145.395 0.918 1.00 45.21 11 PHE E CA 1
ATOM 3147 C C . PHE C 3 11 ? 6.277 144.292 0.742 1.00 49.63 11 PHE E C 1
ATOM 3148 O O . PHE C 3 11 ? 5.115 144.456 1.120 1.00 50.81 11 PHE E O 1
#

Organism: Homo sapiens (NCBI:txid9606)

Solvent-accessible surface area: 18864 Å² total; per-residue (Å²): 57,76,26,30,1,27,1,23,0,3,2,25,15,42,62,78,184,42,85,24,74,7,22,2,1,0,25,0,31,54,28,33,0,1,70,5,31,23,69,27,108,56,68,88,8,43,50,86,4,98,18,0,112,113,26,35,104,143,20,30,79,100,1,11,42,21,0,93,43,1,16,112,7,0,78,65,0,4,134,11,0,23,164,63,77,132,57,77,139,90,28,68,17,7,0,0,0,4,0,0,0,8,2,9,101,106,13,154,60,73,98,4,41,6,29,4,0,17,12,5,136,80,4,1,17,11,84,130,70,4,173,44,4,72,14,72,53,128,11,0,47,68,0,54,135,82,5,85,80,41,110,4,7,100,70,3,86,68,18,0,63,35,58,0,3,76,0,0,121,94,0,13,103,38,0,103,131,47,1,91,76,62,46,70,11,140,36,74,26,26,66,59,91,116,40,137,114,58,2,18,0,23,0,17,0,20,16,0,4,25,19,133,20,63,14,32,4,37,84,85,56,121,82,32,95,148,94,40,104,83,20,78,27,8,25,2,35,72,42,24,28,6,22,1,0,3,2,68,1,61,49,56,67,21,97,75,13,9,0,38,0,92,16,104,18,24,141,158,74,62,80,25,144,130,97,54,105,76,70,11,112,37,23,10,1,13,29,88,88,30,91,88,56,118,68,4,55,0,0,0,10,0,2,9,0,2,46,8,105,29,123,14,37,1,10,90,84,45,130,140,36,149,149,39,92,95,24,18,21,0,3,45,126,70,15,6,0,46,11,15,25,54,14,112,17,66,1,50,140,159,27,88,11,8,0,78,0,56,5,99,36,34,120,124,60,119,95,40,144,24,70,102,54,85,32,2,10,113,12,177,194,60,45,28,2

Foldseek 3Di:
DKKKKKKKWKWKDDQVVDAIKIKIWIDIQNRTFWIATPPDPVLWIGTPDPLVVPDDVVVRVVVSVVVVVVRVVVSVVVVLVCVLVVPDSNDMKMKMWMWIFMADPVQATDFIWTAMAIRNHGAKIADRVLLAIDGDDPSSVVVRVVCVVVVVSVVVVCCRRPVRSVVSVVVCVSVVVQNVDWAFWDKDWDWADDDPFKIKIKIKTPFTPPQDKDKFKAFQNHGDVPQKDWDDWAPPPPSGIMIMMMGMDTPPPFQSMWMWMDDPPDPDIDIDGD/DDWWDWDWDWAWPDQADAQDKTKIKIKIKQTDDPDKDKFKDKQRHTDDDKDKDDWDHDPVRMIMMMIMDIDHHHPPIWMWMWMDDPPDPDIDIGTYDSVD/DDDDDPPDDDD

B-factor: mean 51.98, std 16.35, range [22.77, 119.74]

Sequence (385 aa):
GSHSMRYFSTSVSRPGRGEPRFIAVGYVDDTQFVRFDSDAASQRMEPRAPWIEQEGPEYWDEETGKVKAHSQTDRENLRIALRYYNQSEAGSHTLQMMFGCDVGSDGRFLRGYHQYAYDGKDYIALKEDLRSWTAADMAAQITKRKWEAAHVAEQQRAYLEGTCVDGLRRYLENGKETLQRTDPPKTHMTHHPISDHEATLRCWALGFYPAEITLTWQRDGEDQTQDTELVETRPAGDGTFQKWAAVVVPSGEEQRYTCHVQHEGLPKPLTLRWAIQRTPKIQVYSRHPAENGKSNFLNCYVSGFHPSDIEVDLLKNGERIEKVEHSDLSFSKDWSFYLLYYTEFTPTEKDEYACRVNHVTLSQPKIVKWDRDMLYKKLKREMTF

Nearest PDB structures (foldseek):
  2p5w-assembly1_B  TM=9.944E-01  e=1.980E-17  Homo sapiens
  7ssh-assembly6_K  TM=9.978E-01  e=5.411E-17  Human papillomavirus 16
  7stg-assembly3_E  TM=9.911E-01  e=1.076E-16  Homo sapiens
  7stg-assembly5_I  TM=9.899E-01  e=1.135E-16  Homo sapiens
  2qri-assembly2_B  TM=9.789E-01  e=2.374E-14  Mus musculus